Protein AF-A0A3N5YF72-F1 (afdb_monomer)

Secondary structure (DSSP, 8-state):
-----------------------------------------HHHHHHHHHHHHHHHHHHHHHHHHHHHHHHHHHHHHHHHHHHHHHTT-S-TTPPPP-HHHHHHHHHHHHHHHHH-TTSTTHHHHHHHHHHHHHHHHHHH--HHHHHHHHHHHHHHHHH-TT-TTHHHHHHHHHHHHHS--GGGGGS--------PPP--S-PPEEEEEEEEEEETTEEEEEEEESS--EEEEEEETTTTEEEEEEETEEE-TTTTT-EEE---SSEEEEEEEE-STTEEEEEEEE-SSEEEEEEEETTTTEEEEEEEE---S----------------------------------------------PPPPP------------------------------PPPPPPPPP-SSSPPPHHHHTT---------TT--

pLDDT: mean 70.89, std 23.77, range [29.7, 98.12]

Foldseek 3Di:
DDDDDDDDDDDDDDDDDDDDDDDDDDPPPPPPPPPPPPPPPPVVVVVVVVVVVVVVVVVVVVVLQVVLVVLLVVLVVLVVVLVCLVVCVPDDPDDRDAPVSLVVSLVSLVVSCVSRVPYPCNLVSLQVSLVSLVVNCVVVVDVVSLVSSLVSLVCSCVSPVPDPCNVVSVVVNVVSVPPDNPVVVPPDDDDDDDDDDDDDDPQQKEQEDWDWDDDPFWIKTKGFIQADWDWDWDFDVDPTKIKIWTASYAYDPDQQADWAADCDQAFRIWGWHQDPNRIIMIMTRGHRQKDWDWDFDGVRTIIMIIIGGNPPPPPPDDPDDDDDDDDDDDDDDDDDDDDDDDDDDDDDDDDDDDDDDDDDDDDDDDDDDDDDDDDDDDDDDDDDDDDDDDDDDPDDDDDDDDDDPDPDDDPCVVVVHPDPDDDDDPPDD

Mean predicted aligned error: 23.92 Å

Sequence (429 aa):
MREGRDPLPMARCWLPNAERRTPIVIRLTIACRRKPIAVGSKRMIRHALAAALVLAALAVQAEAAASASSMYASARAREELLRSAWSGAAGAGSKAPGLPDVRTVIEMYRAVVRRYPRSGYADNALYQAAGLAAEAYSRFRSEAERSVAIELLKRMVRDYPSSSLVPAARILVGDLEASPTEGRRAAAPAPHAGPAPRAGTPEPAKILAVDREALPDSVRITLRLDRPAKHTLEQLDGPPRLVFDFTGAVATAELRYATLSYGDEVVRSVRLGQRADMVTRVVLDLGEDVEPAVSTRADPYRVVIETRVKTRAAQAVDPKPAAAAQAPLAFSRRGATWAPLLPGMSSNRVGRPAGSTAEPPPPSRVEPAASHIERATARVEEDPLPSRSTPAVIERPPRGPTGTKGTGFSMARQLGLNVARIVIDPGHG

Radius of gyration: 44.76 Å; Cα contacts (8 Å, |Δi|>4): 409; chains: 1; bounding box: 164×128×74 Å

Nearest PDB structures (foldseek):
  4bin-assembly1_A  TM=8.152E-01  e=7.927E-06  Escherichia coli K-12
  3jc8-assembly1_Qa  TM=6.429E-01  e=7.934E-04  Myxococcus xanthus DK 1622

Solvent-accessible surface area (backbone atoms only — not comparable to full-atom values): 27886 Å² total; per-residue (Å²): 138,77,90,81,79,89,81,86,85,88,80,87,87,86,85,84,88,85,81,92,77,81,88,81,84,78,82,80,79,76,81,75,78,74,69,78,76,70,81,63,52,74,61,58,56,50,50,53,51,49,50,50,52,51,52,52,51,50,49,54,52,49,52,53,46,53,54,39,49,52,49,47,50,52,28,52,54,53,45,49,57,50,48,36,34,71,73,59,71,47,59,97,86,67,80,69,77,51,72,71,57,54,51,51,41,34,48,43,21,51,47,35,32,73,75,35,73,86,40,93,55,24,56,56,26,30,52,53,30,16,52,54,22,43,50,45,18,73,74,66,72,34,66,68,32,41,51,49,16,44,49,32,32,56,44,34,45,69,78,40,67,87,44,88,58,39,67,60,36,54,52,53,40,49,56,58,67,69,46,81,64,74,82,69,77,77,80,72,95,74,87,88,80,80,97,74,81,86,85,65,80,85,72,58,23,34,38,71,46,78,48,79,46,85,50,100,68,33,42,36,41,34,41,34,30,82,41,85,64,57,64,51,82,48,78,44,78,86,73,35,29,44,37,36,44,26,45,50,22,42,48,37,85,82,44,32,69,29,72,51,72,65,84,44,69,65,53,36,28,44,34,32,37,68,52,73,90,43,22,25,36,38,36,35,38,41,25,86,63,54,50,78,46,79,48,78,45,78,84,76,20,30,44,38,37,40,33,28,58,64,70,70,94,80,78,81,79,84,81,78,83,75,90,78,81,91,85,88,84,86,88,86,83,86,88,77,89,86,85,87,88,85,88,79,90,84,84,90,81,93,89,80,87,87,88,87,89,87,82,86,86,84,87,89,86,89,84,87,85,89,82,82,92,81,84,89,83,84,88,88,86,85,86,83,87,84,84,90,90,81,90,76,81,84,75,72,80,80,79,76,85,76,78,79,93,57,99,69,77,52,70,49,59,76,70,72,45,92,77,90,78,86,84,83,73,98,80,78,134

Structure (mmCIF, N/CA/C/O backbone):
data_AF-A0A3N5YF72-F1
#
_entry.id   AF-A0A3N5YF72-F1
#
loop_
_atom_site.group_PDB
_atom_site.id
_atom_site.type_symbol
_atom_site.label_atom_id
_atom_site.label_alt_id
_atom_site.label_comp_id
_atom_site.label_asym_id
_atom_site.label_entity_id
_atom_site.label_seq_id
_atom_site.pdbx_PDB_ins_code
_atom_site.Cartn_x
_atom_site.Cartn_y
_atom_site.Cartn_z
_atom_site.occupancy
_atom_site.B_iso_or_equiv
_atom_site.auth_seq_id
_atom_site.auth_comp_id
_atom_site.auth_asym_id
_atom_site.auth_atom_id
_atom_site.pdbx_PDB_model_num
ATOM 1 N N . MET A 1 1 ? 102.456 -12.502 -34.470 1.00 39.16 1 MET A N 1
ATOM 2 C CA . MET A 1 1 ? 102.565 -12.217 -33.021 1.00 39.16 1 MET A CA 1
ATOM 3 C C . MET A 1 1 ? 101.179 -12.363 -32.418 1.00 39.16 1 MET A C 1
ATOM 5 O O . MET A 1 1 ? 100.282 -11.745 -32.969 1.00 39.16 1 MET A O 1
ATOM 9 N N . ARG A 1 2 ? 100.906 -13.119 -31.355 1.00 37.72 2 ARG A N 1
ATOM 10 C CA . ARG A 1 2 ? 101.496 -14.345 -30.765 1.00 37.72 2 ARG A CA 1
ATOM 11 C C . ARG A 1 2 ? 100.272 -15.088 -30.172 1.00 37.72 2 ARG A C 1
ATOM 13 O O . ARG A 1 2 ? 99.366 -14.421 -29.695 1.00 37.72 2 ARG A O 1
ATOM 20 N N . GLU A 1 3 ? 100.059 -16.368 -30.484 1.00 37.12 3 GLU A N 1
ATOM 21 C CA . GLU A 1 3 ? 100.238 -17.507 -29.547 1.00 37.12 3 GLU A CA 1
ATOM 22 C C . GLU A 1 3 ? 99.518 -17.320 -28.186 1.00 37.12 3 GLU A C 1
ATOM 24 O O . GLU A 1 3 ? 99.767 -16.331 -27.513 1.00 37.12 3 GLU A O 1
ATOM 29 N N . GLY A 1 4 ? 98.662 -18.212 -27.672 1.00 35.22 4 GLY A N 1
ATOM 30 C CA . GLY A 1 4 ? 98.276 -19.570 -28.084 1.00 35.22 4 GLY A CA 1
ATOM 31 C C . GLY A 1 4 ? 98.408 -20.579 -26.923 1.00 35.22 4 GLY A C 1
ATOM 32 O O . GLY A 1 4 ? 99.248 -20.378 -26.055 1.00 35.22 4 GLY A O 1
ATOM 33 N N . ARG A 1 5 ? 97.669 -21.701 -27.006 1.00 40.06 5 ARG A N 1
ATOM 34 C CA . ARG A 1 5 ? 97.798 -22.960 -26.221 1.00 40.06 5 ARG A CA 1
ATOM 35 C C . ARG A 1 5 ? 97.226 -23.021 -24.787 1.00 40.06 5 ARG A C 1
ATOM 37 O O . ARG A 1 5 ? 97.759 -22.423 -23.861 1.00 40.06 5 ARG A O 1
ATOM 44 N N . ASP A 1 6 ? 96.267 -23.935 -24.610 1.00 40.72 6 ASP A N 1
ATOM 45 C CA . ASP A 1 6 ? 96.173 -24.829 -23.438 1.00 40.72 6 ASP A CA 1
ATOM 46 C C . ASP A 1 6 ? 97.468 -25.676 -23.317 1.00 40.72 6 ASP A C 1
ATOM 48 O O . ASP A 1 6 ? 98.054 -26.001 -24.359 1.00 40.72 6 ASP A O 1
ATOM 52 N N . PRO A 1 7 ? 97.928 -26.095 -22.112 1.00 49.97 7 PRO A N 1
ATOM 53 C CA . PRO A 1 7 ? 97.341 -27.294 -21.493 1.00 49.97 7 PRO A CA 1
ATOM 54 C C . PRO A 1 7 ? 97.313 -27.387 -19.943 1.00 49.97 7 PRO A C 1
ATOM 56 O O . PRO A 1 7 ? 98.059 -26.743 -19.213 1.00 49.97 7 PRO A O 1
ATOM 59 N N . LEU A 1 8 ? 96.449 -28.313 -19.501 1.00 39.50 8 LEU A N 1
ATOM 60 C CA . LEU A 1 8 ? 96.432 -29.178 -18.296 1.00 39.50 8 LEU A CA 1
ATOM 61 C C . LEU A 1 8 ? 97.825 -29.508 -17.661 1.00 39.50 8 LEU A C 1
ATOM 63 O O . LEU A 1 8 ? 98.804 -29.468 -18.410 1.00 39.50 8 LEU A O 1
ATOM 67 N N . PRO A 1 9 ? 97.951 -29.998 -16.382 1.00 51.09 9 PRO A N 1
ATOM 68 C CA . PRO A 1 9 ? 97.063 -31.061 -15.861 1.00 51.09 9 PRO A CA 1
ATOM 69 C C . PRO A 1 9 ? 96.925 -31.350 -14.325 1.00 51.09 9 PRO A C 1
ATOM 71 O O . PRO A 1 9 ? 97.551 -30.747 -13.465 1.00 51.09 9 PRO A O 1
ATOM 74 N N . MET A 1 10 ? 96.154 -32.419 -14.047 1.00 32.31 10 MET A N 1
ATOM 75 C CA . MET A 1 10 ? 96.197 -33.382 -12.916 1.00 32.31 10 MET A CA 1
ATOM 76 C C . MET A 1 10 ? 96.001 -32.950 -11.443 1.00 32.31 10 MET A C 1
ATOM 78 O O . MET A 1 10 ? 96.956 -32.648 -10.737 1.00 32.31 10 MET A O 1
ATOM 82 N N . ALA A 1 11 ? 94.824 -33.307 -10.910 1.00 37.84 11 ALA A N 1
ATOM 83 C CA . ALA A 1 11 ? 94.668 -34.283 -9.810 1.00 37.84 11 ALA A CA 1
ATOM 84 C C . ALA A 1 11 ? 93.270 -34.939 -9.965 1.00 37.84 11 ALA A C 1
ATOM 86 O O . ALA A 1 11 ? 92.276 -34.227 -10.038 1.00 37.84 11 ALA A O 1
ATOM 87 N N . ARG A 1 12 ? 93.100 -36.238 -10.277 1.00 38.16 12 ARG A N 1
ATOM 88 C CA . ARG A 1 12 ? 93.277 -37.439 -9.421 1.00 38.16 12 ARG A CA 1
ATOM 89 C C . ARG A 1 12 ? 92.680 -37.266 -8.015 1.00 38.16 12 ARG A C 1
ATOM 91 O O . ARG A 1 12 ? 93.088 -36.353 -7.320 1.00 38.16 12 ARG A O 1
ATOM 98 N N . CYS A 1 13 ? 91.815 -38.126 -7.475 1.00 29.70 13 CYS A N 1
ATOM 99 C CA . CYS A 1 13 ? 91.055 -39.304 -7.938 1.00 29.70 13 CYS A CA 1
ATOM 100 C C . CYS A 1 13 ? 89.935 -39.535 -6.896 1.00 29.70 13 CYS A C 1
ATOM 102 O O . CYS A 1 13 ? 90.184 -39.243 -5.732 1.00 29.70 13 CYS A O 1
ATOM 104 N N . TRP A 1 14 ? 88.795 -40.145 -7.255 1.00 35.56 14 TRP A N 1
ATOM 105 C CA . TRP A 1 14 ? 88.274 -41.383 -6.624 1.00 35.56 14 TRP A CA 1
ATOM 106 C C . TRP A 1 14 ? 86.908 -41.799 -7.203 1.00 35.56 14 TRP A C 1
ATOM 108 O O . TRP A 1 14 ? 86.027 -40.976 -7.432 1.00 35.56 14 TRP A O 1
ATOM 118 N N . LEU A 1 15 ? 86.762 -43.105 -7.438 1.00 40.97 15 LEU A N 1
ATOM 119 C CA . LEU A 1 15 ? 85.513 -43.805 -7.774 1.00 40.97 15 LEU A CA 1
ATOM 120 C C . LEU A 1 15 ? 84.796 -44.214 -6.462 1.00 40.97 15 LEU A C 1
ATOM 122 O O . LEU A 1 15 ? 85.468 -44.297 -5.434 1.00 40.97 15 LEU A O 1
ATOM 126 N N . PRO A 1 16 ? 83.477 -44.500 -6.455 1.00 49.38 16 PRO A N 1
ATOM 127 C CA . PRO A 1 16 ? 83.023 -45.869 -6.754 1.00 49.38 16 PRO A CA 1
ATOM 128 C C . PRO A 1 16 ? 81.701 -45.925 -7.546 1.00 49.38 16 PRO A C 1
ATOM 130 O O . PRO A 1 16 ? 80.704 -45.314 -7.190 1.00 49.38 16 PRO A O 1
ATOM 133 N N . ASN A 1 17 ? 81.705 -46.595 -8.696 1.00 42.56 17 ASN A N 1
ATOM 134 C CA . ASN A 1 17 ? 81.303 -48.001 -8.872 1.00 42.56 17 ASN A CA 1
ATOM 135 C C . ASN A 1 17 ? 79.824 -48.156 -9.283 1.00 42.56 17 ASN A C 1
ATOM 137 O O . ASN A 1 17 ? 78.938 -47.452 -8.811 1.00 42.56 17 ASN A O 1
ATOM 141 N N . ALA A 1 18 ? 79.582 -49.075 -10.212 1.00 44.03 18 ALA A N 1
ATOM 142 C CA . ALA A 1 18 ? 78.297 -49.294 -10.859 1.00 44.03 18 ALA A CA 1
ATOM 143 C C . ALA A 1 18 ? 77.682 -50.617 -10.401 1.00 44.03 18 ALA A C 1
ATOM 145 O O . ALA A 1 18 ? 78.400 -51.593 -10.204 1.00 44.03 18 ALA A O 1
ATOM 146 N N . GLU A 1 19 ? 76.352 -50.702 -10.371 1.00 45.59 19 GLU A N 1
ATOM 147 C CA . GLU A 1 19 ? 75.686 -52.002 -10.370 1.00 45.59 19 GLU A CA 1
ATOM 148 C C . GLU A 1 19 ? 74.430 -51.977 -11.245 1.00 45.59 19 GLU A C 1
ATOM 150 O O . GLU A 1 19 ? 73.489 -51.215 -11.023 1.00 45.59 19 GLU A O 1
ATOM 155 N N . ARG A 1 20 ? 74.431 -52.815 -12.286 1.00 50.62 20 ARG A N 1
ATOM 156 C CA . ARG A 1 20 ? 73.268 -53.034 -13.151 1.00 50.62 20 ARG A CA 1
ATOM 157 C C . ARG A 1 20 ? 72.338 -53.997 -12.421 1.00 50.62 20 ARG A C 1
ATOM 159 O O . ARG A 1 20 ? 72.776 -55.089 -12.071 1.00 50.62 20 ARG A O 1
ATOM 166 N N . ARG A 1 21 ? 71.059 -53.656 -12.255 1.00 49.59 21 ARG A N 1
ATOM 167 C CA . ARG A 1 21 ? 70.043 -54.616 -11.796 1.00 49.59 21 ARG A CA 1
ATOM 168 C C . ARG A 1 21 ? 68.903 -54.703 -12.803 1.00 49.59 21 ARG A C 1
ATOM 170 O O . ARG A 1 21 ? 68.361 -53.697 -13.250 1.00 49.59 21 ARG A O 1
ATOM 177 N N . THR A 1 22 ? 68.619 -55.933 -13.208 1.00 45.78 22 THR A N 1
ATOM 178 C CA . THR A 1 22 ? 67.604 -56.314 -14.191 1.00 45.78 22 THR A CA 1
ATOM 179 C C . THR A 1 22 ? 66.186 -56.081 -13.652 1.00 45.78 22 THR A C 1
ATOM 181 O O . THR A 1 22 ? 65.962 -56.208 -12.446 1.00 45.78 22 THR A O 1
ATOM 184 N N . PRO A 1 23 ? 65.195 -55.774 -14.511 1.00 46.75 23 PRO A N 1
ATOM 185 C CA . PRO A 1 23 ? 63.808 -55.672 -14.075 1.00 46.75 23 PRO A CA 1
ATOM 186 C C . PRO A 1 23 ? 63.243 -57.064 -13.756 1.00 46.75 23 PRO A C 1
ATOM 188 O O . PRO A 1 23 ? 63.101 -57.914 -14.635 1.00 46.75 23 PRO A O 1
ATOM 191 N N . ILE A 1 24 ? 62.895 -57.295 -12.489 1.00 44.44 24 ILE A N 1
ATOM 192 C CA . ILE A 1 24 ? 62.225 -58.521 -12.043 1.00 44.44 24 ILE A CA 1
ATOM 193 C C . ILE A 1 24 ? 60.749 -58.456 -12.455 1.00 44.44 24 ILE A C 1
ATOM 195 O O . ILE A 1 24 ? 59.983 -57.631 -11.957 1.00 44.44 24 ILE A O 1
ATOM 199 N N . VAL A 1 25 ? 60.331 -59.356 -13.348 1.00 44.91 25 VAL A N 1
ATOM 200 C CA . VAL A 1 25 ? 58.929 -59.483 -13.774 1.00 44.91 25 VAL A CA 1
ATOM 201 C C . VAL A 1 25 ? 58.137 -60.264 -12.723 1.00 44.91 25 VAL A C 1
ATOM 203 O O . VAL A 1 25 ? 58.054 -61.491 -12.768 1.00 44.91 25 VAL A O 1
ATOM 206 N N . ILE A 1 26 ? 57.508 -59.556 -11.783 1.00 45.19 26 ILE A N 1
ATOM 207 C CA . ILE A 1 26 ? 56.551 -60.163 -10.848 1.00 45.19 26 ILE A CA 1
ATOM 208 C C . ILE A 1 26 ? 55.197 -60.315 -11.557 1.00 45.19 26 ILE A C 1
ATOM 210 O O . ILE A 1 26 ? 54.395 -59.382 -11.618 1.00 45.19 26 ILE A O 1
ATOM 214 N N . ARG A 1 27 ? 54.917 -61.513 -12.088 1.00 42.00 27 ARG A N 1
ATOM 215 C CA . ARG A 1 27 ? 53.569 -61.895 -12.545 1.00 42.00 27 ARG A CA 1
ATOM 216 C C . ARG A 1 27 ? 52.635 -62.049 -11.339 1.00 42.00 27 ARG A C 1
ATOM 218 O O . ARG A 1 27 ? 52.473 -63.143 -10.803 1.00 42.00 27 ARG A O 1
ATOM 225 N N . LEU A 1 28 ? 51.988 -60.957 -10.932 1.00 36.72 28 LEU A N 1
ATOM 226 C CA . LEU A 1 28 ? 50.890 -61.008 -9.969 1.00 36.72 28 LEU A CA 1
ATOM 227 C C . LEU A 1 28 ? 49.641 -61.597 -10.646 1.00 36.72 28 LEU A C 1
ATOM 229 O O . LEU A 1 28 ? 48.809 -60.879 -11.201 1.00 36.72 28 LEU A O 1
ATOM 233 N N . THR A 1 29 ? 49.513 -62.923 -10.617 1.00 42.84 29 THR A N 1
ATOM 234 C CA . THR A 1 29 ? 48.343 -63.632 -11.148 1.00 42.84 29 THR A CA 1
ATOM 235 C C . THR A 1 29 ? 47.145 -63.422 -10.220 1.00 42.84 29 THR A C 1
ATOM 237 O O . THR A 1 29 ? 46.864 -64.239 -9.344 1.00 42.84 29 THR A O 1
ATOM 240 N N . ILE A 1 30 ? 46.427 -62.310 -10.401 1.00 47.62 30 ILE A N 1
ATOM 241 C CA . ILE A 1 30 ? 45.171 -62.044 -9.692 1.00 47.62 30 ILE A CA 1
ATOM 242 C C . ILE A 1 30 ? 44.140 -63.082 -10.149 1.00 47.62 30 ILE A C 1
ATOM 244 O O . ILE A 1 30 ? 43.530 -62.956 -11.213 1.00 47.62 30 ILE A O 1
ATOM 248 N N . ALA A 1 31 ? 43.938 -64.112 -9.326 1.00 45.81 31 ALA A N 1
ATOM 249 C CA . ALA A 1 31 ? 42.908 -65.126 -9.510 1.00 45.81 31 ALA A CA 1
ATOM 250 C C . ALA A 1 31 ? 41.518 -64.496 -9.321 1.00 45.81 31 ALA A C 1
ATOM 252 O O . ALA A 1 31 ? 40.900 -64.571 -8.258 1.00 45.81 31 ALA A O 1
ATOM 253 N N . CYS A 1 32 ? 41.031 -63.839 -10.373 1.00 40.25 32 CYS A N 1
ATOM 254 C CA . CYS A 1 32 ? 39.745 -63.164 -10.395 1.00 40.25 32 CYS A CA 1
ATOM 255 C C . CYS A 1 32 ? 38.613 -64.207 -10.378 1.00 40.25 32 CYS A C 1
ATOM 257 O O . CYS A 1 32 ? 38.063 -64.571 -11.420 1.00 40.25 32 CYS A O 1
ATOM 259 N N . ARG A 1 33 ? 38.255 -64.700 -9.180 1.00 46.44 33 ARG A N 1
ATOM 260 C CA . ARG A 1 33 ? 37.018 -65.458 -8.947 1.00 46.44 33 ARG A CA 1
ATOM 261 C C . ARG A 1 33 ? 35.832 -64.549 -9.269 1.00 46.44 33 ARG A C 1
ATOM 263 O O . ARG A 1 33 ? 35.272 -63.901 -8.385 1.00 46.44 33 ARG A O 1
ATOM 270 N N . ARG A 1 34 ? 35.432 -64.528 -10.542 1.00 48.75 34 ARG A N 1
ATOM 271 C CA . ARG A 1 34 ? 34.146 -63.990 -10.985 1.00 48.75 34 ARG A CA 1
ATOM 272 C C . ARG A 1 34 ? 33.046 -64.805 -10.308 1.00 48.75 34 ARG A C 1
ATOM 274 O O . ARG A 1 34 ? 32.616 -65.828 -10.834 1.00 48.75 34 ARG A O 1
ATOM 281 N N . LYS A 1 35 ? 32.585 -64.355 -9.136 1.00 46.88 35 LYS A N 1
ATOM 282 C CA . LYS A 1 35 ? 31.261 -64.745 -8.645 1.00 46.88 35 LYS A CA 1
ATOM 283 C C . LYS A 1 35 ? 30.282 -64.400 -9.773 1.00 46.88 35 LYS A C 1
ATOM 285 O O . LYS A 1 35 ? 30.341 -63.261 -10.248 1.00 46.88 35 LYS A O 1
ATOM 290 N N . PRO A 1 36 ? 29.434 -65.331 -10.240 1.00 47.06 36 PRO A N 1
ATOM 291 C CA . PRO A 1 36 ? 28.424 -64.979 -11.219 1.00 47.06 36 PRO A CA 1
ATOM 292 C C . PRO A 1 36 ? 27.551 -63.901 -10.584 1.00 47.06 36 PRO A C 1
ATOM 294 O O . PRO A 1 36 ? 26.926 -64.129 -9.547 1.00 47.06 36 PRO A O 1
ATOM 297 N N . ILE A 1 37 ? 27.552 -62.708 -11.181 1.00 54.50 37 ILE A N 1
ATOM 298 C CA . ILE A 1 37 ? 26.561 -61.689 -10.861 1.00 54.50 37 ILE A CA 1
ATOM 299 C C . ILE A 1 37 ? 25.241 -62.329 -11.265 1.00 54.50 37 ILE A C 1
ATOM 301 O O . ILE A 1 37 ? 24.970 -62.481 -12.458 1.00 54.50 37 ILE A O 1
ATOM 305 N N . ALA A 1 38 ? 24.477 -62.791 -10.272 1.00 53.56 38 ALA A N 1
ATOM 306 C CA . ALA A 1 38 ? 23.150 -63.335 -10.498 1.00 53.56 38 ALA A CA 1
ATOM 307 C C . ALA A 1 38 ? 22.404 -62.330 -11.373 1.00 53.56 38 ALA A C 1
ATOM 309 O O . ALA A 1 38 ? 22.436 -61.133 -11.075 1.00 53.56 38 ALA A O 1
ATOM 310 N N . VAL A 1 39 ? 21.810 -62.801 -12.474 1.00 56.09 39 VAL A N 1
ATOM 311 C CA . VAL A 1 39 ? 21.121 -61.940 -13.439 1.00 56.09 39 VAL A CA 1
ATOM 312 C C . VAL A 1 39 ? 19.922 -61.332 -12.724 1.00 56.09 39 VAL A C 1
ATOM 314 O O . VAL A 1 39 ? 18.832 -61.904 -12.704 1.00 56.09 39 VAL A O 1
ATOM 317 N N . GLY A 1 40 ? 20.166 -60.189 -12.079 1.00 58.50 40 GLY A N 1
ATOM 318 C CA . GLY A 1 40 ? 19.184 -59.447 -11.316 1.00 58.50 40 GLY A CA 1
ATOM 319 C C . GLY A 1 40 ? 18.007 -59.229 -12.237 1.00 58.50 40 GLY A C 1
ATOM 320 O O . GLY A 1 40 ? 18.181 -58.668 -13.322 1.00 58.50 40 GLY A O 1
ATOM 321 N N . SER A 1 41 ? 16.850 -59.768 -11.834 1.00 67.50 41 SER A N 1
ATOM 322 C CA . SER A 1 41 ? 15.642 -59.833 -12.657 1.00 67.50 41 SER A CA 1
ATOM 323 C C . SER A 1 41 ? 15.495 -58.547 -13.458 1.00 67.50 41 SER A C 1
ATOM 325 O O . SER A 1 41 ? 15.663 -57.469 -12.890 1.00 67.50 41 SER A O 1
ATOM 327 N N . LYS A 1 42 ? 15.160 -58.623 -14.756 1.00 68.31 42 LYS A N 1
ATOM 328 C CA . LYS A 1 42 ? 15.049 -57.435 -15.635 1.00 68.31 42 LYS A CA 1
ATOM 329 C C . LYS A 1 42 ? 14.194 -56.315 -15.005 1.00 68.31 42 LYS A C 1
ATOM 331 O O . LYS A 1 42 ? 14.369 -55.148 -15.339 1.00 68.31 42 LYS A O 1
ATOM 336 N N . ARG A 1 43 ? 13.313 -56.663 -14.054 1.00 71.94 43 ARG A N 1
ATOM 337 C CA . ARG A 1 43 ? 12.625 -55.754 -13.125 1.00 71.94 43 ARG A CA 1
ATOM 338 C C . ARG A 1 43 ? 13.584 -54.909 -12.261 1.00 71.94 43 ARG A C 1
ATOM 340 O O . ARG A 1 43 ? 13.495 -53.694 -12.365 1.00 71.94 43 ARG A O 1
ATOM 347 N N . MET A 1 44 ? 14.509 -55.484 -11.484 1.00 75.06 44 MET A N 1
ATOM 348 C CA . MET A 1 44 ? 15.487 -54.743 -10.658 1.00 75.06 44 MET A CA 1
ATOM 349 C C . MET A 1 44 ? 16.304 -53.733 -11.470 1.00 75.06 44 MET A C 1
ATOM 351 O O . MET A 1 44 ? 16.403 -52.583 -11.061 1.00 75.06 44 MET A O 1
ATOM 355 N N . ILE A 1 45 ? 16.833 -54.123 -12.637 1.00 82.62 45 ILE A N 1
ATOM 356 C CA . ILE A 1 45 ? 17.604 -53.202 -13.495 1.00 82.62 45 ILE A CA 1
ATOM 357 C C . ILE A 1 45 ? 16.715 -52.043 -13.974 1.00 82.62 45 ILE A C 1
ATOM 359 O O . ILE A 1 45 ? 17.127 -50.889 -13.914 1.00 82.62 45 ILE A O 1
ATOM 363 N N . ARG A 1 46 ? 15.462 -52.321 -14.370 1.00 82.75 46 ARG A N 1
ATOM 364 C CA . ARG A 1 46 ? 14.480 -51.278 -14.723 1.00 82.75 46 ARG A CA 1
ATOM 365 C C . ARG A 1 46 ? 14.138 -50.362 -13.543 1.00 82.75 46 ARG A C 1
ATOM 367 O O . ARG A 1 46 ? 14.000 -49.166 -13.755 1.00 82.75 46 ARG A O 1
ATOM 374 N N . HIS A 1 47 ? 14.026 -50.891 -12.322 1.00 86.12 47 HIS A N 1
ATOM 375 C CA . HIS A 1 47 ? 13.739 -50.088 -11.125 1.00 86.12 47 HIS A CA 1
ATOM 376 C C . HIS A 1 47 ? 14.940 -49.217 -10.736 1.00 86.12 47 HIS A C 1
ATOM 378 O O . HIS A 1 47 ? 14.753 -48.047 -10.429 1.00 86.12 47 HIS A O 1
ATOM 384 N N . ALA A 1 48 ? 16.167 -49.740 -10.824 1.00 86.19 48 ALA A N 1
ATOM 385 C CA . ALA A 1 48 ? 17.386 -48.964 -10.605 1.00 86.19 48 ALA A CA 1
ATOM 386 C C . ALA A 1 48 ? 17.551 -47.845 -11.650 1.00 86.19 48 ALA A C 1
ATOM 388 O O . ALA A 1 48 ? 17.861 -46.713 -11.289 1.00 86.19 48 ALA A O 1
ATOM 389 N N . LEU A 1 49 ? 17.276 -48.129 -12.930 1.00 88.31 49 LEU A N 1
ATOM 390 C CA . LEU A 1 49 ? 17.313 -47.126 -13.999 1.00 88.31 49 LEU A CA 1
ATOM 391 C C . LEU A 1 49 ? 16.224 -46.053 -13.818 1.00 88.31 49 LEU A C 1
ATOM 393 O O . LEU A 1 49 ? 16.498 -44.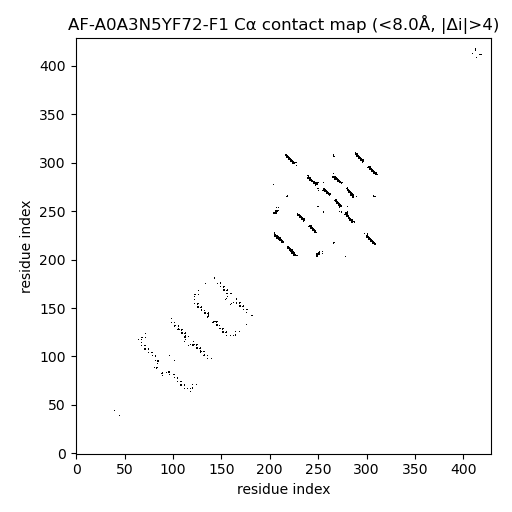867 -13.979 1.00 88.31 49 LEU A O 1
ATOM 397 N N . ALA A 1 50 ? 15.003 -46.453 -13.444 1.00 87.69 50 ALA A N 1
ATOM 398 C CA . ALA A 1 50 ? 13.911 -45.526 -13.151 1.00 87.69 50 ALA A CA 1
ATOM 399 C C . ALA A 1 50 ? 14.218 -44.651 -11.924 1.00 87.69 50 ALA A C 1
ATOM 401 O O . ALA A 1 50 ? 14.018 -43.441 -11.976 1.00 87.69 50 ALA A O 1
ATOM 402 N N . ALA A 1 51 ? 14.767 -45.232 -10.853 1.00 88.31 51 ALA A N 1
ATOM 403 C CA . ALA A 1 51 ? 15.203 -44.490 -9.674 1.00 88.31 51 ALA A CA 1
ATOM 404 C C . ALA A 1 51 ? 16.320 -43.490 -10.014 1.00 88.31 51 ALA A C 1
ATOM 406 O O . ALA A 1 51 ? 16.247 -42.342 -9.589 1.00 88.31 51 ALA A O 1
ATOM 407 N N . ALA A 1 52 ? 17.305 -43.882 -10.831 1.00 88.88 52 ALA A N 1
ATOM 408 C CA . ALA A 1 52 ? 18.364 -42.987 -11.299 1.00 88.88 52 ALA A CA 1
ATOM 409 C C . ALA A 1 52 ? 17.821 -41.833 -12.164 1.00 88.88 52 ALA A C 1
ATOM 411 O O . ALA A 1 52 ? 18.242 -40.692 -11.985 1.00 88.88 52 ALA A O 1
ATOM 412 N N . LEU A 1 53 ? 16.849 -42.099 -13.047 1.00 89.81 53 LEU A N 1
ATOM 413 C CA . LEU A 1 53 ? 16.154 -41.069 -13.832 1.00 89.81 53 LEU A CA 1
ATOM 414 C C . LEU A 1 53 ? 15.365 -40.093 -12.949 1.00 89.81 53 LEU A C 1
ATOM 416 O O . LEU A 1 53 ? 15.434 -38.885 -13.171 1.00 89.81 53 LEU A O 1
ATOM 420 N N . VAL A 1 54 ? 14.660 -40.589 -11.927 1.00 88.25 54 VAL A N 1
ATOM 421 C CA . VAL A 1 54 ? 13.961 -39.741 -10.946 1.00 88.25 54 VAL A CA 1
ATOM 422 C C . VAL A 1 54 ? 14.958 -38.900 -10.145 1.00 88.25 54 VAL A C 1
ATOM 424 O O . VAL A 1 54 ? 14.740 -37.701 -9.986 1.00 88.25 54 VAL A O 1
ATOM 427 N N . LEU A 1 55 ? 16.076 -39.479 -9.695 1.00 86.62 55 LEU A N 1
ATOM 428 C CA . LEU A 1 55 ? 17.113 -38.748 -8.960 1.00 86.62 55 LEU A CA 1
ATOM 429 C C . LEU A 1 55 ? 17.749 -37.642 -9.818 1.00 86.62 55 LEU A C 1
ATOM 431 O O . LEU A 1 55 ? 17.920 -36.519 -9.350 1.00 86.62 55 LEU A O 1
ATOM 435 N N . ALA A 1 56 ? 18.049 -37.940 -11.086 1.00 83.62 56 ALA A N 1
ATOM 436 C CA . ALA A 1 56 ? 18.581 -36.970 -12.040 1.00 83.62 56 ALA A CA 1
ATOM 437 C C . ALA A 1 56 ? 17.578 -35.840 -12.327 1.00 83.62 56 ALA A C 1
ATOM 439 O O . ALA A 1 56 ? 17.958 -34.670 -12.337 1.00 83.62 56 ALA A O 1
ATOM 440 N N . ALA A 1 57 ? 16.290 -36.163 -12.488 1.00 81.25 57 ALA A N 1
ATOM 441 C CA . ALA A 1 57 ? 15.240 -35.160 -12.643 1.00 81.25 57 ALA A CA 1
ATOM 442 C C . ALA A 1 57 ? 15.125 -34.257 -11.400 1.00 81.25 57 ALA A C 1
ATOM 444 O O . ALA A 1 57 ? 15.045 -33.039 -11.538 1.00 81.25 57 ALA A O 1
ATOM 445 N N . LEU A 1 58 ? 15.179 -34.824 -10.189 1.00 81.25 58 LEU A N 1
ATOM 446 C CA . LEU A 1 58 ? 15.171 -34.052 -8.941 1.00 81.25 58 LEU A CA 1
ATOM 447 C C . LEU A 1 58 ? 16.397 -33.134 -8.816 1.00 81.25 58 LEU A C 1
ATOM 449 O O . LEU A 1 58 ? 16.242 -31.983 -8.414 1.00 81.25 58 LEU A O 1
ATOM 453 N N . ALA A 1 59 ? 17.587 -33.592 -9.217 1.00 80.12 59 ALA A N 1
ATOM 454 C CA . ALA A 1 59 ? 18.798 -32.770 -9.229 1.00 80.12 59 ALA A CA 1
ATOM 455 C C . ALA A 1 59 ? 18.687 -31.577 -10.200 1.00 80.12 59 ALA A C 1
ATOM 457 O O . ALA A 1 59 ? 18.999 -30.448 -9.825 1.00 80.12 59 ALA A O 1
ATOM 458 N N . VAL A 1 60 ? 18.160 -31.792 -11.413 1.00 81.88 60 VAL A N 1
ATOM 459 C CA . VAL A 1 60 ? 17.900 -30.710 -12.385 1.00 81.88 60 VAL A CA 1
ATOM 460 C C . VAL A 1 60 ? 16.879 -29.702 -11.844 1.00 81.88 60 VAL A C 1
ATOM 462 O O . VAL A 1 60 ? 17.058 -28.494 -12.002 1.00 81.88 60 VAL A O 1
ATOM 465 N N . GLN A 1 61 ? 15.830 -30.173 -11.164 1.00 75.19 61 GLN A N 1
ATOM 466 C CA . GLN A 1 61 ? 14.829 -29.300 -10.543 1.00 75.19 61 GLN A CA 1
ATOM 467 C C . GLN A 1 61 ? 15.403 -28.492 -9.366 1.00 75.19 61 GLN A C 1
ATOM 469 O O . GLN A 1 61 ? 15.034 -27.330 -9.199 1.00 75.19 61 GLN A O 1
ATOM 474 N N . ALA A 1 62 ? 16.317 -29.070 -8.579 1.00 75.94 62 ALA A N 1
ATOM 475 C CA . ALA A 1 62 ? 17.000 -28.376 -7.488 1.00 75.94 62 ALA A CA 1
ATOM 476 C C . ALA A 1 62 ? 17.928 -27.261 -8.004 1.00 75.94 62 ALA A C 1
ATOM 478 O O . ALA A 1 62 ? 17.862 -26.136 -7.509 1.00 75.94 62 ALA A O 1
ATOM 479 N N . GLU A 1 63 ? 18.716 -27.531 -9.048 1.00 82.50 63 GLU A N 1
ATOM 480 C CA . GLU A 1 63 ? 19.588 -26.530 -9.682 1.00 82.50 63 GLU A CA 1
ATOM 481 C C . GLU A 1 63 ? 18.774 -25.390 -10.322 1.00 82.50 63 GLU A C 1
ATOM 483 O O . GLU A 1 63 ? 19.071 -24.206 -10.142 1.00 82.50 63 GLU A O 1
ATOM 488 N N . ALA A 1 64 ? 17.669 -25.723 -11.000 1.00 78.31 64 ALA A N 1
ATOM 489 C CA . ALA A 1 64 ? 16.743 -24.728 -11.538 1.00 78.31 64 ALA A CA 1
ATOM 490 C C . ALA A 1 64 ? 16.112 -23.853 -10.436 1.00 78.31 64 ALA A C 1
ATOM 492 O O . ALA A 1 64 ? 15.937 -22.650 -10.634 1.00 78.31 64 ALA A O 1
ATOM 493 N N . ALA A 1 65 ? 15.801 -24.424 -9.267 1.00 78.38 65 ALA A N 1
ATOM 494 C CA . ALA A 1 65 ? 15.297 -23.672 -8.119 1.00 78.38 65 ALA A CA 1
ATOM 495 C C . ALA A 1 65 ? 16.369 -22.756 -7.502 1.00 78.38 65 ALA A C 1
ATOM 497 O O . ALA A 1 65 ? 16.066 -21.604 -7.187 1.00 78.38 65 ALA A O 1
ATOM 498 N N . ALA A 1 66 ? 17.619 -23.219 -7.389 1.00 81.25 66 ALA A N 1
ATOM 499 C CA . ALA A 1 66 ? 18.745 -22.413 -6.915 1.00 81.25 66 ALA A CA 1
ATOM 500 C C . ALA A 1 66 ? 19.028 -21.219 -7.847 1.00 81.25 66 ALA A C 1
ATOM 502 O O . ALA A 1 66 ? 19.189 -20.089 -7.382 1.00 81.25 66 ALA A O 1
ATOM 503 N N . SER A 1 67 ? 18.997 -21.437 -9.165 1.00 89.81 67 SER A N 1
ATOM 504 C CA . SER A 1 67 ? 19.166 -20.370 -10.158 1.00 89.81 67 SER A CA 1
ATOM 505 C C . SER A 1 67 ? 17.977 -19.395 -10.201 1.00 89.81 67 SER A C 1
ATOM 507 O O . SER A 1 67 ? 18.171 -18.181 -10.282 1.00 89.81 67 SER A O 1
ATOM 509 N N . ALA A 1 68 ? 16.738 -19.881 -10.049 1.00 91.06 68 ALA A N 1
ATOM 510 C CA . ALA A 1 68 ? 15.571 -19.008 -9.900 1.00 91.06 68 ALA A CA 1
ATOM 511 C C . ALA A 1 68 ? 15.662 -18.133 -8.635 1.00 91.06 68 ALA A C 1
ATOM 513 O O . ALA A 1 68 ? 15.334 -16.947 -8.683 1.00 91.06 68 ALA A O 1
ATOM 514 N N . SER A 1 69 ? 16.144 -18.711 -7.528 1.00 91.19 69 SER A N 1
ATOM 515 C CA . SER A 1 69 ? 16.366 -18.020 -6.255 1.00 91.19 69 SER A CA 1
ATOM 516 C C . SER A 1 69 ? 17.405 -16.905 -6.387 1.00 91.19 69 SER A C 1
ATOM 518 O O . SER A 1 69 ? 17.139 -15.771 -5.987 1.00 91.19 69 SER A O 1
ATOM 520 N N . SER A 1 70 ? 18.556 -17.176 -7.016 1.00 94.25 70 SER A N 1
ATOM 521 C CA . SER A 1 70 ? 19.613 -16.172 -7.194 1.00 94.25 70 SER A CA 1
ATOM 522 C C . SER A 1 70 ? 19.215 -15.053 -8.163 1.00 94.25 70 SER A C 1
ATOM 524 O O . SER A 1 70 ? 19.463 -13.881 -7.870 1.00 94.25 70 SER A O 1
ATOM 526 N N . MET A 1 71 ? 18.513 -15.368 -9.261 1.00 95.56 71 MET A N 1
ATOM 527 C CA . MET A 1 71 ? 17.934 -14.348 -10.144 1.00 95.56 71 MET A CA 1
ATOM 528 C C . MET A 1 71 ? 16.927 -13.461 -9.395 1.00 95.56 71 MET A C 1
ATOM 530 O O . MET A 1 71 ? 17.034 -12.235 -9.457 1.00 95.56 71 MET A O 1
ATOM 534 N N . TYR A 1 72 ? 15.994 -14.049 -8.639 1.00 94.38 72 TYR A N 1
ATOM 535 C CA . TYR A 1 72 ? 15.034 -13.294 -7.827 1.00 94.38 72 TYR A CA 1
ATOM 536 C C . TYR A 1 72 ? 15.727 -12.429 -6.759 1.00 94.38 72 TYR A C 1
ATOM 538 O O . TYR A 1 72 ? 15.390 -11.255 -6.608 1.00 94.38 72 TYR A O 1
ATOM 546 N N . ALA A 1 73 ? 16.748 -12.955 -6.076 1.00 95.38 73 ALA A N 1
ATOM 547 C CA . ALA A 1 73 ? 17.541 -12.204 -5.104 1.00 95.38 73 ALA A CA 1
ATOM 548 C C . ALA A 1 73 ? 18.277 -11.011 -5.744 1.00 95.38 73 ALA A C 1
ATOM 550 O O . ALA A 1 73 ? 18.293 -9.923 -5.169 1.00 95.38 73 ALA A O 1
ATOM 551 N N . SER A 1 74 ? 18.824 -11.170 -6.956 1.00 95.62 74 SER A N 1
ATOM 552 C CA . SER A 1 74 ? 19.447 -10.061 -7.697 1.00 95.62 74 SER A CA 1
ATOM 553 C C . SER A 1 74 ? 18.445 -8.964 -8.079 1.00 95.62 74 SER A C 1
ATOM 555 O O . SER A 1 74 ? 18.767 -7.779 -7.986 1.00 95.62 74 SER A O 1
ATOM 557 N N . ALA A 1 75 ? 17.213 -9.340 -8.443 1.00 97.12 75 ALA A N 1
ATOM 558 C CA . ALA A 1 75 ? 16.140 -8.394 -8.733 1.00 97.12 75 ALA A CA 1
ATOM 559 C C . ALA A 1 75 ? 15.709 -7.640 -7.461 1.00 97.12 75 ALA A C 1
ATOM 561 O O . ALA A 1 75 ? 15.648 -6.411 -7.482 1.00 97.12 75 ALA A O 1
ATOM 562 N N . ARG A 1 76 ? 15.546 -8.348 -6.329 1.00 96.75 76 ARG A N 1
ATOM 563 C CA . ARG A 1 76 ? 15.287 -7.748 -5.004 1.00 96.75 76 ARG A CA 1
ATOM 564 C C . ARG A 1 76 ? 16.381 -6.761 -4.591 1.00 96.75 76 ARG A C 1
ATOM 566 O O . ARG A 1 76 ? 16.067 -5.672 -4.126 1.00 96.75 76 ARG A O 1
ATOM 573 N N . ALA A 1 77 ? 17.655 -7.105 -4.786 1.00 95.69 77 ALA A N 1
ATOM 574 C CA . ALA A 1 77 ? 18.771 -6.209 -4.474 1.00 95.69 77 ALA A CA 1
ATOM 575 C C . ALA A 1 77 ? 18.768 -4.945 -5.354 1.00 95.69 77 ALA A C 1
ATOM 577 O O . ALA A 1 77 ? 19.045 -3.848 -4.871 1.00 95.69 77 ALA A O 1
ATOM 578 N N . ARG A 1 78 ? 18.415 -5.072 -6.641 1.00 95.31 78 ARG A N 1
ATOM 579 C CA . ARG A 1 78 ? 18.298 -3.926 -7.555 1.00 95.31 78 ARG A CA 1
ATOM 580 C C . ARG A 1 78 ? 17.098 -3.031 -7.211 1.00 95.31 78 ARG A C 1
ATOM 582 O O . ARG A 1 78 ? 17.219 -1.812 -7.293 1.00 95.31 78 ARG A O 1
ATOM 589 N N . GLU A 1 79 ? 15.982 -3.624 -6.790 1.00 94.69 79 GLU A N 1
ATOM 590 C CA . GLU A 1 79 ? 14.794 -2.927 -6.276 1.00 94.69 79 GLU A CA 1
ATOM 591 C C . GLU A 1 79 ? 15.102 -2.138 -4.992 1.00 94.69 79 GLU A C 1
ATOM 593 O O . GLU A 1 79 ? 14.704 -0.982 -4.876 1.00 94.69 79 GLU A O 1
ATOM 598 N N . GLU A 1 80 ? 15.863 -2.717 -4.059 1.00 92.56 80 GLU A N 1
ATOM 599 C CA . GLU A 1 80 ? 16.240 -2.058 -2.799 1.00 92.56 80 GLU A CA 1
ATOM 600 C C . GLU A 1 80 ? 17.123 -0.819 -3.034 1.00 92.56 80 GLU A C 1
ATOM 602 O O . GLU A 1 80 ? 16.911 0.236 -2.432 1.00 92.56 80 GLU A O 1
ATOM 607 N N . LEU A 1 81 ? 18.071 -0.893 -3.977 1.00 91.50 81 LEU A N 1
ATOM 608 C CA . LEU A 1 81 ? 18.866 0.269 -4.406 1.00 91.50 81 LEU A CA 1
ATOM 609 C C . LEU A 1 81 ? 17.992 1.370 -5.028 1.00 91.50 81 LEU A C 1
ATOM 611 O O . LEU A 1 81 ? 18.239 2.559 -4.832 1.00 91.50 81 LEU A O 1
ATOM 615 N N . LEU A 1 82 ? 16.955 0.981 -5.768 1.00 92.06 82 LEU A N 1
ATOM 616 C CA . LEU A 1 82 ? 16.021 1.908 -6.395 1.00 92.06 82 LEU A CA 1
ATOM 617 C C . LEU A 1 82 ? 15.106 2.582 -5.353 1.00 92.06 82 LEU A C 1
ATOM 619 O O . LEU A 1 82 ? 14.922 3.799 -5.407 1.00 92.06 82 LEU A O 1
ATOM 623 N N . ARG A 1 83 ? 14.611 1.837 -4.354 1.00 88.88 83 ARG A N 1
ATOM 624 C CA . ARG A 1 83 ? 13.805 2.390 -3.251 1.00 88.88 83 ARG A CA 1
ATOM 625 C C . ARG A 1 83 ? 14.601 3.258 -2.282 1.00 88.88 83 ARG 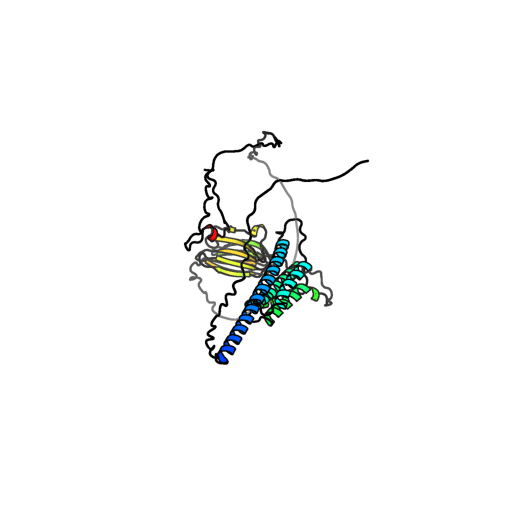A C 1
ATOM 627 O O . ARG A 1 83 ? 14.129 4.334 -1.924 1.00 88.88 83 ARG A O 1
ATOM 634 N N . SER A 1 84 ? 15.811 2.851 -1.901 1.00 87.31 84 SER A N 1
ATOM 635 C CA . SER A 1 84 ? 16.701 3.662 -1.051 1.00 87.31 84 SER A CA 1
ATOM 636 C C . SER A 1 84 ? 17.127 4.973 -1.726 1.00 87.31 84 SER A C 1
ATOM 638 O O . SER A 1 84 ? 17.283 5.997 -1.060 1.00 87.31 84 SER A O 1
ATOM 640 N N . ALA A 1 85 ? 17.225 4.996 -3.058 1.00 87.25 85 ALA A N 1
ATOM 641 C CA . ALA A 1 85 ? 17.400 6.235 -3.809 1.00 87.25 85 ALA A CA 1
ATOM 642 C C . ALA A 1 8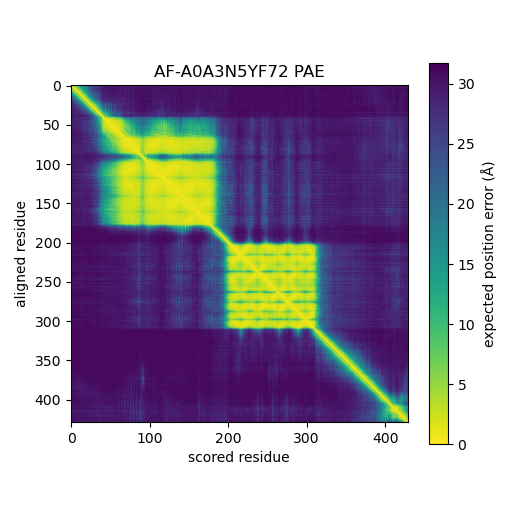5 ? 16.121 7.094 -3.881 1.00 87.25 85 ALA A C 1
ATOM 644 O O . ALA A 1 85 ? 16.208 8.320 -3.888 1.00 87.25 85 ALA A O 1
ATOM 645 N N . TRP A 1 86 ? 14.924 6.495 -3.889 1.00 83.12 86 TRP A N 1
ATOM 646 C CA . TRP A 1 86 ? 13.662 7.244 -3.801 1.00 83.12 86 TRP A CA 1
ATOM 647 C C . TRP A 1 86 ? 13.343 7.786 -2.405 1.00 83.12 86 TRP A C 1
ATOM 649 O O . TRP A 1 86 ? 12.674 8.817 -2.320 1.00 83.12 86 TRP A O 1
ATOM 659 N N . SER A 1 87 ? 13.822 7.142 -1.337 1.00 81.06 87 SER A N 1
ATOM 660 C CA . SER A 1 87 ? 13.679 7.623 0.044 1.00 81.06 87 SER A CA 1
ATOM 661 C C . SER A 1 87 ? 14.714 8.684 0.442 1.00 81.06 87 SER A C 1
ATOM 663 O O . SER A 1 87 ? 14.626 9.232 1.538 1.00 81.06 87 SER A O 1
ATOM 665 N N . GLY A 1 88 ? 15.690 8.982 -0.425 1.00 75.31 88 GLY A N 1
ATOM 666 C CA . GLY A 1 88 ? 16.792 9.904 -0.128 1.00 75.31 88 GLY A CA 1
ATOM 667 C C . GLY A 1 88 ? 17.882 9.314 0.777 1.00 75.31 88 GLY A C 1
ATOM 668 O O . GLY A 1 88 ? 18.763 10.047 1.216 1.00 75.31 88 GLY A O 1
ATOM 669 N N . ALA A 1 89 ? 17.846 8.004 1.048 1.00 64.19 89 ALA A N 1
ATOM 670 C CA . ALA A 1 89 ? 18.888 7.300 1.796 1.00 64.19 89 ALA A CA 1
ATOM 671 C C . ALA A 1 89 ? 20.157 7.049 0.954 1.00 64.19 89 ALA A C 1
ATOM 673 O O . ALA A 1 89 ? 21.247 6.903 1.508 1.00 64.19 89 ALA A O 1
ATOM 674 N N . ALA A 1 90 ? 20.047 7.035 -0.381 1.00 60.50 90 ALA A N 1
ATOM 675 C CA . ALA A 1 90 ? 21.210 7.150 -1.259 1.00 60.50 90 ALA A CA 1
ATOM 676 C C . ALA A 1 90 ? 21.769 8.581 -1.178 1.00 60.50 90 ALA A C 1
ATOM 678 O O . ALA A 1 90 ? 21.076 9.542 -1.509 1.00 60.50 90 ALA A O 1
ATOM 679 N N . GLY A 1 91 ? 23.017 8.710 -0.717 1.00 57.31 91 GLY A N 1
ATOM 680 C CA . GLY A 1 91 ? 23.611 9.983 -0.299 1.00 57.31 91 GLY A CA 1
ATOM 681 C C . GLY A 1 91 ? 23.563 11.126 -1.325 1.00 57.31 91 GLY A C 1
ATOM 682 O O . GLY A 1 91 ? 23.480 10.922 -2.544 1.00 57.31 91 GLY A O 1
ATOM 683 N N . ALA A 1 92 ? 23.648 12.349 -0.792 1.00 51.38 92 ALA A N 1
ATOM 684 C CA . ALA A 1 92 ? 23.573 13.599 -1.543 1.00 51.38 92 ALA A CA 1
ATOM 685 C C . ALA A 1 92 ? 24.586 13.634 -2.703 1.00 51.38 92 ALA A C 1
ATOM 687 O O . ALA A 1 92 ? 25.795 13.667 -2.486 1.00 51.38 92 ALA A O 1
ATOM 688 N N . GLY A 1 93 ? 24.073 13.629 -3.938 1.00 62.00 93 GLY A N 1
ATOM 689 C CA . GLY A 1 93 ? 24.869 13.647 -5.172 1.00 62.00 93 GLY A CA 1
ATOM 690 C C . GLY A 1 93 ? 24.448 12.606 -6.215 1.00 62.00 93 GLY A C 1
ATOM 691 O O . GLY A 1 93 ? 24.770 12.759 -7.391 1.00 62.00 93 GLY A O 1
ATOM 692 N N . SER A 1 94 ? 23.692 11.573 -5.830 1.00 66.38 94 SER A N 1
ATOM 693 C CA . SER A 1 94 ? 23.167 10.582 -6.781 1.00 66.38 94 SER A CA 1
ATOM 694 C C . SER A 1 94 ? 21.881 11.061 -7.483 1.00 66.38 94 SER A C 1
ATOM 696 O O . SER A 1 94 ? 20.981 11.631 -6.865 1.00 66.38 94 SER A O 1
ATOM 698 N N . LYS A 1 95 ? 21.782 10.847 -8.804 1.00 77.69 95 LYS A N 1
ATOM 699 C CA . LYS A 1 95 ? 20.576 11.171 -9.586 1.00 77.69 95 LYS A CA 1
ATOM 700 C C . LYS A 1 95 ? 19.447 10.207 -9.211 1.00 77.69 95 LYS A C 1
ATOM 702 O O . LYS A 1 95 ? 19.625 8.996 -9.312 1.00 77.69 95 LYS A O 1
ATOM 707 N N . ALA A 1 96 ? 18.279 10.738 -8.848 1.00 78.62 96 ALA A N 1
ATOM 708 C CA . ALA A 1 96 ? 17.114 9.921 -8.514 1.00 78.62 96 ALA A CA 1
ATOM 709 C C . ALA A 1 96 ? 16.699 9.008 -9.696 1.00 78.62 96 ALA A C 1
ATOM 711 O O . ALA A 1 96 ? 16.574 9.511 -10.820 1.00 78.62 96 ALA A O 1
ATOM 712 N N . PRO A 1 97 ? 16.464 7.698 -9.470 1.00 87.06 97 PRO A N 1
ATOM 713 C CA . PRO A 1 97 ? 16.127 6.761 -10.538 1.00 87.06 97 PRO A CA 1
ATOM 714 C C . PRO A 1 97 ? 14.761 7.066 -11.161 1.00 87.06 97 PRO A C 1
ATOM 716 O O . PRO A 1 97 ? 13.800 7.424 -10.469 1.00 87.06 97 PRO A O 1
ATOM 719 N N . GLY A 1 98 ? 14.687 6.926 -12.484 1.00 90.94 98 GLY A N 1
ATOM 720 C CA . GLY A 1 98 ? 13.513 7.225 -13.299 1.00 90.94 98 GLY A CA 1
ATOM 721 C C . GLY A 1 98 ? 12.803 5.976 -13.825 1.00 90.94 98 GLY A C 1
ATOM 722 O O . GLY A 1 98 ? 13.174 4.843 -13.527 1.00 90.94 98 GLY A O 1
ATOM 723 N N . LEU A 1 99 ? 11.795 6.183 -14.678 1.00 92.38 99 LEU A N 1
ATOM 724 C CA . LEU A 1 99 ? 11.061 5.096 -15.344 1.00 92.38 99 LEU A CA 1
ATOM 725 C C . LEU A 1 99 ? 11.949 4.039 -16.045 1.00 92.38 99 LEU A C 1
ATOM 727 O O . LEU A 1 99 ? 11.612 2.859 -15.944 1.00 92.38 99 LEU A O 1
ATOM 731 N N . PRO A 1 100 ? 13.069 4.375 -16.725 1.00 95.69 100 PRO A N 1
ATOM 732 C CA . PRO A 1 100 ? 13.945 3.358 -17.320 1.00 95.69 100 PRO A CA 1
ATOM 733 C C . PRO A 1 100 ? 14.579 2.415 -16.287 1.00 95.69 100 PRO A C 1
ATOM 735 O O . PRO A 1 100 ? 14.702 1.214 -16.539 1.00 95.69 100 PRO A O 1
ATOM 738 N N . ASP A 1 101 ? 14.931 2.931 -15.107 1.00 93.81 101 ASP A N 1
ATOM 739 C CA . ASP A 1 101 ? 15.516 2.141 -14.020 1.00 93.81 101 ASP A CA 1
ATOM 740 C C . ASP A 1 101 ? 14.479 1.170 -13.436 1.00 93.81 101 ASP A C 1
ATOM 742 O O . ASP A 1 101 ? 14.760 -0.019 -13.280 1.00 93.81 101 ASP A O 1
ATOM 746 N N . VAL A 1 102 ? 13.245 1.646 -13.221 1.00 95.19 102 VAL A N 1
ATOM 747 C CA . VAL A 1 102 ? 12.098 0.818 -12.798 1.00 95.19 102 VAL A CA 1
ATOM 748 C C . VAL A 1 102 ? 11.849 -0.312 -13.798 1.00 95.19 102 VAL A C 1
ATOM 750 O O . VAL A 1 102 ? 11.802 -1.482 -13.417 1.00 95.19 102 VAL A O 1
ATOM 753 N N . ARG A 1 103 ? 11.745 0.018 -15.091 1.00 97.31 103 ARG A N 1
ATOM 754 C CA . ARG A 1 103 ? 11.507 -0.958 -16.167 1.00 97.31 103 ARG A CA 1
ATOM 755 C C . ARG A 1 103 ? 12.600 -2.020 -16.241 1.00 97.31 103 ARG A C 1
ATOM 757 O O . ARG A 1 103 ? 12.297 -3.182 -16.497 1.00 97.31 103 ARG A O 1
ATOM 764 N N . THR A 1 104 ? 13.847 -1.647 -15.958 1.00 98.00 104 THR A N 1
ATOM 765 C CA . THR A 1 104 ? 14.968 -2.594 -15.883 1.00 98.00 104 THR A CA 1
ATOM 766 C C . THR A 1 104 ? 14.740 -3.635 -14.781 1.00 98.00 104 THR A C 1
ATOM 768 O O . THR A 1 104 ? 14.891 -4.829 -15.032 1.00 98.00 104 THR A O 1
ATOM 771 N N . VAL A 1 105 ? 14.304 -3.220 -13.585 1.00 97.62 105 VAL A N 1
ATOM 772 C CA . VAL A 1 105 ? 13.991 -4.141 -12.473 1.00 97.62 105 VAL A CA 1
ATOM 773 C C . VAL A 1 105 ? 12.754 -5.000 -12.774 1.00 97.62 105 VAL A C 1
ATOM 775 O O . VAL A 1 105 ? 12.772 -6.208 -12.532 1.00 97.62 105 VAL A O 1
ATOM 778 N N . ILE A 1 106 ? 11.708 -4.422 -13.378 1.00 97.81 106 ILE A N 1
ATOM 779 C CA . ILE A 1 106 ? 10.526 -5.167 -13.853 1.00 97.81 106 ILE A CA 1
ATOM 780 C C . ILE A 1 106 ? 10.943 -6.275 -14.838 1.00 97.81 106 ILE A C 1
ATOM 782 O O . ILE A 1 106 ? 10.466 -7.409 -14.738 1.00 97.81 106 ILE A O 1
ATOM 786 N N . GLU A 1 107 ? 11.872 -5.995 -15.756 1.00 98.12 107 GLU A N 1
ATOM 787 C CA . GLU A 1 107 ? 12.382 -7.001 -16.692 1.00 98.12 107 GLU A CA 1
ATOM 788 C C . GLU A 1 107 ? 13.278 -8.065 -16.043 1.00 98.12 107 GLU A C 1
ATOM 790 O O . GLU A 1 107 ? 13.247 -9.216 -16.488 1.00 98.12 107 GLU A O 1
ATOM 795 N N . MET A 1 108 ? 14.000 -7.751 -14.959 1.00 97.81 108 MET A N 1
ATOM 796 C CA . MET A 1 108 ? 14.706 -8.766 -14.162 1.00 97.81 108 MET A CA 1
ATOM 797 C C . MET A 1 108 ? 13.721 -9.768 -13.543 1.00 97.81 108 MET A C 1
ATOM 799 O O . MET A 1 108 ? 13.920 -10.978 -13.658 1.00 97.81 108 MET A O 1
ATOM 803 N N . TYR A 1 109 ? 12.609 -9.297 -12.971 1.00 97.94 109 TYR A N 1
ATOM 804 C CA . TYR A 1 109 ? 11.554 -10.184 -12.471 1.00 97.94 109 TYR A CA 1
ATOM 805 C C . TYR A 1 109 ? 10.875 -10.982 -13.584 1.00 97.94 109 TYR A C 1
ATOM 807 O O . TYR A 1 109 ? 10.732 -12.201 -13.470 1.00 97.94 109 TYR A O 1
ATOM 815 N N . ARG A 1 110 ? 10.521 -10.342 -14.706 1.00 97.62 110 ARG A N 1
ATOM 816 C CA . ARG A 1 110 ? 9.982 -11.053 -15.877 1.00 97.62 110 ARG A CA 1
ATOM 817 C C . ARG A 1 110 ? 10.962 -12.107 -16.404 1.00 97.62 110 ARG A C 1
ATOM 819 O O . ARG A 1 110 ? 10.513 -13.146 -16.883 1.00 97.62 110 ARG A O 1
ATOM 826 N N . ALA A 1 111 ? 12.277 -11.904 -16.288 1.00 97.50 111 ALA A N 1
ATOM 827 C CA . ALA A 1 111 ? 13.276 -12.908 -16.654 1.00 97.50 111 ALA A CA 1
ATOM 828 C C . ALA A 1 111 ? 13.215 -14.164 -15.764 1.00 97.50 111 ALA A C 1
ATOM 830 O O . ALA A 1 111 ? 13.302 -15.264 -16.310 1.00 97.50 111 ALA A O 1
ATOM 831 N N . VAL A 1 112 ? 12.978 -14.030 -14.449 1.00 96.00 112 VAL A N 1
ATOM 832 C CA . VAL A 1 112 ? 12.732 -15.177 -13.543 1.00 96.00 112 VAL A CA 1
ATOM 833 C C . VAL A 1 112 ? 11.552 -16.006 -14.056 1.00 96.00 112 VAL A C 1
ATOM 835 O O . VAL A 1 112 ? 11.675 -17.214 -14.241 1.00 96.00 112 VAL A O 1
ATOM 838 N N . VAL A 1 113 ? 10.432 -15.347 -14.366 1.00 96.88 113 VAL A N 1
ATOM 839 C CA . VAL A 1 113 ? 9.192 -15.993 -14.831 1.00 96.88 113 VAL A CA 1
ATOM 840 C C . VAL A 1 113 ? 9.374 -16.650 -16.202 1.00 96.88 113 VAL A C 1
ATOM 842 O O . VAL A 1 113 ? 8.920 -17.771 -16.415 1.00 96.88 113 VAL A O 1
ATOM 845 N N . ARG A 1 114 ? 10.059 -15.979 -17.140 1.00 96.62 114 ARG A N 1
ATOM 846 C CA . ARG A 1 114 ? 10.355 -16.520 -18.480 1.00 96.62 114 ARG A CA 1
ATOM 847 C C . ARG A 1 114 ? 11.274 -17.740 -18.422 1.00 96.62 114 ARG A C 1
ATOM 849 O O . ARG A 1 114 ? 11.091 -18.663 -19.210 1.00 96.62 114 ARG A O 1
ATOM 856 N N . ARG A 1 115 ? 12.273 -17.738 -17.532 1.00 96.19 115 ARG A N 1
ATOM 857 C CA . ARG A 1 115 ? 13.276 -18.810 -17.451 1.00 96.19 115 ARG A CA 1
ATOM 858 C C . ARG A 1 115 ? 12.821 -19.987 -16.589 1.00 96.19 115 ARG A C 1
ATOM 860 O O . ARG A 1 115 ? 13.134 -21.125 -16.927 1.00 96.19 115 ARG A O 1
ATOM 867 N N . TYR A 1 116 ? 12.062 -19.720 -15.525 1.00 93.81 116 TYR A N 1
ATOM 868 C CA . TYR A 1 116 ? 11.650 -20.703 -14.521 1.00 93.81 116 TYR A CA 1
ATOM 869 C C . TYR A 1 116 ? 10.139 -20.632 -14.198 1.00 93.81 116 TYR A C 1
ATOM 871 O O . TYR A 1 116 ? 9.768 -20.463 -13.035 1.00 93.81 116 TYR A O 1
ATOM 879 N N . PRO A 1 117 ? 9.236 -20.830 -15.182 1.00 93.69 117 PRO A N 1
ATOM 880 C CA . PRO A 1 117 ? 7.782 -20.663 -15.017 1.00 93.69 117 PRO A CA 1
ATOM 881 C C . PRO A 1 117 ? 7.100 -21.692 -14.094 1.00 93.69 117 PRO A C 1
ATOM 883 O O . PRO A 1 117 ? 5.899 -21.624 -13.872 1.00 93.69 117 PRO A O 1
ATOM 886 N N . ARG A 1 118 ? 7.836 -22.681 -13.570 1.00 89.88 118 ARG A N 1
ATOM 887 C CA . ARG A 1 118 ? 7.339 -23.657 -12.576 1.00 89.88 118 ARG A CA 1
ATOM 888 C C . ARG A 1 118 ? 7.961 -23.469 -11.188 1.00 89.88 118 ARG A C 1
ATOM 890 O O . ARG A 1 118 ? 7.790 -24.323 -10.324 1.00 89.88 118 ARG A O 1
ATOM 897 N N . SER A 1 119 ? 8.724 -22.396 -10.992 1.00 90.75 119 SER A N 1
ATOM 898 C CA . SER A 1 119 ? 9.386 -22.082 -9.728 1.00 90.75 119 SER A CA 1
ATOM 899 C C . SER A 1 119 ? 8.442 -21.359 -8.767 1.00 90.75 119 SER A C 1
ATOM 901 O O . SER A 1 119 ? 7.701 -20.474 -9.188 1.00 90.75 119 SER A O 1
ATOM 903 N N . GLY A 1 120 ? 8.549 -21.649 -7.466 1.00 87.75 120 GLY A N 1
ATOM 904 C CA . GLY A 1 120 ? 7.878 -20.888 -6.398 1.00 87.75 120 GLY A CA 1
ATOM 905 C C . GLY A 1 120 ? 8.395 -19.451 -6.215 1.00 87.75 120 GLY A C 1
ATOM 906 O O . GLY A 1 120 ? 7.958 -18.750 -5.312 1.00 87.75 120 GLY A O 1
ATOM 907 N N . TYR A 1 121 ? 9.339 -19.008 -7.052 1.00 91.38 121 TYR A N 1
ATOM 908 C CA . TYR A 1 121 ? 9.731 -17.602 -7.173 1.00 91.38 121 TYR A CA 1
ATOM 909 C C . TYR A 1 121 ? 8.991 -16.863 -8.300 1.00 91.38 121 TYR A C 1
ATOM 911 O O . TYR A 1 121 ? 9.116 -15.646 -8.394 1.00 91.38 121 TYR A O 1
ATOM 919 N N . ALA A 1 122 ? 8.258 -17.554 -9.180 1.00 92.94 122 ALA A N 1
ATOM 920 C CA . ALA A 1 122 ? 7.669 -16.935 -10.370 1.00 92.94 122 ALA A CA 1
ATOM 921 C C . ALA A 1 122 ? 6.402 -16.114 -10.062 1.00 92.94 122 ALA A C 1
ATOM 923 O O . ALA A 1 122 ? 6.228 -15.029 -10.613 1.00 92.94 122 ALA A O 1
ATOM 924 N N . ASP A 1 123 ? 5.558 -16.579 -9.143 1.00 91.19 123 ASP A N 1
ATOM 925 C CA . ASP A 1 123 ? 4.420 -15.819 -8.616 1.00 91.19 123 ASP A CA 1
ATOM 926 C C . ASP A 1 123 ? 4.891 -14.595 -7.814 1.00 91.19 123 ASP A C 1
ATOM 928 O O . ASP A 1 123 ? 4.482 -13.469 -8.095 1.00 91.19 123 ASP A O 1
ATOM 932 N N . ASN A 1 124 ? 5.854 -14.792 -6.911 1.00 92.75 124 ASN A N 1
ATOM 933 C CA . ASN A 1 124 ? 6.524 -13.726 -6.172 1.00 92.75 124 ASN A CA 1
ATOM 934 C C . ASN A 1 124 ? 7.145 -12.681 -7.118 1.00 92.75 124 ASN A C 1
ATOM 936 O O . ASN A 1 124 ? 6.958 -11.483 -6.918 1.00 92.75 124 ASN A O 1
ATOM 940 N N . ALA A 1 125 ? 7.831 -13.106 -8.184 1.00 96.25 125 ALA A N 1
ATOM 941 C CA . ALA A 1 125 ? 8.406 -12.205 -9.181 1.00 96.25 125 ALA A CA 1
ATOM 942 C C . ALA A 1 125 ? 7.339 -11.394 -9.938 1.00 96.25 125 ALA A C 1
ATOM 944 O O . ALA A 1 125 ? 7.524 -10.193 -10.126 1.00 96.25 125 ALA A O 1
ATOM 945 N N . LEU A 1 126 ? 6.217 -12.006 -10.345 1.00 96.12 126 LEU A N 1
ATOM 946 C CA . LEU A 1 126 ? 5.108 -11.272 -10.972 1.00 96.12 126 LEU A CA 1
ATOM 947 C C . LEU A 1 126 ? 4.491 -10.247 -10.014 1.00 96.12 126 LEU A C 1
ATOM 949 O O . LEU A 1 126 ? 4.242 -9.113 -10.425 1.00 96.12 126 LEU A O 1
ATOM 953 N N . TYR A 1 127 ? 4.285 -10.619 -8.749 1.00 94.81 127 TYR A N 1
ATOM 954 C CA . TYR A 1 127 ? 3.717 -9.728 -7.739 1.00 94.81 127 TYR A CA 1
ATOM 955 C C . TYR A 1 127 ? 4.628 -8.526 -7.443 1.00 94.81 127 TYR A C 1
ATOM 957 O O . TYR A 1 127 ? 4.163 -7.388 -7.467 1.00 94.81 127 TYR A O 1
ATOM 965 N N . GLN A 1 128 ? 5.935 -8.751 -7.246 1.00 95.56 128 GLN A N 1
ATOM 966 C CA . GLN A 1 128 ? 6.904 -7.667 -7.024 1.00 95.56 128 GLN A CA 1
ATOM 967 C C . GLN A 1 128 ? 7.040 -6.755 -8.252 1.00 95.56 128 GLN A C 1
ATOM 969 O O . GLN A 1 128 ? 7.034 -5.532 -8.118 1.00 95.56 128 GLN A O 1
ATOM 974 N N . ALA A 1 129 ? 7.091 -7.327 -9.461 1.00 96.19 129 ALA A N 1
ATOM 975 C CA . ALA A 1 129 ? 7.125 -6.554 -10.702 1.00 96.19 129 ALA A CA 1
ATOM 976 C C . ALA A 1 129 ? 5.881 -5.668 -10.869 1.00 96.19 129 ALA A C 1
ATOM 978 O O . ALA A 1 129 ? 5.996 -4.508 -11.264 1.00 96.19 129 ALA A O 1
ATOM 979 N N . ALA A 1 130 ? 4.699 -6.194 -10.540 1.00 96.31 130 ALA A N 1
ATOM 980 C CA . ALA A 1 130 ? 3.459 -5.434 -10.580 1.00 96.31 130 ALA A CA 1
ATOM 981 C C . ALA A 1 130 ? 3.404 -4.329 -9.518 1.00 96.31 130 ALA A C 1
ATOM 983 O O . ALA A 1 130 ? 3.004 -3.210 -9.831 1.00 96.31 130 ALA A O 1
ATOM 984 N N . GLY A 1 131 ? 3.834 -4.620 -8.285 1.00 93.06 131 GLY A N 1
ATOM 985 C CA . GLY A 1 131 ? 3.926 -3.627 -7.214 1.00 93.06 131 GLY A CA 1
ATOM 986 C C . GLY A 1 131 ? 4.851 -2.470 -7.591 1.00 93.06 131 GLY A C 1
ATOM 987 O O . GLY A 1 131 ? 4.476 -1.309 -7.448 1.00 93.06 131 GLY A O 1
ATOM 988 N N . LEU A 1 132 ? 6.012 -2.773 -8.177 1.00 94.31 132 LEU A N 1
ATOM 989 C CA . LEU A 1 132 ? 6.958 -1.761 -8.646 1.00 94.31 132 LEU A CA 1
ATOM 990 C C . LEU A 1 132 ? 6.405 -0.931 -9.823 1.00 94.31 132 LEU A C 1
ATOM 992 O O . LEU A 1 132 ? 6.621 0.280 -9.878 1.00 94.31 132 LEU A O 1
ATOM 996 N N . ALA A 1 133 ? 5.642 -1.545 -10.733 1.00 93.62 133 ALA A N 1
ATOM 997 C CA . ALA A 1 133 ? 4.937 -0.834 -11.803 1.00 93.62 133 ALA A CA 1
ATOM 998 C C . ALA A 1 133 ? 3.796 0.063 -11.267 1.00 93.62 133 ALA A C 1
ATOM 1000 O O . ALA A 1 133 ? 3.607 1.183 -11.743 1.00 93.62 133 ALA A O 1
ATOM 1001 N N . ALA A 1 134 ? 3.073 -0.369 -10.228 1.00 90.31 134 ALA A N 1
ATOM 1002 C CA . ALA A 1 134 ? 2.051 0.434 -9.549 1.00 90.31 134 ALA A CA 1
ATOM 1003 C C . ALA A 1 134 ? 2.655 1.622 -8.766 1.00 90.31 134 ALA A C 1
ATOM 1005 O O . ALA A 1 134 ? 2.119 2.736 -8.792 1.00 90.31 134 ALA A O 1
ATOM 1006 N N . GLU A 1 135 ? 3.807 1.415 -8.123 1.00 88.19 135 GLU A N 1
ATOM 1007 C CA . GLU A 1 135 ? 4.602 2.465 -7.471 1.00 88.19 135 GLU A CA 1
ATOM 1008 C C . GLU A 1 135 ? 5.096 3.490 -8.514 1.00 88.19 135 GLU A C 1
ATOM 1010 O O . GLU A 1 135 ? 4.951 4.702 -8.331 1.00 88.19 135 GLU A O 1
ATOM 1015 N N . ALA A 1 136 ? 5.560 3.018 -9.678 1.00 89.50 136 ALA A N 1
ATOM 1016 C CA . ALA A 1 136 ? 5.946 3.868 -10.802 1.00 89.50 136 ALA A CA 1
ATOM 1017 C C . ALA A 1 136 ? 4.767 4.646 -11.419 1.00 89.50 136 ALA A C 1
ATOM 1019 O O . ALA A 1 136 ? 4.919 5.831 -11.717 1.00 89.50 136 ALA A O 1
ATOM 1020 N N . TYR A 1 137 ? 3.578 4.049 -11.561 1.00 90.56 137 TYR A N 1
ATOM 1021 C CA . TYR A 1 137 ? 2.366 4.791 -11.939 1.00 90.56 137 TYR A CA 1
ATOM 1022 C C . TYR A 1 137 ? 2.060 5.909 -10.935 1.00 90.56 137 TYR A C 1
ATOM 1024 O O . TYR A 1 137 ? 1.825 7.054 -11.326 1.00 90.56 137 TYR A O 1
ATOM 1032 N N . SER A 1 138 ? 2.130 5.601 -9.640 1.00 87.31 138 SER A N 1
ATOM 1033 C CA . SER A 1 138 ? 1.850 6.559 -8.567 1.00 87.31 138 SER A CA 1
ATOM 1034 C C . SER A 1 138 ? 2.836 7.733 -8.555 1.00 87.31 138 SER A C 1
ATOM 1036 O O . SER A 1 138 ? 2.426 8.870 -8.321 1.00 87.31 138 SER A O 1
ATOM 1038 N N . ARG A 1 139 ? 4.118 7.471 -8.847 1.00 87.31 139 ARG A N 1
ATOM 1039 C CA . ARG A 1 139 ? 5.200 8.469 -8.847 1.00 87.31 139 ARG A CA 1
ATOM 1040 C C . ARG A 1 139 ? 5.301 9.282 -10.142 1.00 87.31 139 ARG A C 1
ATOM 1042 O O . ARG A 1 139 ? 5.554 10.480 -10.079 1.00 87.31 139 ARG A O 1
ATOM 1049 N N . PHE A 1 140 ? 5.129 8.646 -11.301 1.00 86.88 140 PHE A N 1
ATOM 1050 C CA . PHE A 1 140 ? 5.385 9.247 -12.619 1.00 86.88 140 PHE A CA 1
ATOM 1051 C C . PHE A 1 140 ? 4.121 9.480 -13.465 1.00 86.88 140 PHE A C 1
ATOM 1053 O O . PHE A 1 140 ? 4.243 9.922 -14.605 1.00 86.88 140 PHE A O 1
ATOM 1060 N N . ARG A 1 141 ? 2.922 9.160 -12.949 1.00 85.69 141 ARG A N 1
ATOM 1061 C CA . ARG A 1 141 ? 1.618 9.293 -13.644 1.00 85.69 141 ARG A CA 1
ATOM 1062 C C . ARG A 1 141 ? 1.567 8.604 -15.016 1.00 85.69 141 ARG A C 1
ATOM 1064 O O . ARG A 1 141 ? 0.886 9.038 -15.938 1.00 85.69 141 ARG A O 1
ATOM 1071 N N . SER A 1 142 ? 2.299 7.498 -15.166 1.00 87.94 142 SER A N 1
ATOM 1072 C CA . SER A 1 142 ? 2.393 6.778 -16.438 1.00 87.94 142 SER A CA 1
ATOM 1073 C C . SER A 1 142 ? 1.343 5.669 -16.543 1.00 87.94 142 SER A C 1
ATOM 1075 O O . SER A 1 142 ? 1.510 4.589 -15.976 1.00 87.94 142 SER A O 1
ATOM 1077 N N . GLU A 1 143 ? 0.278 5.906 -17.313 1.00 89.12 143 GLU A N 1
ATOM 1078 C CA . GLU A 1 143 ? -0.768 4.905 -17.613 1.00 89.12 143 GLU A CA 1
ATOM 1079 C C . GLU A 1 143 ? -0.217 3.616 -18.256 1.00 89.12 143 GLU A C 1
ATOM 1081 O O . GLU A 1 143 ? -0.816 2.545 -18.137 1.00 89.12 143 GLU A O 1
ATOM 1086 N N . ALA A 1 144 ? 0.957 3.688 -18.894 1.00 93.06 144 ALA A N 1
ATOM 1087 C CA . ALA A 1 144 ? 1.672 2.512 -19.379 1.00 93.06 144 ALA A CA 1
ATOM 1088 C C . ALA A 1 144 ? 2.107 1.590 -18.223 1.00 93.06 144 ALA A C 1
ATOM 1090 O O . ALA A 1 144 ? 1.870 0.387 -18.290 1.00 93.06 144 ALA A O 1
ATOM 1091 N N . GLU A 1 145 ? 2.664 2.138 -17.137 1.00 93.69 145 GLU A N 1
ATOM 1092 C CA . GLU A 1 145 ? 3.066 1.342 -15.966 1.00 93.69 145 GLU A CA 1
ATOM 1093 C C . GLU A 1 145 ? 1.853 0.791 -15.208 1.00 93.69 145 GLU A C 1
ATOM 1095 O O . GLU A 1 145 ? 1.874 -0.354 -14.767 1.00 93.69 145 GLU A O 1
ATOM 1100 N N . ARG A 1 146 ? 0.745 1.544 -15.142 1.00 92.94 146 ARG A N 1
ATOM 1101 C CA . ARG A 1 146 ? -0.537 1.037 -14.618 1.00 92.94 146 ARG A CA 1
ATOM 1102 C C . ARG A 1 146 ? -1.044 -0.156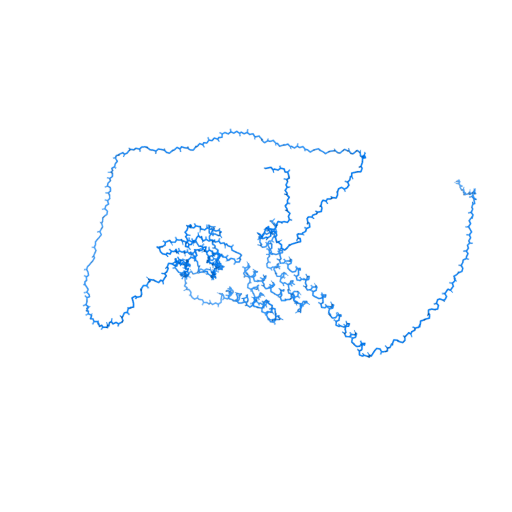 -15.425 1.00 92.94 146 ARG A C 1
ATOM 1104 O O . ARG A 1 146 ? -1.442 -1.167 -14.852 1.00 92.94 146 ARG A O 1
ATOM 1111 N N . SER A 1 147 ? -0.981 -0.060 -16.752 1.00 95.88 147 SER A N 1
ATOM 1112 C CA . SER A 1 147 ? -1.363 -1.152 -17.653 1.00 95.88 147 SER A CA 1
ATOM 1113 C C . SER A 1 147 ? -0.458 -2.379 -17.476 1.00 95.88 147 SER A C 1
ATOM 1115 O O . SER A 1 147 ? -0.956 -3.502 -17.442 1.00 95.88 147 SER A O 1
ATOM 1117 N N . VAL A 1 148 ? 0.852 -2.174 -17.291 1.00 96.75 148 VAL A N 1
ATOM 1118 C CA . VAL A 1 148 ? 1.829 -3.235 -16.984 1.00 96.75 148 VAL A CA 1
ATOM 1119 C C . VAL A 1 148 ? 1.555 -3.885 -15.624 1.00 96.75 148 VAL A C 1
ATOM 1121 O O . VAL A 1 148 ? 1.566 -5.110 -15.534 1.00 96.75 148 VAL A O 1
ATOM 1124 N N . ALA A 1 149 ? 1.252 -3.106 -14.582 1.00 95.25 149 ALA A N 1
ATOM 1125 C CA . ALA A 1 149 ? 0.898 -3.634 -13.265 1.00 95.25 149 ALA A CA 1
ATOM 1126 C C . ALA A 1 149 ? -0.346 -4.536 -13.340 1.00 95.25 149 ALA A C 1
ATOM 1128 O O . ALA A 1 149 ? -0.320 -5.673 -12.871 1.00 95.25 149 ALA A O 1
ATOM 1129 N N . ILE A 1 150 ? -1.411 -4.068 -14.002 1.00 96.75 150 ILE A N 1
ATOM 1130 C CA . ILE A 1 150 ? -2.647 -4.839 -14.195 1.00 96.75 150 ILE A CA 1
ATOM 1131 C C . ILE A 1 150 ? -2.390 -6.107 -15.035 1.00 96.75 150 ILE A C 1
ATOM 1133 O O . ILE A 1 150 ? -2.899 -7.173 -14.685 1.00 96.75 150 ILE A O 1
ATOM 1137 N N . GLU A 1 151 ? -1.590 -6.027 -16.108 1.00 97.94 151 GLU A N 1
ATOM 1138 C CA . GLU A 1 151 ? -1.201 -7.184 -16.938 1.00 97.94 151 GLU A CA 1
ATOM 1139 C C . GLU A 1 151 ? -0.503 -8.260 -16.106 1.00 97.94 151 GLU A C 1
ATOM 1141 O O . GLU A 1 151 ? -0.937 -9.412 -16.107 1.00 97.94 151 GLU A O 1
ATOM 1146 N N . LEU A 1 152 ? 0.519 -7.871 -15.342 1.00 97.12 152 LEU A N 1
ATOM 1147 C CA . LEU A 1 152 ? 1.311 -8.770 -14.505 1.00 97.12 152 LEU A CA 1
ATOM 1148 C C . LEU A 1 152 ? 0.473 -9.448 -13.411 1.00 97.12 152 LEU A C 1
ATOM 1150 O O . LEU A 1 152 ? 0.614 -10.654 -13.198 1.00 97.12 152 LEU A O 1
ATOM 1154 N N . LEU A 1 153 ? -0.440 -8.721 -12.758 1.00 95.50 153 LEU A N 1
ATOM 1155 C CA . LEU A 1 153 ? -1.327 -9.285 -11.731 1.00 95.50 153 LEU A CA 1
ATOM 1156 C C . LEU A 1 153 ? -2.366 -10.234 -12.333 1.00 95.50 153 LEU A C 1
ATOM 1158 O O . LEU A 1 153 ? -2.535 -11.350 -11.840 1.00 95.50 153 LEU A O 1
ATOM 1162 N N . LYS A 1 154 ? -3.032 -9.842 -13.429 1.00 97.12 154 LYS A N 1
ATOM 1163 C CA . LYS A 1 154 ? -3.981 -10.720 -14.139 1.00 97.12 154 LYS A CA 1
ATOM 1164 C C . LYS A 1 154 ? -3.286 -11.973 -14.660 1.00 97.12 154 LYS A C 1
ATOM 1166 O O . LYS A 1 154 ? -3.833 -13.070 -14.550 1.00 97.12 154 LYS A O 1
ATOM 1171 N N . ARG A 1 155 ? -2.060 -11.827 -15.165 1.00 96.81 155 ARG A N 1
ATOM 1172 C CA . ARG A 1 155 ? -1.201 -12.942 -15.552 1.00 96.81 155 ARG A CA 1
ATOM 1173 C C . ARG A 1 155 ? -0.882 -13.849 -14.368 1.00 96.81 155 ARG A C 1
ATOM 1175 O O . ARG A 1 155 ? -1.004 -15.057 -14.518 1.00 96.81 155 ARG A O 1
ATOM 1182 N N . MET A 1 156 ? -0.529 -13.303 -13.205 1.00 95.69 156 MET A N 1
ATOM 1183 C CA . MET A 1 156 ? -0.255 -14.109 -12.012 1.00 95.69 156 MET A CA 1
ATOM 1184 C C . MET A 1 156 ? -1.484 -14.917 -11.581 1.00 95.69 156 MET A C 1
ATOM 1186 O O . MET A 1 156 ? -1.376 -16.116 -11.353 1.00 95.69 156 MET A O 1
ATOM 1190 N N . VAL A 1 157 ? -2.665 -14.291 -11.544 1.00 95.62 157 VAL A N 1
ATOM 1191 C CA . VAL A 1 157 ? -3.929 -14.959 -11.181 1.00 95.62 157 VAL A CA 1
ATOM 1192 C C . VAL A 1 157 ? -4.310 -16.065 -12.178 1.00 95.62 157 VAL A C 1
ATOM 1194 O O . VAL A 1 157 ? -4.900 -17.064 -11.772 1.00 95.62 157 VAL A O 1
ATOM 1197 N N . ARG A 1 158 ? -3.969 -15.905 -13.464 1.00 97.12 158 ARG A N 1
ATOM 1198 C CA . ARG A 1 158 ? -4.224 -16.894 -14.525 1.00 97.12 158 ARG A CA 1
ATOM 1199 C C . ARG A 1 158 ? -3.207 -18.040 -14.531 1.00 97.12 158 ARG A C 1
ATOM 1201 O O . ARG A 1 158 ? -3.605 -19.196 -14.613 1.00 97.12 158 ARG A O 1
ATOM 1208 N N . ASP A 1 159 ? -1.916 -17.717 -14.483 1.00 96.00 159 ASP A N 1
ATOM 1209 C CA . ASP A 1 159 ? -0.813 -18.674 -14.655 1.00 96.00 159 ASP A CA 1
ATOM 1210 C C . ASP A 1 159 ? -0.474 -19.405 -13.330 1.00 96.00 159 ASP A C 1
ATOM 1212 O O . ASP A 1 159 ? 0.019 -20.531 -13.365 1.00 96.00 159 ASP A O 1
ATOM 1216 N N . TYR A 1 160 ? -0.769 -18.801 -12.166 1.00 94.25 160 TYR A N 1
ATOM 1217 C CA . TYR A 1 160 ? -0.447 -19.313 -10.819 1.00 94.25 160 TYR A CA 1
ATOM 1218 C C . TYR A 1 160 ? -1.659 -19.258 -9.855 1.00 94.25 160 TYR A C 1
ATOM 1220 O O . TYR A 1 160 ? -1.573 -18.660 -8.778 1.00 94.25 160 TYR A O 1
ATOM 1228 N N . PRO A 1 161 ? -2.806 -19.888 -10.189 1.00 94.69 161 PRO A N 1
ATOM 1229 C CA . PRO A 1 161 ? -4.056 -19.758 -9.428 1.00 94.69 161 PRO A CA 1
ATOM 1230 C C . PRO A 1 161 ? -3.998 -20.326 -7.999 1.00 94.69 161 PRO A C 1
ATOM 1232 O O . PRO A 1 161 ? -4.847 -19.988 -7.178 1.00 94.69 161 PRO A O 1
ATOM 1235 N N . SER A 1 162 ? -3.011 -21.175 -7.689 1.00 91.69 162 SER A N 1
ATOM 1236 C CA . SER A 1 162 ? -2.778 -21.742 -6.354 1.00 91.69 162 SER A CA 1
ATOM 1237 C C . SER A 1 162 ? -1.847 -20.903 -5.466 1.00 91.69 162 SER A C 1
ATOM 1239 O O . SER A 1 162 ? -1.538 -21.329 -4.356 1.00 91.69 162 SER A O 1
ATOM 1241 N N . SER A 1 163 ? -1.349 -19.754 -5.939 1.00 93.38 163 SER A N 1
ATOM 1242 C CA . SER A 1 163 ? -0.495 -18.877 -5.130 1.00 93.38 163 SER A CA 1
ATOM 1243 C C . SER A 1 163 ? -1.298 -18.192 -4.019 1.00 93.38 163 SER A C 1
ATOM 1245 O O . SER A 1 163 ? -2.401 -17.687 -4.246 1.00 93.38 163 SER A O 1
ATOM 1247 N N . SER A 1 164 ? -0.711 -18.093 -2.824 1.00 92.00 164 SER A N 1
ATOM 1248 C CA . SER A 1 164 ? -1.275 -17.334 -1.699 1.00 92.00 164 SER A CA 1
ATOM 1249 C C . SER A 1 164 ? -1.407 -15.832 -1.986 1.00 92.00 164 SER A C 1
ATOM 1251 O O . SER A 1 164 ? -2.150 -15.143 -1.291 1.00 92.00 164 SER A O 1
ATOM 1253 N N . LEU A 1 165 ? -0.739 -15.324 -3.029 1.00 87.69 165 LEU A N 1
ATOM 1254 C CA . LEU A 1 165 ? -0.790 -13.924 -3.459 1.00 87.69 165 LEU A CA 1
ATOM 1255 C C . LEU A 1 165 ? -2.019 -13.595 -4.328 1.00 87.69 165 LEU A C 1
ATOM 1257 O O . LEU A 1 165 ? -2.301 -12.422 -4.572 1.00 87.69 165 LEU A O 1
ATOM 1261 N N . VAL A 1 166 ? -2.782 -14.597 -4.790 1.00 92.75 166 VAL A N 1
ATOM 1262 C CA . VAL A 1 166 ? -3.954 -14.401 -5.668 1.00 92.75 166 VAL A CA 1
ATOM 1263 C C . VAL A 1 166 ? -5.029 -13.470 -5.074 1.00 92.75 166 VAL A C 1
ATOM 1265 O O . VAL A 1 166 ? -5.506 -12.607 -5.816 1.00 92.75 166 VAL A O 1
ATOM 1268 N N . PRO A 1 167 ? -5.420 -13.562 -3.783 1.00 84.56 167 PRO A N 1
ATOM 1269 C CA . PRO A 1 167 ? -6.381 -12.629 -3.192 1.00 84.56 167 PRO A CA 1
ATOM 1270 C C . PRO A 1 167 ? -5.872 -11.181 -3.195 1.00 84.56 167 PRO A C 1
ATOM 1272 O O . PRO A 1 167 ? -6.592 -10.284 -3.631 1.00 84.56 167 PRO A O 1
ATOM 1275 N N . ALA A 1 168 ? -4.614 -10.963 -2.794 1.00 77.06 168 ALA A N 1
ATOM 1276 C CA . ALA A 1 168 ? -3.991 -9.640 -2.773 1.00 77.06 168 ALA A CA 1
ATOM 1277 C C . ALA A 1 168 ? -3.887 -9.034 -4.183 1.00 77.06 168 ALA A C 1
ATOM 1279 O O . ALA A 1 168 ? -4.219 -7.869 -4.390 1.00 77.06 168 ALA A O 1
ATOM 1280 N N . ALA A 1 169 ? -3.516 -9.842 -5.181 1.00 88.19 169 ALA A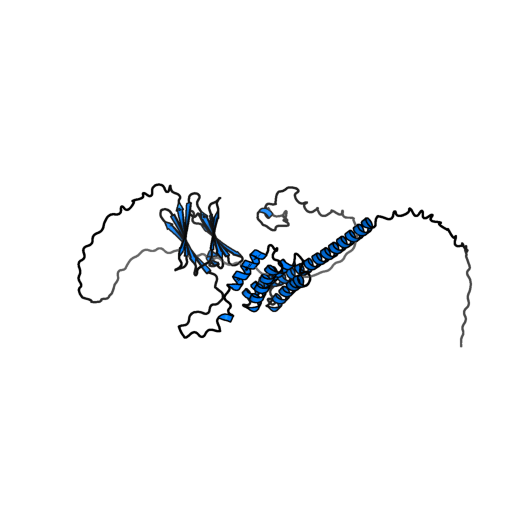 N 1
ATOM 1281 C CA . ALA A 1 169 ? -3.448 -9.397 -6.569 1.00 88.19 169 ALA A CA 1
ATOM 1282 C C . ALA A 1 169 ? -4.814 -9.015 -7.156 1.00 88.19 169 ALA A C 1
ATOM 1284 O O . ALA A 1 169 ? -4.889 -8.065 -7.930 1.00 88.19 169 ALA A O 1
ATOM 1285 N N . ARG A 1 170 ? -5.901 -9.707 -6.786 1.00 89.06 170 ARG A N 1
ATOM 1286 C CA . ARG A 1 170 ? -7.262 -9.330 -7.215 1.00 89.06 170 ARG A CA 1
ATOM 1287 C C . ARG A 1 170 ? -7.694 -7.981 -6.641 1.00 89.06 170 ARG A C 1
ATOM 1289 O O . ARG A 1 170 ? -8.275 -7.190 -7.376 1.00 89.06 170 ARG A O 1
ATOM 1296 N N . ILE A 1 171 ? -7.381 -7.720 -5.369 1.00 84.25 171 ILE A N 1
ATOM 1297 C CA . ILE A 1 171 ? -7.632 -6.422 -4.723 1.00 84.25 171 ILE A CA 1
ATOM 1298 C C . ILE A 1 171 ? -6.849 -5.325 -5.455 1.00 84.25 171 ILE A C 1
ATOM 1300 O O . ILE A 1 171 ? -7.449 -4.371 -5.941 1.00 84.25 171 ILE A O 1
ATOM 1304 N N . LEU A 1 172 ? -5.542 -5.525 -5.655 1.00 82.25 172 LEU A N 1
ATOM 1305 C CA . LEU A 1 172 ? -4.677 -4.541 -6.308 1.00 82.25 172 LEU A CA 1
ATOM 1306 C C . LEU A 1 172 ? -5.060 -4.277 -7.778 1.00 82.25 172 LEU A C 1
ATOM 1308 O O . LEU A 1 172 ? -4.963 -3.142 -8.234 1.00 82.25 172 LEU A O 1
ATOM 1312 N N . VAL A 1 173 ? -5.548 -5.284 -8.519 1.00 90.69 173 VAL A N 1
ATOM 1313 C CA . VAL A 1 173 ? -6.159 -5.070 -9.848 1.00 90.69 173 VAL A CA 1
ATOM 1314 C C . VAL A 1 173 ? -7.385 -4.169 -9.743 1.00 90.69 173 VAL A C 1
ATOM 1316 O O . VAL A 1 173 ? -7.494 -3.238 -10.533 1.00 90.69 173 VAL A O 1
ATOM 1319 N N . GLY A 1 174 ? -8.274 -4.405 -8.773 1.00 84.12 174 GLY A N 1
ATOM 1320 C CA . GLY A 1 174 ? -9.458 -3.575 -8.551 1.00 84.12 174 GLY A CA 1
ATOM 1321 C C . GLY A 1 174 ? -9.112 -2.119 -8.229 1.00 84.12 174 GLY A C 1
ATOM 1322 O O . GLY A 1 174 ? -9.659 -1.215 -8.855 1.00 84.12 174 GLY A O 1
ATOM 1323 N N . ASP A 1 175 ? -8.157 -1.886 -7.325 1.00 81.56 175 ASP A N 1
ATOM 1324 C CA . ASP A 1 175 ? -7.706 -0.539 -6.943 1.00 81.56 175 ASP A CA 1
ATOM 1325 C C . ASP A 1 175 ? -7.055 0.206 -8.126 1.00 81.56 175 ASP A C 1
ATOM 1327 O O . ASP A 1 175 ? -7.326 1.388 -8.377 1.00 81.56 175 ASP A O 1
ATOM 1331 N N . LEU A 1 176 ? -6.232 -0.497 -8.912 1.00 86.31 176 LEU A N 1
ATOM 1332 C CA . LEU A 1 176 ? -5.641 0.053 -10.130 1.00 86.31 176 LEU A CA 1
ATOM 1333 C C . LEU A 1 176 ? -6.711 0.332 -11.193 1.00 86.31 176 LEU A C 1
ATOM 1335 O O . LEU A 1 176 ? -6.693 1.401 -11.798 1.00 86.31 176 LEU A O 1
ATOM 1339 N N . GLU A 1 177 ? -7.671 -0.562 -11.427 1.00 88.38 177 GLU A N 1
ATOM 1340 C CA . GLU A 1 177 ? -8.738 -0.354 -12.417 1.00 88.38 177 GLU A CA 1
ATOM 1341 C C . GLU A 1 177 ? -9.703 0.773 -12.022 1.00 88.38 177 GLU A C 1
ATOM 1343 O O . GLU A 1 177 ? -10.075 1.568 -12.887 1.00 88.38 177 GLU A O 1
ATOM 1348 N N . ALA A 1 178 ? -10.028 0.906 -10.733 1.00 80.44 178 ALA A N 1
ATOM 1349 C CA . ALA A 1 178 ? -10.851 1.987 -10.189 1.00 80.44 178 ALA A CA 1
ATOM 1350 C C . ALA A 1 178 ? -10.157 3.363 -10.211 1.00 80.44 178 ALA A C 1
ATOM 1352 O O . ALA A 1 178 ? -10.833 4.394 -10.193 1.00 80.44 178 ALA A O 1
ATOM 1353 N N . SER A 1 179 ? -8.821 3.401 -10.276 1.00 72.06 179 SER A N 1
ATOM 1354 C CA . SER A 1 179 ? -8.063 4.651 -10.394 1.00 72.06 179 SER A CA 1
ATOM 1355 C C . SER A 1 179 ? -8.413 5.385 -11.706 1.00 72.06 179 SER A C 1
ATOM 1357 O O . SER A 1 179 ? -8.312 4.781 -12.782 1.00 72.06 179 SER A O 1
ATOM 1359 N N . PRO A 1 180 ? -8.813 6.676 -11.667 1.00 62.97 180 PRO A N 1
ATOM 1360 C CA . PRO A 1 180 ? -9.228 7.410 -12.860 1.00 62.97 180 PRO A CA 1
ATOM 1361 C C . PRO A 1 180 ? -8.138 7.440 -13.934 1.00 62.97 180 PRO A C 1
ATOM 1363 O O . PRO A 1 180 ? -7.052 7.968 -13.721 1.00 62.97 180 PRO A O 1
ATOM 1366 N N . THR A 1 181 ? -8.450 6.903 -15.114 1.00 58.53 181 THR A N 1
ATOM 1367 C CA . THR A 1 181 ? -7.531 6.904 -16.261 1.00 58.53 181 THR A CA 1
ATOM 1368 C C . THR A 1 181 ? -7.470 8.305 -16.867 1.00 58.53 181 THR A C 1
ATOM 1370 O O . THR A 1 181 ? -8.414 8.707 -17.557 1.00 58.53 181 THR A O 1
ATOM 1373 N N . GLU A 1 182 ? -6.382 9.049 -16.645 1.00 55.22 182 GLU A N 1
ATOM 1374 C CA . GLU A 1 182 ? -6.285 10.464 -17.060 1.00 55.22 182 GLU A CA 1
ATOM 1375 C C . GLU A 1 182 ? -6.495 10.640 -18.577 1.00 55.22 182 GLU A C 1
ATOM 1377 O O . GLU A 1 182 ? -7.155 11.585 -19.014 1.00 55.22 182 GLU A O 1
ATOM 1382 N N . GLY A 1 183 ? -6.063 9.662 -19.381 1.00 48.75 183 GLY A N 1
ATOM 1383 C CA . GLY A 1 183 ? -6.215 9.668 -20.840 1.00 48.75 183 GLY A CA 1
ATOM 1384 C C . GLY A 1 183 ? -7.654 9.576 -21.377 1.00 48.75 183 GLY A C 1
ATOM 1385 O O . GLY A 1 183 ? -7.886 9.954 -22.522 1.00 48.75 183 GLY A O 1
ATOM 1386 N N . ARG A 1 184 ? -8.649 9.119 -20.595 1.00 48.12 184 ARG A N 1
ATOM 1387 C CA . ARG A 1 184 ? -10.048 9.030 -21.083 1.00 48.12 184 ARG A CA 1
ATOM 1388 C C . ARG A 1 184 ? -10.800 10.366 -20.988 1.00 48.12 184 ARG A C 1
ATOM 1390 O O . ARG A 1 184 ? -11.819 10.540 -21.650 1.00 48.12 184 ARG A O 1
ATOM 1397 N N . ARG A 1 185 ? -10.294 11.336 -20.217 1.00 45.53 185 ARG A N 1
ATOM 1398 C CA . ARG A 1 185 ? -10.963 12.631 -19.986 1.00 45.53 185 ARG A CA 1
ATOM 1399 C C . ARG A 1 185 ? -10.865 13.610 -21.172 1.00 45.53 185 ARG A C 1
ATOM 1401 O O . ARG A 1 185 ? -11.459 14.680 -21.115 1.00 45.53 185 ARG A O 1
ATOM 1408 N N . ALA A 1 186 ? -10.152 13.247 -22.242 1.00 46.47 186 ALA A N 1
ATOM 1409 C CA . ALA A 1 186 ? -9.849 14.120 -23.381 1.00 46.47 186 ALA A CA 1
ATOM 1410 C C . ALA A 1 186 ? -10.758 13.947 -24.623 1.00 46.47 186 ALA A C 1
ATOM 1412 O O . ALA A 1 186 ? -10.539 14.633 -25.616 1.00 46.47 186 ALA A O 1
ATOM 1413 N N . ALA A 1 187 ? -11.746 13.039 -24.606 1.00 43.38 187 ALA A N 1
ATOM 1414 C CA . ALA A 1 187 ? -12.443 12.586 -25.825 1.00 43.38 187 ALA A CA 1
ATOM 1415 C C . ALA A 1 187 ? -13.977 12.786 -25.849 1.00 43.38 187 ALA A C 1
ATOM 1417 O O . ALA A 1 187 ? -14.655 12.181 -26.677 1.00 43.38 187 ALA A O 1
ATOM 1418 N N . ALA A 1 188 ? -14.540 13.622 -24.970 1.00 41.75 188 ALA A N 1
ATOM 1419 C CA . ALA A 1 188 ? -15.961 13.987 -25.000 1.00 41.75 188 ALA A CA 1
ATOM 1420 C C . ALA A 1 188 ? -16.120 15.514 -25.140 1.00 41.75 188 ALA A C 1
ATOM 1422 O O . ALA A 1 188 ? -15.612 16.241 -24.282 1.00 41.75 188 ALA A O 1
ATOM 1423 N N . PRO A 1 189 ? -16.809 16.028 -26.178 1.00 45.47 189 PRO A N 1
ATOM 1424 C CA . PRO A 1 189 ? -17.075 17.455 -26.304 1.00 45.47 189 PRO A CA 1
ATOM 1425 C C . PRO A 1 189 ? -18.208 17.853 -25.349 1.00 45.47 189 PRO A C 1
ATOM 1427 O O . PRO A 1 189 ? -19.352 17.442 -25.525 1.00 45.47 189 PRO A O 1
ATOM 1430 N N . ALA A 1 190 ? -17.894 18.664 -24.338 1.00 42.12 190 ALA A N 1
ATOM 1431 C CA . ALA A 1 190 ? -18.877 19.221 -23.412 1.00 42.12 190 ALA A CA 1
ATOM 1432 C C . ALA A 1 190 ? -19.070 20.728 -23.674 1.00 42.12 190 ALA A C 1
ATOM 1434 O O . ALA A 1 190 ? -18.077 21.461 -23.721 1.00 42.12 190 ALA A O 1
ATOM 1435 N N . PRO A 1 191 ? -20.312 21.227 -23.819 1.00 50.50 191 PRO A N 1
ATOM 1436 C CA . PRO A 1 191 ? -20.565 22.657 -23.916 1.00 50.50 191 PRO A CA 1
ATOM 1437 C C . PRO A 1 191 ? -20.446 23.340 -22.542 1.00 50.50 191 PRO A C 1
ATOM 1439 O O . PRO A 1 191 ? -21.147 22.998 -21.597 1.00 50.50 191 PRO A O 1
ATOM 1442 N N . HIS A 1 192 ? -19.542 24.319 -22.474 1.00 51.44 192 HIS A N 1
ATOM 1443 C CA . HIS A 1 192 ? -19.499 25.494 -21.591 1.00 51.44 192 HIS A CA 1
ATOM 1444 C C . HIS A 1 192 ? -20.396 25.524 -20.331 1.00 51.44 192 HIS A C 1
ATOM 1446 O O . HIS A 1 192 ? -21.563 25.902 -20.408 1.00 51.44 192 HIS A O 1
ATOM 1452 N N . ALA A 1 193 ? -19.789 25.334 -19.150 1.00 40.75 193 ALA A N 1
ATOM 1453 C CA . ALA A 1 193 ? -20.288 25.893 -17.886 1.00 40.75 193 ALA A CA 1
ATOM 1454 C C . ALA A 1 193 ? -19.171 26.033 -16.823 1.00 40.75 193 ALA A C 1
ATOM 1456 O O . ALA A 1 193 ? -18.911 25.097 -16.076 1.00 40.75 193 ALA A O 1
ATOM 1457 N N . GLY A 1 194 ? -18.556 27.222 -16.729 1.00 40.75 194 GLY A N 1
ATOM 1458 C CA . GLY A 1 194 ? -17.780 27.692 -15.563 1.00 40.75 194 GLY A CA 1
ATOM 1459 C C . GLY A 1 194 ? -16.429 27.004 -15.246 1.00 40.75 194 G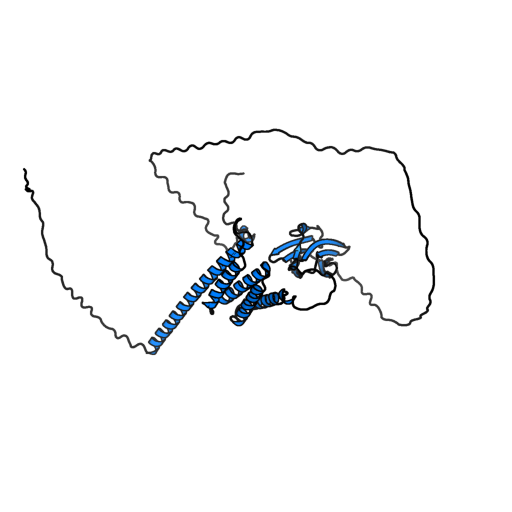LY A C 1
ATOM 1460 O O . GLY A 1 194 ? -16.212 25.837 -15.566 1.00 40.75 194 GLY A O 1
ATOM 1461 N N . PRO A 1 195 ? -15.480 27.705 -14.592 1.00 57.47 195 PRO A N 1
ATOM 1462 C CA . PRO A 1 195 ? -14.199 27.119 -14.201 1.00 57.47 195 PRO A CA 1
ATOM 1463 C C . PRO A 1 195 ? -14.332 26.270 -12.922 1.00 57.47 195 PRO A C 1
ATOM 1465 O O . PRO A 1 195 ? -14.223 26.781 -11.809 1.00 57.47 195 PRO A O 1
ATOM 1468 N N . ALA A 1 196 ? -14.520 24.958 -13.080 1.00 45.31 196 ALA A N 1
ATOM 1469 C CA . ALA A 1 196 ? -14.369 23.969 -12.006 1.00 45.31 196 ALA A CA 1
ATOM 1470 C C . ALA A 1 196 ? -12.964 23.316 -12.056 1.00 45.31 196 ALA A C 1
ATOM 1472 O O . ALA A 1 196 ? -12.393 23.169 -13.142 1.00 45.31 196 ALA A O 1
ATOM 1473 N N . PRO A 1 197 ? -12.355 22.965 -10.907 1.00 45.22 197 PRO A N 1
ATOM 1474 C CA . PRO A 1 197 ? -10.899 22.874 -10.793 1.00 45.22 197 PRO A CA 1
ATOM 1475 C C . PRO A 1 197 ? -10.270 21.644 -11.462 1.00 45.22 197 PRO A C 1
ATOM 1477 O O . PRO A 1 197 ? -10.840 20.551 -11.502 1.00 45.22 197 PRO A O 1
ATOM 1480 N N . ARG A 1 198 ? -9.020 21.819 -11.919 1.00 45.19 198 ARG A N 1
ATOM 1481 C CA . ARG A 1 198 ? -8.129 20.722 -12.328 1.00 45.19 198 ARG A CA 1
ATOM 1482 C C . ARG A 1 198 ? -8.005 19.712 -11.186 1.00 45.19 198 ARG A C 1
ATOM 1484 O O . ARG A 1 198 ? -7.525 20.058 -10.109 1.00 45.19 198 ARG A O 1
ATOM 1491 N N . ALA A 1 199 ? -8.380 18.463 -11.445 1.00 43.50 199 ALA A N 1
ATOM 1492 C CA . ALA A 1 199 ? -8.110 17.361 -10.534 1.00 43.50 199 ALA A CA 1
ATOM 1493 C C . ALA A 1 199 ? -6.611 17.035 -10.577 1.00 43.50 199 ALA A C 1
ATOM 1495 O O . ALA A 1 199 ? -6.152 16.349 -11.485 1.00 43.50 199 ALA A O 1
ATOM 1496 N N . GLY A 1 200 ? -5.849 17.565 -9.619 1.00 41.50 200 GLY A N 1
ATOM 1497 C CA . GLY A 1 200 ? -4.537 17.014 -9.294 1.00 41.50 200 GLY A CA 1
ATOM 1498 C C . GLY A 1 200 ? -4.671 15.671 -8.569 1.00 41.50 200 GLY A C 1
ATOM 1499 O O . GLY A 1 200 ? -5.779 15.188 -8.327 1.00 41.50 200 GLY A O 1
ATOM 1500 N N . THR A 1 201 ? -3.528 15.101 -8.172 1.00 50.09 201 THR A N 1
ATOM 1501 C CA . THR A 1 201 ? -3.447 14.037 -7.154 1.00 50.09 201 THR A CA 1
ATOM 1502 C C . THR A 1 201 ? -4.476 14.290 -6.044 1.00 50.09 201 THR A C 1
ATOM 1504 O O . THR A 1 201 ? -4.495 15.419 -5.549 1.00 50.09 201 THR A O 1
ATOM 1507 N N . PRO A 1 202 ? -5.299 13.305 -5.624 1.00 60.66 202 PRO A N 1
ATOM 1508 C CA . PRO A 1 202 ? -6.192 13.497 -4.488 1.00 60.66 202 PRO A CA 1
ATOM 1509 C C . PRO A 1 202 ? -5.345 13.868 -3.269 1.00 60.66 202 PRO A C 1
ATOM 1511 O O . PRO A 1 202 ? -4.568 13.057 -2.764 1.00 60.66 202 PRO A O 1
ATOM 1514 N N . GLU A 1 203 ? -5.438 15.132 -2.862 1.00 78.75 203 GLU A N 1
ATOM 1515 C CA . GLU A 1 203 ? -4.700 15.652 -1.721 1.00 78.75 203 GLU A CA 1
ATOM 1516 C C . GLU A 1 203 ? -5.162 14.883 -0.475 1.00 78.75 203 GLU A C 1
ATOM 1518 O O . GLU A 1 203 ? -6.377 14.772 -0.268 1.00 78.75 203 GLU A O 1
ATOM 1523 N N . PRO A 1 204 ? -4.243 14.321 0.338 1.00 87.69 204 PRO A N 1
ATOM 1524 C CA . PRO A 1 204 ? -4.634 13.537 1.501 1.00 87.69 204 PRO A CA 1
ATOM 1525 C C . PRO A 1 204 ? -5.569 14.349 2.393 1.00 87.69 204 PRO A C 1
ATOM 1527 O O . PRO A 1 204 ? -5.387 15.557 2.561 1.00 87.69 204 PRO A O 1
ATOM 1530 N N . ALA A 1 205 ? -6.584 13.695 2.950 1.00 92.31 205 ALA A N 1
ATOM 1531 C CA . ALA A 1 205 ? -7.509 14.349 3.862 1.00 92.31 205 ALA A CA 1
ATOM 1532 C C . ALA A 1 205 ? -6.743 14.858 5.085 1.00 92.31 205 ALA A C 1
ATOM 1534 O O . ALA A 1 205 ? -6.028 14.100 5.743 1.00 92.31 205 ALA A O 1
ATOM 1535 N N . LYS A 1 206 ? -6.863 16.146 5.390 1.00 94.38 206 LYS A N 1
ATOM 1536 C CA . LYS A 1 206 ? -6.174 16.756 6.520 1.00 94.38 206 LYS A CA 1
ATOM 1537 C C . LYS A 1 206 ? -7.051 16.646 7.748 1.00 94.38 206 LYS A C 1
ATOM 1539 O O . LYS A 1 206 ? -8.141 17.209 7.753 1.00 94.38 206 LYS A O 1
ATOM 1544 N N . ILE A 1 207 ? -6.573 15.971 8.793 1.00 95.69 207 ILE A N 1
ATOM 1545 C CA . ILE A 1 207 ? -7.180 16.094 10.125 1.00 95.69 207 ILE A CA 1
ATOM 1546 C C . ILE A 1 207 ? -6.746 17.456 10.664 1.00 95.69 207 ILE A C 1
ATOM 1548 O O . ILE A 1 207 ? -5.570 17.666 10.962 1.00 95.69 207 ILE A O 1
ATOM 1552 N N . LEU A 1 208 ? -7.695 18.390 10.688 1.00 95.50 208 LEU A N 1
ATOM 1553 C CA . LEU A 1 208 ? -7.481 19.806 10.972 1.00 95.50 208 LEU A CA 1
ATOM 1554 C C . LEU A 1 208 ? -7.398 20.080 12.472 1.00 95.50 208 LEU A C 1
ATOM 1556 O O . LEU A 1 208 ? -6.576 20.885 12.899 1.00 95.50 208 LEU A O 1
ATOM 1560 N N . ALA A 1 209 ? -8.275 19.437 13.244 1.00 93.06 209 ALA A N 1
ATOM 1561 C CA . ALA A 1 209 ? -8.442 19.674 14.670 1.00 93.06 209 ALA A CA 1
ATOM 1562 C C . ALA A 1 209 ? -9.050 18.461 15.384 1.00 93.06 209 ALA A C 1
ATOM 1564 O O . ALA A 1 209 ? -9.747 17.642 14.773 1.00 93.06 209 ALA A O 1
ATOM 1565 N N . VAL A 1 210 ? -8.826 18.416 16.695 1.00 96.25 210 VAL A N 1
ATOM 1566 C CA . VAL A 1 210 ? -9.500 17.537 17.652 1.00 96.25 210 VAL A CA 1
ATOM 1567 C C . VAL A 1 210 ? -10.132 18.448 18.697 1.00 96.25 210 VAL A C 1
ATOM 1569 O O . VAL A 1 210 ? -9.438 18.950 19.579 1.00 96.25 210 VAL A O 1
ATOM 1572 N N . ASP A 1 211 ? -11.432 18.698 18.580 1.00 95.56 211 ASP A N 1
ATOM 1573 C CA . ASP A 1 211 ? -12.156 19.519 19.550 1.00 95.56 211 ASP A CA 1
ATOM 1574 C C . ASP A 1 211 ? -12.770 18.605 20.624 1.00 95.56 211 ASP A C 1
ATOM 1576 O O . ASP A 1 211 ? -13.412 17.603 20.293 1.00 95.56 211 ASP A O 1
ATOM 1580 N N . ARG A 1 212 ? -12.589 18.941 21.908 1.00 94.31 212 ARG A N 1
ATOM 1581 C CA . ARG A 1 212 ? -13.231 18.260 23.045 1.00 94.31 212 ARG A CA 1
ATOM 1582 C C . ARG A 1 212 ? -14.286 19.172 23.659 1.00 94.31 212 ARG A C 1
ATOM 1584 O O . ARG A 1 212 ? -13.970 20.270 24.107 1.00 94.31 212 ARG A O 1
ATOM 1591 N N . GLU A 1 213 ? -15.506 18.669 23.755 1.00 94.69 213 GLU A N 1
ATOM 1592 C CA . GLU A 1 213 ? -16.630 19.289 24.450 1.00 94.69 213 GLU A CA 1
ATOM 1593 C C . GLU A 1 213 ? -17.026 18.383 25.626 1.00 94.69 213 GLU A C 1
ATOM 1595 O O . GLU A 1 213 ? -17.338 17.206 25.438 1.00 94.69 213 GLU A O 1
ATOM 1600 N N . ALA A 1 214 ? -16.974 18.912 26.850 1.00 92.06 214 ALA A N 1
ATOM 1601 C CA . ALA A 1 214 ? -17.502 18.228 28.027 1.00 92.06 214 ALA A CA 1
ATOM 1602 C C . ALA A 1 214 ? -18.976 18.615 28.200 1.00 92.06 214 ALA A C 1
ATOM 1604 O O . ALA A 1 214 ? -19.301 19.798 28.303 1.00 92.06 214 ALA A O 1
ATOM 1605 N N . LEU A 1 215 ? -19.852 17.616 28.215 1.00 91.06 215 LEU A N 1
ATOM 1606 C CA . LEU A 1 215 ? -21.291 17.733 28.442 1.00 91.06 215 LEU A CA 1
ATOM 1607 C C . LEU A 1 215 ? -21.620 17.131 29.824 1.00 91.06 215 LEU A C 1
ATOM 1609 O O . LEU A 1 215 ? -20.779 16.420 30.375 1.00 91.06 215 LEU A O 1
ATOM 1613 N N . PRO A 1 216 ? -22.817 17.367 30.398 1.00 84.31 216 PRO A N 1
ATOM 1614 C CA . PRO A 1 216 ? -23.136 16.916 31.758 1.00 84.31 216 PRO A CA 1
ATOM 1615 C C . PRO A 1 216 ? -22.914 15.414 32.004 1.00 84.31 216 PRO A C 1
ATOM 1617 O O . PRO A 1 216 ? -22.282 15.051 32.991 1.00 84.31 216 PRO A O 1
ATOM 1620 N N . ASP A 1 217 ? -23.356 14.561 31.071 1.00 85.75 217 ASP A N 1
ATOM 1621 C CA . ASP A 1 217 ? -23.313 13.093 31.207 1.00 85.75 217 ASP A CA 1
ATOM 1622 C C . ASP A 1 217 ? -22.377 12.405 30.186 1.00 85.75 217 ASP A C 1
ATOM 1624 O O . ASP A 1 217 ? -22.392 11.180 30.024 1.00 85.75 217 ASP A O 1
ATOM 1628 N N . SER A 1 218 ? -21.606 13.182 29.413 1.00 92.38 218 SER A N 1
ATOM 1629 C CA . SER A 1 218 ? -20.794 12.648 28.310 1.00 92.38 218 SER A CA 1
ATOM 1630 C C . SER A 1 218 ? -19.645 13.562 27.887 1.00 92.38 218 SER A C 1
ATOM 1632 O O . SER A 1 218 ? -19.673 14.771 28.098 1.00 92.38 218 SER A O 1
ATOM 1634 N N . VAL A 1 219 ? -18.640 12.991 27.226 1.00 95.56 219 VAL A N 1
ATOM 1635 C CA . VAL A 1 219 ? -17.585 13.746 26.541 1.00 95.56 219 VAL A CA 1
ATOM 1636 C C . VAL A 1 219 ? -17.733 13.543 25.041 1.00 95.56 219 VAL A C 1
ATOM 1638 O O . VAL A 1 219 ? -17.760 12.411 24.556 1.00 95.56 219 VAL A O 1
ATOM 1641 N N . ARG A 1 220 ? -17.800 14.644 24.292 1.00 96.25 220 ARG A N 1
ATOM 1642 C CA . ARG A 1 220 ? -17.825 14.637 22.832 1.00 96.25 220 ARG A CA 1
ATOM 1643 C C . ARG A 1 220 ? -16.455 15.024 22.283 1.00 96.25 220 ARG A C 1
ATOM 1645 O O . ARG A 1 220 ? -15.975 16.133 22.504 1.00 96.25 220 ARG A O 1
ATOM 1652 N N . ILE A 1 221 ? -15.850 14.121 21.519 1.00 97.75 221 ILE A N 1
ATOM 1653 C CA . ILE A 1 221 ? -14.643 14.366 20.728 1.00 97.75 221 ILE A CA 1
ATOM 1654 C C . ILE A 1 221 ? -15.055 14.545 19.267 1.00 97.75 221 ILE A C 1
ATOM 1656 O O . ILE A 1 221 ? -15.683 13.667 18.676 1.00 97.75 221 ILE A O 1
ATOM 1660 N N . THR A 1 222 ? -14.689 15.675 18.668 1.00 97.00 222 THR A N 1
ATOM 1661 C CA . THR A 1 222 ? -14.930 15.965 17.251 1.00 97.00 222 THR A CA 1
ATOM 1662 C C . THR A 1 222 ? -13.607 16.013 16.501 1.00 97.00 222 THR A C 1
ATOM 1664 O O . THR A 1 222 ? -12.799 16.919 16.692 1.00 97.00 222 THR A O 1
ATOM 1667 N N . LEU A 1 223 ? -13.399 15.047 15.610 1.00 97.19 223 LEU A N 1
ATOM 1668 C CA . LEU A 1 223 ? -12.303 15.051 14.647 1.00 97.19 223 LEU A CA 1
ATOM 1669 C C . LEU A 1 223 ? -12.770 15.836 13.416 1.00 97.19 223 LEU A C 1
ATOM 1671 O O . LEU A 1 223 ? -13.655 15.370 12.693 1.00 97.19 223 LEU A O 1
ATOM 1675 N N . ARG A 1 224 ? -12.208 17.025 13.173 1.00 96.44 224 ARG A N 1
ATOM 1676 C CA . ARG A 1 224 ? -12.497 17.829 11.969 1.00 96.44 224 ARG A CA 1
ATOM 1677 C C . ARG A 1 224 ? -11.540 17.463 10.842 1.00 96.44 224 ARG A C 1
ATOM 1679 O O . ARG A 1 224 ? -10.329 17.460 11.056 1.00 96.44 224 ARG A O 1
ATOM 1686 N N . LEU A 1 225 ? -12.064 17.224 9.638 1.00 95.12 225 LEU A N 1
ATOM 1687 C CA . LEU A 1 225 ? -11.254 17.002 8.440 1.00 95.12 225 LEU A CA 1
ATOM 1688 C C . LEU A 1 225 ? -11.663 17.957 7.311 1.00 95.12 225 LEU A C 1
ATOM 1690 O O . LEU A 1 225 ? -12.812 18.386 7.237 1.00 95.12 225 LEU A O 1
ATOM 1694 N N . ASP A 1 226 ? -10.730 18.281 6.414 1.00 92.44 226 ASP A N 1
ATOM 1695 C CA . ASP A 1 226 ? -11.005 19.140 5.249 1.00 92.44 226 ASP A CA 1
ATOM 1696 C C . ASP A 1 226 ? -11.794 18.439 4.125 1.00 92.44 226 ASP A C 1
ATOM 1698 O O . ASP A 1 226 ? -12.404 19.106 3.290 1.00 92.44 226 ASP A O 1
ATOM 1702 N N . ARG A 1 227 ? -11.800 17.101 4.099 1.00 90.81 227 ARG A N 1
ATOM 1703 C CA . ARG A 1 227 ? -12.560 16.265 3.157 1.00 90.81 227 ARG A CA 1
ATOM 1704 C C . ARG A 1 227 ? -12.849 14.876 3.748 1.00 90.81 227 ARG A C 1
ATOM 1706 O O . ARG A 1 227 ? -12.189 14.482 4.713 1.00 90.81 227 ARG A O 1
ATOM 1713 N N . PRO A 1 228 ? -13.800 14.112 3.174 1.00 90.94 228 PRO A N 1
ATOM 1714 C CA . PRO A 1 228 ? -14.073 12.745 3.601 1.00 90.94 228 PRO A CA 1
ATOM 1715 C C . PRO A 1 228 ? -12.841 11.837 3.559 1.00 90.94 228 PRO A C 1
ATOM 1717 O O . PRO A 1 228 ? -12.107 11.825 2.572 1.00 90.94 228 PRO A O 1
ATOM 1720 N N . ALA A 1 229 ? -12.664 11.031 4.608 1.00 90.50 229 ALA A N 1
ATOM 1721 C CA . ALA A 1 229 ? -11.591 10.050 4.722 1.00 90.50 229 ALA A CA 1
ATOM 1722 C C . ALA A 1 229 ? -12.157 8.683 5.126 1.00 90.50 229 ALA A C 1
ATOM 1724 O O . ALA A 1 229 ? -12.948 8.573 6.068 1.00 90.50 229 ALA A O 1
ATOM 1725 N N . LYS A 1 230 ? -11.735 7.625 4.424 1.00 91.94 230 LYS A N 1
ATOM 1726 C CA . LYS A 1 230 ? -12.079 6.247 4.790 1.00 91.94 230 LYS A CA 1
ATOM 1727 C C . LYS A 1 230 ? -11.382 5.906 6.106 1.00 91.94 230 LYS A C 1
ATOM 1729 O O . LYS A 1 230 ? -10.184 6.141 6.234 1.00 91.94 230 LYS A O 1
ATOM 1734 N N . HIS A 1 231 ? -12.111 5.327 7.051 1.00 93.94 231 HIS A N 1
ATOM 1735 C CA . HIS A 1 231 ? -11.551 4.870 8.317 1.00 93.94 231 HIS A CA 1
ATOM 1736 C C . HIS A 1 231 ? -12.040 3.470 8.674 1.00 93.94 231 HIS A C 1
ATOM 1738 O O . HIS A 1 231 ? -13.159 3.088 8.329 1.00 93.94 231 HIS A O 1
ATOM 1744 N N . THR A 1 232 ? -11.199 2.713 9.373 1.00 95.00 232 THR A N 1
ATOM 1745 C CA . THR A 1 232 ? -11.606 1.510 10.109 1.00 95.00 232 THR A CA 1
ATOM 1746 C C . THR A 1 232 ? -11.684 1.835 11.593 1.00 95.00 232 THR A C 1
ATOM 1748 O O . THR A 1 232 ? -10.829 2.564 12.097 1.00 95.00 232 THR A O 1
ATOM 1751 N N . LEU A 1 233 ? -12.696 1.292 12.268 1.00 93.81 233 LEU A N 1
ATOM 1752 C CA . LEU A 1 233 ? -12.929 1.438 13.702 1.00 93.81 233 LEU A CA 1
ATOM 1753 C C . LEU A 1 233 ? -12.682 0.096 14.395 1.00 93.81 233 LEU A C 1
ATOM 1755 O O . LEU A 1 233 ? -13.235 -0.919 13.977 1.00 93.81 233 LEU A O 1
ATOM 1759 N N . GLU A 1 234 ? -11.880 0.107 15.451 1.00 95.12 234 GLU A N 1
ATOM 1760 C CA . GLU A 1 234 ? -11.582 -1.047 16.297 1.00 95.12 234 GLU A CA 1
ATOM 1761 C C . GLU A 1 234 ? -11.733 -0.627 17.765 1.00 95.12 234 GLU A C 1
ATOM 1763 O O . GLU A 1 234 ? -11.222 0.417 18.176 1.00 95.12 234 GLU A O 1
ATOM 1768 N N . GLN A 1 235 ? -12.455 -1.420 18.555 1.00 93.56 235 GLN A N 1
ATOM 1769 C CA . GLN A 1 235 ? -12.545 -1.251 20.004 1.00 93.56 235 GLN A CA 1
ATOM 1770 C C . GLN A 1 235 ? -11.701 -2.339 20.665 1.00 93.56 235 GLN A C 1
ATOM 1772 O O . GLN A 1 235 ? -11.787 -3.505 20.282 1.00 93.56 235 GLN A O 1
ATOM 1777 N N . LEU A 1 236 ? -10.869 -1.944 21.626 1.00 90.56 236 LEU A N 1
ATOM 1778 C CA . LEU A 1 236 ? -9.969 -2.837 22.348 1.00 90.56 236 LEU A CA 1
ATOM 1779 C C . LEU A 1 236 ? -10.287 -2.792 23.838 1.00 90.56 236 LEU A C 1
ATOM 1781 O O . LEU A 1 236 ? -10.434 -1.707 24.404 1.00 90.56 236 LEU A O 1
ATOM 1785 N N . ASP A 1 237 ? -10.324 -3.962 24.464 1.00 84.44 237 ASP A N 1
ATOM 1786 C CA . ASP A 1 237 ? -10.506 -4.119 25.903 1.00 84.44 237 ASP A CA 1
ATOM 1787 C C . ASP A 1 237 ? -9.150 -4.288 26.613 1.00 84.44 237 ASP A C 1
ATOM 1789 O O . ASP A 1 237 ? -8.215 -4.879 26.071 1.00 84.44 237 ASP A O 1
ATOM 1793 N N . GLY A 1 238 ? -9.046 -3.782 27.846 1.00 68.88 238 GLY A N 1
ATOM 1794 C CA . GLY A 1 238 ? -7.872 -3.963 28.713 1.00 68.88 238 GLY A CA 1
ATOM 1795 C C . GLY A 1 238 ? -6.600 -3.184 28.317 1.00 68.88 238 GLY A C 1
ATOM 1796 O O . GLY A 1 238 ? -5.623 -3.794 27.879 1.00 68.88 238 GLY A O 1
ATOM 1797 N N . PRO A 1 239 ? -6.521 -1.856 28.550 1.00 84.69 239 PRO A N 1
ATOM 1798 C CA . PRO A 1 239 ? -7.587 -0.958 28.999 1.00 84.69 239 PRO A CA 1
ATOM 1799 C C . PRO A 1 239 ? -8.495 -0.527 27.830 1.00 84.69 239 PRO A C 1
ATOM 1801 O O . PRO A 1 239 ? -8.038 -0.553 26.683 1.00 84.69 239 PRO A O 1
ATOM 1804 N N . PRO A 1 240 ? -9.739 -0.080 28.095 1.00 93.44 240 PRO A N 1
ATOM 1805 C CA . PRO A 1 240 ? -10.676 0.317 27.047 1.00 93.44 240 PRO A CA 1
ATOM 1806 C C . PRO A 1 240 ? -10.133 1.414 26.133 1.00 93.44 240 PRO A C 1
ATOM 1808 O O . PRO A 1 240 ? -9.713 2.485 26.582 1.00 93.44 240 PRO A O 1
ATOM 1811 N N . ARG A 1 241 ? -10.141 1.140 24.829 1.00 95.50 241 ARG A N 1
ATOM 1812 C CA . ARG A 1 241 ? -9.656 2.049 23.787 1.00 95.50 241 ARG A CA 1
ATOM 1813 C C . ARG A 1 241 ? -10.534 2.005 22.554 1.00 95.50 241 ARG A C 1
ATOM 1815 O O . ARG A 1 241 ? -11.012 0.944 22.159 1.00 95.50 241 ARG A O 1
ATOM 1822 N N . LEU A 1 242 ? -10.645 3.154 21.897 1.00 96.69 242 LEU A N 1
ATOM 1823 C CA . LEU A 1 242 ? -11.270 3.283 20.586 1.00 96.69 242 LEU A CA 1
ATOM 1824 C C . LEU A 1 242 ? -10.218 3.725 19.567 1.00 96.69 242 LEU A C 1
ATOM 1826 O O . LEU A 1 242 ? -9.610 4.786 19.716 1.00 96.69 242 LEU A O 1
ATOM 1830 N N . VAL A 1 243 ? -9.974 2.898 18.555 1.00 97.25 243 VAL A N 1
ATOM 1831 C CA . VAL A 1 243 ? -8.917 3.078 17.555 1.00 97.25 243 VAL A CA 1
ATOM 1832 C C . VAL A 1 243 ? -9.541 3.348 16.191 1.00 97.25 243 VAL A C 1
ATOM 1834 O O . VAL A 1 243 ? -10.330 2.555 15.684 1.00 97.25 243 VAL A O 1
ATOM 1837 N N . PHE A 1 244 ? -9.137 4.454 15.574 1.00 97.50 244 PHE A N 1
ATOM 1838 C CA . PHE A 1 244 ? -9.449 4.801 14.194 1.00 97.50 244 PHE A CA 1
ATOM 1839 C C . PHE A 1 244 ? -8.174 4.774 13.355 1.00 97.50 244 PHE A C 1
ATOM 1841 O O . PHE A 1 244 ? -7.217 5.471 13.684 1.00 97.50 244 PHE A O 1
ATOM 1848 N N . ASP A 1 245 ? -8.176 4.054 12.236 1.00 96.75 245 ASP A N 1
ATOM 1849 C CA . ASP A 1 245 ? -7.136 4.166 11.205 1.00 96.75 245 ASP A CA 1
ATOM 1850 C C . ASP A 1 245 ? -7.723 4.861 9.970 1.00 96.75 245 ASP A C 1
ATOM 1852 O O . ASP A 1 245 ? -8.462 4.255 9.194 1.00 96.75 245 ASP A O 1
ATOM 1856 N N . PHE A 1 246 ? -7.404 6.146 9.785 1.00 95.81 246 PHE A N 1
ATOM 1857 C CA . PHE A 1 246 ? -7.838 6.949 8.638 1.00 95.81 246 PHE A CA 1
ATOM 1858 C C . PHE A 1 246 ? -6.889 6.743 7.452 1.00 95.81 246 PHE A C 1
ATOM 1860 O O . PHE A 1 246 ? -5.742 7.184 7.493 1.00 95.81 246 PHE A O 1
ATOM 1867 N N . THR A 1 247 ? -7.357 6.088 6.389 1.00 94.31 247 THR A N 1
ATOM 1868 C CA . THR A 1 247 ? -6.578 5.817 5.168 1.00 94.31 247 THR A CA 1
ATOM 1869 C C . THR A 1 247 ? -6.583 7.017 4.223 1.00 94.31 247 THR A C 1
ATOM 1871 O O . THR A 1 247 ? -7.640 7.579 3.937 1.00 94.31 247 THR A O 1
ATOM 1874 N N . GLY A 1 248 ? -5.414 7.381 3.688 1.00 92.06 248 GLY A N 1
ATOM 1875 C CA . GLY A 1 248 ? -5.269 8.548 2.812 1.00 92.06 248 GLY A CA 1
ATOM 1876 C C . GLY A 1 248 ? -5.418 9.873 3.563 1.00 92.06 248 GLY A C 1
ATOM 1877 O O . GLY A 1 248 ? -5.798 10.878 2.962 1.00 92.06 248 GLY A O 1
ATOM 1878 N N . ALA A 1 249 ? -5.141 9.866 4.868 1.00 93.25 249 ALA A N 1
ATOM 1879 C CA . ALA A 1 249 ? -5.242 11.022 5.742 1.00 93.25 249 ALA A CA 1
ATOM 1880 C C . ALA A 1 249 ? -3.886 11.385 6.358 1.00 93.25 249 ALA A C 1
ATOM 1882 O O . ALA A 1 249 ? -2.995 10.547 6.535 1.00 93.25 249 ALA A O 1
ATOM 1883 N N . VAL A 1 250 ? -3.737 12.669 6.665 1.00 94.81 250 VAL A N 1
ATOM 1884 C CA . VAL A 1 250 ? -2.549 13.249 7.285 1.00 94.81 250 VAL A CA 1
ATOM 1885 C C . VAL A 1 250 ? -2.998 14.286 8.307 1.00 94.81 250 VAL A C 1
ATOM 1887 O O . VAL A 1 250 ? -3.735 15.206 7.969 1.00 94.81 250 VAL A O 1
ATOM 1890 N N . ALA A 1 251 ? -2.550 14.195 9.555 1.00 93.19 251 ALA A N 1
ATOM 1891 C CA . ALA A 1 251 ? -2.839 15.257 10.518 1.00 93.19 251 ALA A CA 1
ATOM 1892 C C . ALA A 1 251 ? -1.951 16.499 10.291 1.00 93.19 251 ALA A C 1
ATOM 1894 O O . ALA A 1 251 ? -0.828 16.409 9.768 1.00 93.19 251 ALA A O 1
ATOM 1895 N N . THR A 1 252 ? -2.465 17.669 10.687 1.00 92.50 252 THR A N 1
ATOM 1896 C CA . THR A 1 252 ? -1.713 18.936 10.731 1.00 92.50 252 THR A CA 1
ATOM 1897 C C . THR A 1 252 ? -0.423 18.796 11.547 1.00 92.50 252 THR A C 1
ATOM 1899 O O . THR A 1 252 ? -0.265 17.860 12.330 1.00 92.50 252 THR A O 1
ATOM 1902 N N . ALA A 1 253 ? 0.540 19.702 11.345 1.00 87.12 253 ALA A N 1
ATOM 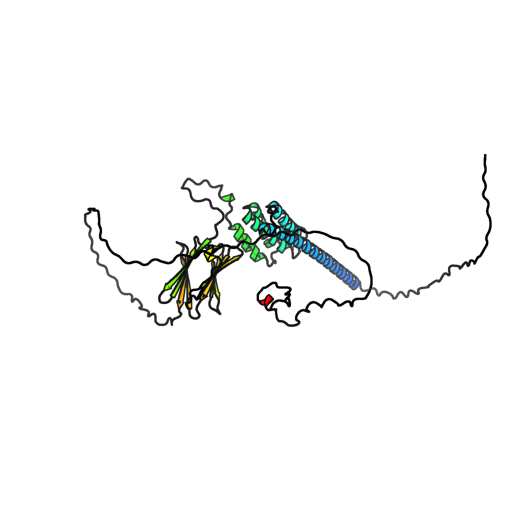1903 C CA . ALA A 1 253 ? 1.868 19.598 11.965 1.00 87.12 253 ALA A CA 1
ATOM 1904 C C . ALA A 1 253 ? 1.804 19.467 13.499 1.00 87.12 253 ALA A C 1
ATOM 1906 O O . ALA A 1 253 ? 2.486 18.617 14.063 1.00 87.12 253 ALA A O 1
ATOM 1907 N N . GLU A 1 254 ? 0.920 20.239 14.135 1.00 87.06 254 GLU A N 1
ATOM 1908 C CA . GLU A 1 254 ? 0.652 20.221 15.579 1.00 87.06 254 GLU A CA 1
ATOM 1909 C C . GLU A 1 254 ? 0.060 18.890 16.064 1.00 87.06 254 GLU A C 1
ATOM 1911 O O . GLU A 1 254 ? 0.356 18.450 17.169 1.00 87.06 254 GLU A O 1
ATOM 1916 N N . LEU A 1 255 ? -0.751 18.226 15.233 1.00 91.38 255 LEU A N 1
ATOM 1917 C CA . LEU A 1 255 ? -1.476 17.008 15.594 1.00 91.38 255 LEU A CA 1
ATOM 1918 C C . LEU A 1 255 ? -0.783 15.707 15.173 1.00 91.38 255 LEU A C 1
ATOM 1920 O O . LEU A 1 255 ? -1.155 14.646 15.661 1.00 91.38 255 LEU A O 1
ATOM 1924 N N . ARG A 1 256 ? 0.218 15.745 14.285 1.00 87.06 256 ARG A N 1
ATOM 1925 C CA . ARG A 1 256 ? 0.787 14.553 13.617 1.00 87.06 256 ARG A CA 1
ATOM 1926 C C . ARG A 1 256 ? 1.257 13.433 14.548 1.00 87.06 256 ARG A C 1
ATOM 1928 O O . ARG A 1 256 ? 1.141 12.264 14.179 1.00 87.06 256 ARG A O 1
ATOM 1935 N N . TYR A 1 257 ? 1.773 13.803 15.716 1.00 92.50 257 TYR A N 1
ATOM 1936 C CA . TYR A 1 257 ? 2.204 12.888 16.775 1.00 92.50 257 TYR A CA 1
ATOM 1937 C C . TYR A 1 257 ? 1.716 13.354 18.160 1.00 92.50 257 TYR A C 1
ATOM 1939 O O . TYR A 1 257 ? 2.376 13.123 19.172 1.00 92.50 257 TYR A O 1
ATOM 1947 N N . ALA A 1 258 ? 0.595 14.083 18.205 1.00 92.94 258 ALA A N 1
ATOM 1948 C CA . ALA A 1 258 ? 0.094 14.682 19.437 1.00 92.94 258 ALA A CA 1
ATOM 1949 C C . ALA A 1 258 ? -0.479 13.640 20.406 1.00 92.94 258 ALA A C 1
ATOM 1951 O O . ALA A 1 258 ? -1.106 12.659 20.006 1.00 92.94 258 ALA A O 1
ATOM 1952 N N . THR A 1 259 ? -0.326 13.907 21.701 1.00 96.19 259 THR A N 1
ATOM 1953 C CA . THR A 1 259 ? -1.086 13.257 22.772 1.00 96.19 259 THR A CA 1
ATOM 1954 C C . THR A 1 259 ? -1.792 14.347 23.565 1.00 96.19 259 THR A C 1
ATOM 1956 O O . THR A 1 259 ? -1.146 15.166 24.213 1.00 96.19 259 THR A O 1
ATOM 1959 N N . LEU A 1 260 ? -3.117 14.378 23.464 1.00 94.25 260 LEU A N 1
ATOM 1960 C CA . LEU A 1 260 ? -3.994 15.327 24.135 1.00 94.25 260 LEU A CA 1
ATOM 1961 C C . LEU A 1 260 ? -4.565 14.637 25.376 1.00 94.25 260 LEU A C 1
ATOM 1963 O O . LEU A 1 260 ? -5.477 13.822 25.262 1.00 94.25 260 LEU A O 1
ATOM 1967 N N . SER A 1 261 ? -3.992 14.911 26.544 1.00 95.06 261 SER A N 1
ATOM 1968 C CA . SER A 1 261 ? -4.437 14.341 27.823 1.00 95.06 261 SER A CA 1
ATOM 1969 C C . SER A 1 261 ? -5.415 15.285 28.514 1.00 95.06 261 SER A C 1
ATOM 1971 O O . SER A 1 261 ? -5.133 16.478 28.614 1.00 95.06 261 SER A O 1
ATOM 1973 N N . TYR A 1 262 ? -6.537 14.763 29.013 1.00 88.81 262 TYR A N 1
ATOM 1974 C CA . TYR A 1 262 ? -7.618 15.595 29.564 1.00 88.81 262 TYR A CA 1
ATOM 1975 C C . TYR A 1 262 ? -7.823 15.453 31.075 1.00 88.81 262 TYR A C 1
ATOM 1977 O O . TYR A 1 262 ? -8.487 16.293 31.674 1.00 88.81 262 TYR A O 1
ATOM 1985 N N . GLY A 1 263 ? -7.240 14.422 31.697 1.00 78.56 263 GLY A N 1
ATOM 1986 C CA . GLY A 1 263 ? -7.320 14.202 33.146 1.00 78.56 263 GLY A CA 1
ATOM 1987 C C . GLY A 1 263 ? -8.705 13.795 33.661 1.00 78.56 263 GLY A C 1
ATOM 1988 O O . GLY A 1 263 ? -8.885 13.711 34.870 1.00 78.56 263 GLY A O 1
ATOM 1989 N N . ASP A 1 264 ? -9.664 13.539 32.765 1.00 81.12 264 ASP A N 1
ATOM 1990 C CA . ASP A 1 264 ? -10.994 13.034 33.102 1.00 81.12 264 ASP A CA 1
ATOM 1991 C C . ASP A 1 264 ? -11.090 11.505 32.967 1.00 81.12 264 ASP A C 1
ATOM 1993 O O . ASP A 1 264 ? -10.263 10.853 32.321 1.00 81.12 264 ASP A O 1
ATOM 1997 N N . GLU A 1 265 ? -12.105 10.925 33.608 1.00 83.38 265 GLU A N 1
ATOM 1998 C CA . GLU A 1 265 ? -12.308 9.474 33.656 1.00 83.38 265 GLU A CA 1
ATOM 1999 C C . GLU A 1 265 ? -13.043 8.912 32.429 1.00 83.38 265 GLU A C 1
ATOM 2001 O O . GLU A 1 265 ? -13.089 7.697 32.267 1.00 83.38 265 GLU A O 1
ATOM 2006 N N . VAL A 1 266 ? -13.592 9.759 31.549 1.00 92.00 266 VAL A N 1
ATOM 2007 C CA . VAL A 1 266 ? -14.434 9.344 30.414 1.00 92.00 266 VAL A CA 1
ATOM 2008 C C . VAL A 1 266 ? -13.589 9.141 29.152 1.00 92.00 266 VAL A C 1
ATOM 2010 O O . VAL A 1 266 ? -13.661 8.091 28.507 1.00 92.00 266 VAL A O 1
ATOM 2013 N N . VAL A 1 267 ? -12.755 10.131 28.822 1.00 95.12 267 VAL A N 1
ATOM 2014 C CA . VAL A 1 267 ? -11.765 10.118 27.738 1.00 95.12 267 VAL A CA 1
ATOM 2015 C C . VAL A 1 267 ? -10.444 10.637 28.305 1.00 95.12 267 VAL A C 1
ATOM 2017 O O . VAL A 1 267 ? -10.166 11.833 28.320 1.00 95.12 267 VAL A O 1
ATOM 2020 N N . ARG A 1 268 ? -9.591 9.714 28.751 1.00 94.75 268 ARG A N 1
ATOM 2021 C CA . ARG A 1 268 ? -8.331 10.010 29.448 1.00 94.75 268 ARG A CA 1
ATOM 2022 C C . ARG A 1 268 ? -7.333 10.737 28.538 1.00 94.75 268 ARG A C 1
ATOM 2024 O O . ARG A 1 268 ? -6.695 11.707 28.959 1.00 94.75 268 ARG A O 1
ATOM 2031 N N . SER A 1 269 ? -7.199 10.280 27.288 1.00 95.50 269 SER A N 1
ATOM 2032 C CA . SER A 1 269 ? -6.400 10.962 26.260 1.00 95.50 269 SER A CA 1
ATOM 2033 C C . SER A 1 269 ? -6.863 10.662 24.830 1.00 95.50 269 SER A C 1
ATOM 2035 O O . SER A 1 269 ? -7.436 9.605 24.567 1.00 95.50 269 SER A O 1
ATOM 2037 N N . VAL A 1 270 ? -6.563 11.570 23.896 1.00 97.44 270 VAL A N 1
ATOM 2038 C CA . VAL A 1 270 ? -6.596 11.325 22.445 1.00 97.44 270 VAL A CA 1
ATOM 2039 C C . VAL A 1 270 ? -5.164 11.372 21.915 1.00 97.44 270 VAL A C 1
ATOM 2041 O O . VAL A 1 270 ? -4.483 12.392 22.020 1.00 97.44 270 VAL A O 1
ATOM 2044 N N . ARG A 1 271 ? -4.702 10.279 21.311 1.00 97.00 271 ARG A N 1
ATOM 2045 C CA . ARG A 1 271 ? -3.370 10.147 20.709 1.00 97.00 271 ARG A CA 1
ATOM 2046 C C . ARG A 1 271 ? -3.491 10.081 19.199 1.00 97.00 271 ARG A C 1
ATOM 2048 O O . ARG A 1 271 ? -4.326 9.343 18.685 1.00 97.00 271 ARG A O 1
ATOM 2055 N N . LEU A 1 272 ? -2.631 10.793 18.488 1.00 97.31 272 LEU A N 1
ATOM 2056 C CA . LEU A 1 272 ? -2.535 10.747 17.035 1.00 97.31 272 LEU A CA 1
ATOM 2057 C C . LEU A 1 272 ? -1.134 10.298 16.636 1.00 97.31 272 LEU A C 1
ATOM 2059 O O . LEU A 1 272 ? -0.146 10.680 17.259 1.00 97.31 272 LEU A O 1
ATOM 2063 N N . GLY A 1 273 ? -1.047 9.484 15.590 1.00 93.44 273 GLY A N 1
ATOM 2064 C CA . GLY A 1 273 ? 0.225 9.054 15.029 1.00 93.44 273 GLY A CA 1
ATOM 2065 C C . GLY A 1 273 ? 0.110 8.771 13.542 1.00 93.44 273 GLY A C 1
ATOM 2066 O O . GLY A 1 273 ? -0.732 7.982 13.106 1.00 93.44 273 GLY A O 1
ATOM 2067 N N . GLN A 1 274 ? 0.981 9.388 12.747 1.00 90.69 274 GLN A N 1
ATOM 2068 C CA . GLN A 1 274 ? 1.127 9.015 11.346 1.00 90.69 274 GLN A CA 1
ATOM 2069 C C . GLN A 1 274 ? 1.823 7.649 11.239 1.00 90.69 274 GLN A C 1
ATOM 2071 O O . GLN A 1 274 ? 2.949 7.474 11.702 1.00 90.69 274 GLN A O 1
ATOM 2076 N N . ARG A 1 275 ? 1.151 6.682 10.615 1.00 88.19 275 ARG A N 1
ATOM 2077 C CA . ARG A 1 275 ? 1.716 5.390 10.211 1.00 88.19 275 ARG A CA 1
ATOM 2078 C C . ARG A 1 275 ? 2.222 5.474 8.763 1.00 88.19 275 ARG A C 1
ATOM 2080 O O . ARG A 1 275 ? 2.062 6.495 8.087 1.00 88.19 275 ARG A O 1
ATOM 2087 N N . ALA A 1 276 ? 2.821 4.382 8.288 1.00 77.19 276 ALA A N 1
ATOM 2088 C CA . ALA A 1 276 ? 3.115 4.183 6.870 1.00 77.19 276 ALA A CA 1
ATOM 2089 C C . ALA A 1 276 ? 1.847 4.305 5.992 1.00 77.19 276 ALA A C 1
ATOM 2091 O O . ALA A 1 276 ? 0.721 4.355 6.494 1.00 77.19 276 ALA A O 1
ATOM 2092 N N . ASP A 1 277 ? 2.046 4.375 4.675 1.00 80.50 277 ASP A N 1
ATOM 2093 C CA . ASP A 1 277 ? 0.983 4.299 3.658 1.00 80.50 277 ASP A CA 1
ATOM 2094 C C . ASP A 1 277 ? -0.114 5.380 3.778 1.00 80.50 277 ASP A C 1
ATOM 2096 O O . ASP A 1 277 ? -1.265 5.186 3.392 1.00 80.50 277 ASP A O 1
ATOM 2100 N N . MET A 1 278 ? 0.252 6.552 4.318 1.00 83.81 278 MET A N 1
ATOM 2101 C CA . MET A 1 278 ? -0.657 7.669 4.625 1.00 83.81 278 MET A CA 1
ATOM 2102 C C . MET A 1 278 ? -1.877 7.257 5.466 1.00 83.81 278 MET A C 1
ATOM 2104 O O . MET A 1 278 ? -2.993 7.732 5.244 1.00 83.81 278 MET A O 1
ATOM 2108 N N . VAL A 1 279 ? -1.663 6.381 6.450 1.00 93.62 279 VAL A N 1
ATOM 2109 C CA . VAL A 1 279 ? -2.659 6.088 7.484 1.00 93.62 279 VAL A CA 1
ATOM 2110 C C . VAL A 1 279 ? -2.389 6.962 8.709 1.00 93.62 279 VAL A C 1
ATOM 2112 O O . VAL A 1 279 ? -1.316 6.864 9.305 1.00 93.62 279 VAL A O 1
ATOM 2115 N N . THR A 1 280 ? -3.337 7.805 9.124 1.00 96.31 280 THR A N 1
ATOM 2116 C CA . THR A 1 280 ? -3.282 8.436 10.455 1.00 96.31 280 THR A CA 1
ATOM 2117 C C . THR A 1 280 ? -4.068 7.581 11.440 1.00 96.31 280 THR A C 1
ATOM 2119 O O . THR A 1 280 ? -5.278 7.414 11.285 1.00 96.31 280 THR A O 1
ATOM 2122 N N . ARG A 1 281 ? -3.388 7.067 12.468 1.00 97.38 281 ARG A N 1
ATOM 2123 C CA . ARG A 1 281 ? -4.027 6.383 13.594 1.00 97.38 281 ARG A CA 1
ATOM 2124 C C . ARG A 1 281 ? -4.432 7.406 14.649 1.00 97.38 281 ARG A C 1
ATOM 2126 O O . ARG A 1 281 ? -3.593 8.199 15.074 1.00 97.38 281 ARG A O 1
ATOM 2133 N N . VAL A 1 282 ? -5.683 7.360 15.092 1.00 97.75 282 VAL A N 1
ATOM 2134 C CA . VAL A 1 282 ? -6.206 8.116 16.238 1.00 97.75 282 VAL A CA 1
ATOM 2135 C C . VAL A 1 282 ? -6.670 7.113 17.290 1.00 97.75 282 VAL A C 1
ATOM 2137 O O . VAL A 1 282 ? -7.461 6.226 16.984 1.00 97.75 282 VAL A O 1
ATOM 2140 N N . VAL A 1 283 ? -6.166 7.221 18.516 1.00 97.75 283 VAL A N 1
ATOM 2141 C CA . VAL A 1 283 ? -6.509 6.340 19.642 1.00 97.75 283 VAL A CA 1
ATOM 2142 C C . VAL A 1 283 ? -7.097 7.181 20.760 1.00 97.75 283 VAL A C 1
ATOM 2144 O O . VAL A 1 283 ? -6.442 8.103 21.237 1.00 97.75 283 VAL A O 1
ATOM 2147 N N . LEU A 1 284 ? -8.304 6.849 21.199 1.00 97.56 284 LEU A N 1
ATOM 2148 C CA . LEU A 1 284 ? -8.900 7.394 22.410 1.00 97.56 284 LEU A CA 1
ATOM 2149 C C . LEU A 1 284 ? -8.674 6.378 23.533 1.00 97.56 284 LEU A C 1
ATO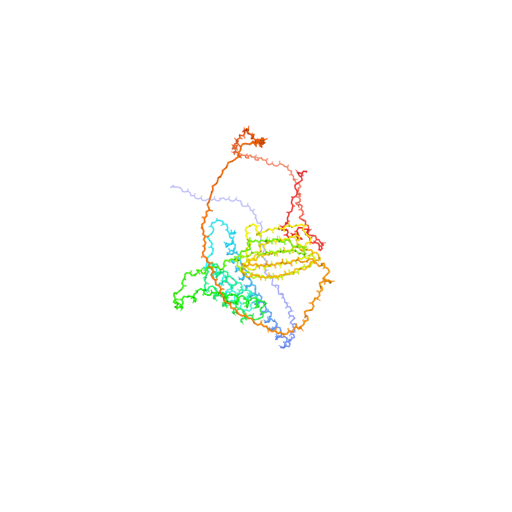M 2151 O O . LEU A 1 284 ? -9.149 5.248 23.426 1.00 97.56 284 LEU A O 1
ATOM 2155 N N . ASP A 1 285 ? -7.953 6.760 24.589 1.00 95.88 285 ASP A N 1
ATOM 2156 C CA . ASP A 1 285 ? -7.936 5.998 25.842 1.00 95.88 285 ASP A CA 1
ATOM 2157 C C . ASP A 1 285 ? -9.202 6.352 26.630 1.00 95.88 285 ASP A C 1
ATOM 2159 O O . ASP A 1 285 ? -9.420 7.519 26.964 1.00 95.88 285 ASP A O 1
ATOM 2163 N N . LEU A 1 286 ? -10.032 5.355 26.925 1.00 95.31 286 LEU A N 1
ATOM 2164 C CA . LEU A 1 286 ? -11.342 5.533 27.545 1.00 95.31 286 LEU A CA 1
ATOM 2165 C C . LEU A 1 286 ? -11.338 5.142 29.034 1.00 95.31 286 LEU A C 1
ATOM 2167 O O . LEU A 1 286 ? -10.386 4.532 29.542 1.00 95.31 286 LEU A O 1
ATOM 2171 N N . GLY A 1 287 ? -12.413 5.515 29.730 1.00 91.56 287 GLY A N 1
ATOM 2172 C CA . GLY A 1 287 ? -12.779 4.977 31.043 1.00 91.56 287 GLY A CA 1
ATOM 2173 C C . GLY A 1 287 ? -13.191 3.505 31.005 1.00 91.56 287 GLY A C 1
ATOM 2174 O O . GLY A 1 287 ? -13.330 2.915 29.936 1.00 91.56 287 GLY A O 1
ATOM 2175 N N . GLU A 1 288 ? -13.397 2.904 32.178 1.00 87.62 288 GLU A N 1
ATOM 2176 C CA . GLU A 1 288 ? -13.812 1.494 32.282 1.00 87.62 288 GLU A CA 1
ATOM 2177 C C . GLU A 1 288 ? -15.321 1.327 32.053 1.00 87.62 288 GLU A C 1
ATOM 2179 O O . GLU A 1 288 ? -15.743 0.550 31.195 1.00 87.62 288 GLU A O 1
ATOM 2184 N N . ASP A 1 289 ? -16.128 2.168 32.699 1.00 88.06 289 ASP A N 1
ATOM 2185 C CA . ASP A 1 289 ? -17.587 2.166 32.584 1.00 88.06 289 ASP A CA 1
ATOM 2186 C C . ASP A 1 289 ? -18.100 3.232 31.608 1.00 88.06 289 ASP A C 1
ATOM 2188 O O . ASP A 1 289 ? -18.879 4.114 31.970 1.00 88.06 289 ASP A O 1
ATOM 2192 N N . VAL A 1 290 ? -17.675 3.164 30.342 1.00 92.25 290 VAL A N 1
ATOM 2193 C CA . VAL A 1 290 ? -18.168 4.073 29.291 1.00 92.25 290 VAL A CA 1
ATOM 2194 C C . VAL A 1 290 ? -18.680 3.356 28.046 1.00 92.25 290 VAL A C 1
ATOM 2196 O O . VAL A 1 290 ? -18.343 2.200 27.776 1.00 92.25 290 VAL A O 1
ATOM 2199 N N . GLU A 1 291 ? -19.518 4.056 27.284 1.00 90.75 291 GLU A N 1
ATOM 2200 C CA . GLU A 1 291 ? -20.087 3.612 26.013 1.00 90.75 291 GLU A CA 1
ATOM 2201 C C . GLU A 1 291 ? -19.861 4.684 24.926 1.00 90.75 291 GLU A C 1
ATOM 2203 O O . GLU A 1 291 ? -20.418 5.783 25.026 1.00 90.75 291 GLU A O 1
ATOM 2208 N N . PRO A 1 292 ? -19.013 4.415 23.913 1.00 94.38 292 PRO A N 1
ATOM 2209 C CA . PRO A 1 292 ? -18.755 5.347 22.820 1.00 94.38 292 PRO A CA 1
ATOM 2210 C C . PRO A 1 292 ? -19.740 5.167 21.655 1.00 94.38 292 PRO A C 1
ATOM 2212 O O . PRO A 1 292 ? -19.811 4.106 21.037 1.00 94.38 292 PRO A O 1
ATOM 2215 N N . ALA A 1 293 ? -20.430 6.242 21.277 1.00 93.25 293 ALA A N 1
ATOM 2216 C CA . ALA A 1 293 ? -21.243 6.318 20.067 1.00 93.25 293 ALA A CA 1
ATOM 2217 C C . ALA A 1 293 ? -20.514 7.127 18.981 1.00 93.25 293 ALA A C 1
ATOM 2219 O O . ALA A 1 293 ? -20.165 8.290 19.185 1.00 93.25 293 ALA A O 1
ATOM 2220 N N . VAL A 1 294 ? -20.295 6.532 17.805 1.00 94.94 294 VAL A N 1
ATOM 2221 C CA . VAL A 1 294 ? -19.575 7.168 16.687 1.00 94.94 294 VAL A CA 1
ATOM 2222 C C . VAL A 1 294 ? -20.549 7.563 15.580 1.00 94.94 294 VAL A C 1
ATOM 2224 O O . VAL A 1 294 ? -21.343 6.750 15.114 1.00 94.94 294 VAL A O 1
ATOM 2227 N N . SER A 1 295 ? -20.460 8.805 15.105 1.00 87.06 295 SER A N 1
ATOM 2228 C CA . SER A 1 295 ? -21.215 9.289 13.946 1.00 87.06 295 SER A CA 1
ATOM 2229 C C . SER A 1 295 ? -20.338 10.128 13.016 1.00 87.06 295 SER A C 1
ATOM 2231 O O . SER A 1 295 ? -19.389 10.776 13.446 1.00 87.06 295 SER A O 1
ATOM 2233 N N . THR A 1 296 ? -20.653 10.135 11.720 1.00 91.62 296 THR A N 1
ATOM 2234 C CA . THR A 1 296 ? -19.976 10.987 10.729 1.00 91.62 296 THR A CA 1
ATOM 2235 C C . THR A 1 296 ? -20.963 12.010 10.177 1.00 91.62 296 THR A C 1
ATOM 2237 O O . THR A 1 296 ? -22.111 11.678 9.880 1.00 91.62 296 THR A O 1
ATOM 2240 N N . ARG A 1 297 ? -20.529 13.262 10.016 1.00 86.62 297 ARG A N 1
ATOM 2241 C CA . ARG A 1 297 ? -21.278 14.324 9.326 1.00 86.62 297 ARG A CA 1
ATOM 2242 C C . ARG A 1 297 ? -20.456 14.799 8.132 1.00 86.62 297 ARG A C 1
ATOM 2244 O O . ARG A 1 297 ? -19.244 14.936 8.257 1.00 86.62 297 ARG A O 1
ATOM 2251 N N . ALA A 1 298 ? -21.104 15.034 6.992 1.00 70.94 298 ALA A N 1
ATOM 2252 C CA . ALA A 1 298 ? -20.409 15.321 5.735 1.00 70.94 298 ALA A CA 1
ATOM 2253 C C . ALA A 1 298 ? -20.018 16.798 5.546 1.00 70.94 298 ALA A C 1
ATOM 2255 O O . ALA A 1 298 ? -19.013 17.068 4.896 1.00 70.94 298 ALA A O 1
ATOM 2256 N N . ASP A 1 299 ? -20.787 17.730 6.117 1.00 69.69 299 ASP A N 1
ATOM 2257 C CA . ASP A 1 299 ? -20.645 19.171 5.885 1.00 69.69 299 ASP A CA 1
ATOM 2258 C C . ASP A 1 299 ? -20.694 19.968 7.211 1.00 69.69 299 ASP A C 1
ATOM 2260 O O . ASP A 1 299 ? -21.706 19.903 7.929 1.00 69.69 299 ASP A O 1
ATOM 2264 N N . PRO A 1 300 ? -19.595 20.635 7.621 1.00 79.50 300 PRO A N 1
ATOM 2265 C CA . PRO A 1 300 ? -18.211 20.290 7.262 1.00 79.50 300 PRO A CA 1
ATOM 2266 C C . PRO A 1 300 ? -17.867 18.854 7.702 1.00 79.50 300 PRO A C 1
ATOM 2268 O O . PRO A 1 300 ? -18.460 18.348 8.664 1.00 79.50 300 PRO A O 1
ATOM 2271 N N . TYR A 1 301 ? -16.912 18.191 7.039 1.00 87.88 301 TYR A N 1
ATOM 2272 C CA . TYR A 1 301 ? -16.633 16.780 7.325 1.00 87.88 301 TYR A CA 1
ATOM 2273 C C . TYR A 1 301 ? -16.044 16.582 8.726 1.00 87.88 301 TYR A C 1
ATOM 2275 O O . TYR A 1 301 ? -14.997 17.130 9.080 1.00 87.88 301 TYR A O 1
ATOM 2283 N N . ARG A 1 302 ? -16.730 15.780 9.541 1.00 94.56 302 ARG A N 1
ATOM 2284 C CA . ARG A 1 302 ? -16.347 15.524 10.931 1.00 94.56 302 ARG A CA 1
ATOM 2285 C C . ARG A 1 302 ? -16.782 14.144 11.400 1.00 94.56 302 ARG A C 1
ATOM 2287 O O . ARG A 1 302 ? -17.916 13.731 11.147 1.00 94.56 302 ARG A O 1
ATOM 2294 N N . VAL A 1 303 ? -15.892 13.470 12.123 1.00 95.75 303 VAL A N 1
ATOM 2295 C CA . VAL A 1 303 ? -16.218 12.271 12.904 1.00 95.75 303 VAL A CA 1
ATOM 2296 C C . VAL A 1 303 ? -16.447 12.721 14.341 1.00 95.75 303 VAL A C 1
ATOM 2298 O O . VAL A 1 303 ? -15.573 13.334 14.949 1.00 95.75 303 VAL A O 1
ATOM 2301 N N . VAL A 1 304 ? -17.643 12.462 14.855 1.00 96.31 304 VAL A N 1
ATOM 2302 C CA . VAL A 1 304 ? -18.078 12.829 16.202 1.00 96.31 304 VAL A CA 1
ATOM 2303 C C . VAL A 1 304 ? -18.184 11.551 17.019 1.00 96.31 304 VAL A C 1
ATOM 2305 O O . VAL A 1 304 ? -18.981 10.672 16.688 1.00 96.31 304 VAL A O 1
ATOM 2308 N N . ILE A 1 305 ? -17.382 11.463 18.073 1.00 97.19 305 ILE A N 1
ATOM 2309 C CA . ILE A 1 305 ? -17.411 10.400 19.070 1.00 97.19 305 ILE A CA 1
ATOM 2310 C C . ILE A 1 305 ? -18.044 10.991 20.325 1.00 97.19 305 ILE A C 1
ATOM 2312 O O . ILE A 1 305 ? -17.505 11.937 20.893 1.00 97.19 305 ILE A O 1
ATOM 2316 N N . GLU A 1 306 ? -19.185 10.463 20.748 1.00 95.81 306 GLU A N 1
ATOM 2317 C CA . GLU A 1 306 ? -19.842 10.841 21.997 1.00 95.81 306 GLU A CA 1
ATOM 2318 C C . GLU A 1 306 ? -19.726 9.680 22.983 1.00 95.81 306 GLU A C 1
ATOM 2320 O O . GLU A 1 306 ? -20.349 8.636 22.804 1.00 95.81 306 GLU A O 1
ATOM 2325 N N . THR A 1 307 ? -18.888 9.851 24.000 1.00 95.44 307 THR A N 1
ATOM 2326 C CA . THR A 1 307 ? -18.610 8.838 25.019 1.00 95.44 307 THR A CA 1
ATOM 2327 C C . THR A 1 307 ? -19.426 9.154 26.263 1.00 95.44 307 THR A C 1
ATOM 2329 O O . THR A 1 307 ? -19.215 10.190 26.895 1.00 95.44 307 THR A O 1
ATOM 2332 N N . ARG A 1 308 ? -20.367 8.276 26.613 1.00 93.38 308 ARG A N 1
ATOM 2333 C CA . ARG A 1 308 ? -21.243 8.427 27.785 1.00 93.38 308 ARG A CA 1
ATOM 2334 C C . ARG A 1 308 ? -20.766 7.536 28.923 1.00 93.38 308 ARG A C 1
ATOM 2336 O O . ARG A 1 308 ? -20.279 6.437 28.666 1.00 93.38 308 ARG A O 1
ATOM 2343 N N . VAL A 1 309 ? -20.931 7.974 30.169 1.00 88.88 309 VAL A N 1
ATOM 2344 C CA . VAL A 1 309 ? -20.721 7.091 31.329 1.00 88.88 309 VAL A CA 1
ATOM 2345 C C . VAL A 1 309 ? -21.867 6.080 31.389 1.00 88.88 309 VAL A C 1
ATOM 2347 O O . VAL A 1 309 ? -23.029 6.447 31.213 1.00 88.88 309 VAL A O 1
ATOM 2350 N N . LYS A 1 310 ? -21.564 4.811 31.679 1.00 81.75 310 LYS A N 1
ATOM 2351 C CA . LYS A 1 310 ? -22.543 3.737 31.918 1.00 81.75 310 LYS A CA 1
ATOM 2352 C C . LYS A 1 310 ? -23.205 3.872 33.296 1.00 81.75 310 LYS A C 1
ATOM 2354 O O . LYS A 1 310 ? -23.354 2.904 34.041 1.00 81.75 310 LYS A O 1
ATOM 2359 N N . THR A 1 311 ? -23.664 5.076 33.630 1.00 61.28 311 THR A N 1
ATOM 2360 C CA . THR A 1 311 ? -24.548 5.304 34.772 1.00 61.28 311 THR A CA 1
ATOM 2361 C C . THR A 1 311 ? -25.863 4.593 34.485 1.00 61.28 311 THR A C 1
ATOM 2363 O O . THR A 1 311 ? -26.672 5.099 33.713 1.00 61.28 311 THR A O 1
ATOM 2366 N N . ARG A 1 312 ? -26.034 3.394 35.067 1.00 47.34 312 ARG A N 1
ATOM 2367 C CA . ARG A 1 312 ? -27.254 2.563 35.116 1.00 47.34 312 ARG A CA 1
ATOM 2368 C C . ARG A 1 312 ? -28.374 3.073 34.197 1.00 47.34 312 ARG A C 1
ATOM 2370 O O . ARG A 1 312 ? -29.270 3.784 34.653 1.00 47.34 312 ARG A O 1
ATOM 2377 N N . ALA A 1 313 ? -28.360 2.652 32.929 1.00 41.88 313 ALA A N 1
ATOM 2378 C CA . ALA A 1 313 ? -29.385 2.965 31.926 1.00 41.88 313 ALA A CA 1
ATOM 2379 C C . ALA A 1 313 ? -30.717 2.220 32.193 1.00 41.88 313 ALA A C 1
ATOM 2381 O O . ALA A 1 313 ? -31.266 1.527 31.345 1.00 41.88 313 ALA A O 1
ATOM 2382 N N . ALA A 1 314 ? -31.222 2.348 33.420 1.00 41.00 314 ALA A N 1
ATOM 2383 C CA . ALA A 1 314 ? -32.466 1.790 33.929 1.00 41.00 314 ALA A CA 1
ATOM 2384 C C . ALA A 1 314 ? -33.175 2.838 34.808 1.00 41.00 314 ALA A C 1
ATOM 2386 O O . ALA A 1 314 ? -33.508 2.572 35.968 1.00 41.00 314 ALA A O 1
ATOM 2387 N N . GLN A 1 315 ? -33.336 4.047 34.251 1.00 43.50 315 GLN A N 1
ATOM 2388 C CA . GLN A 1 315 ? -34.361 5.039 34.617 1.00 43.50 315 GLN A CA 1
ATOM 2389 C C . GLN A 1 315 ? -34.462 6.200 33.602 1.00 43.50 315 GLN A C 1
ATOM 2391 O O . GLN A 1 315 ? -34.585 7.364 33.965 1.00 43.50 315 GLN A O 1
ATOM 2396 N N . ALA A 1 316 ? -34.480 5.874 32.306 1.00 42.16 316 ALA A N 1
ATOM 2397 C CA . ALA A 1 316 ? -35.163 6.712 31.322 1.00 42.16 316 ALA A CA 1
ATOM 2398 C C . ALA A 1 316 ? -36.548 6.089 31.105 1.00 42.16 316 ALA A C 1
ATOM 2400 O O . ALA A 1 316 ? -36.666 5.021 30.511 1.00 42.16 316 ALA A O 1
ATOM 2401 N N . VAL A 1 317 ? -37.574 6.700 31.697 1.00 39.56 317 VAL A N 1
ATOM 2402 C CA . VAL A 1 317 ? -38.966 6.238 31.613 1.00 39.56 317 VAL A CA 1
ATOM 2403 C C . VAL A 1 317 ? -39.488 6.452 30.194 1.00 39.56 317 VAL A C 1
ATOM 2405 O O . VAL A 1 317 ? -39.336 7.547 29.661 1.00 39.56 317 VAL A O 1
ATOM 2408 N N . ASP A 1 318 ? -40.156 5.451 29.618 1.00 41.25 318 ASP A N 1
ATOM 2409 C CA . ASP A 1 318 ? -40.987 5.609 28.420 1.00 41.25 318 ASP A CA 1
ATOM 2410 C C . ASP A 1 318 ? -42.310 6.328 28.755 1.00 41.25 318 ASP A C 1
ATOM 2412 O O . ASP A 1 318 ? -43.189 5.723 29.381 1.00 41.25 318 ASP A O 1
ATOM 2416 N N . PRO A 1 319 ? -42.570 7.553 28.261 1.00 45.38 319 PRO A N 1
ATOM 2417 C CA . PRO A 1 319 ? -43.926 8.005 28.013 1.00 45.38 319 PRO A CA 1
ATOM 2418 C C . PRO A 1 319 ? -44.343 7.537 26.614 1.00 45.38 319 PRO A C 1
ATOM 2420 O O . PRO A 1 319 ? -44.189 8.247 25.621 1.00 45.38 319 PRO A O 1
ATOM 2423 N N . LYS A 1 320 ? -44.915 6.331 26.543 1.00 43.28 320 LYS A N 1
ATOM 2424 C CA . LYS A 1 320 ? -45.678 5.849 25.380 1.00 43.28 320 LYS A CA 1
ATOM 2425 C C . LYS A 1 320 ? -46.660 6.939 24.905 1.00 43.28 320 LYS A C 1
ATOM 2427 O O . LYS A 1 320 ? -47.602 7.235 25.645 1.00 43.28 320 LYS A O 1
ATOM 2432 N N . PRO A 1 321 ? -46.540 7.483 23.678 1.00 41.78 321 PRO A N 1
ATOM 2433 C CA . PRO A 1 321 ? -47.565 8.361 23.132 1.00 41.78 321 PRO A CA 1
ATOM 2434 C C . PRO A 1 321 ? -48.802 7.522 22.802 1.00 41.78 321 PRO A C 1
ATOM 2436 O O . PRO A 1 321 ? -48.771 6.656 21.925 1.00 41.78 321 PRO A O 1
ATOM 2439 N N . ALA A 1 322 ? -49.898 7.743 23.526 1.00 37.50 322 ALA A N 1
ATOM 2440 C CA . ALA A 1 322 ? -51.180 7.136 23.193 1.00 37.50 322 ALA A CA 1
ATOM 2441 C C . ALA A 1 322 ? -51.751 7.789 21.925 1.00 37.50 322 ALA A C 1
ATOM 2443 O O . ALA A 1 322 ? -51.837 9.012 21.831 1.00 37.50 322 ALA A O 1
ATOM 2444 N N . ALA A 1 323 ? -52.161 6.973 20.954 1.00 39.81 323 ALA A N 1
ATOM 2445 C CA . ALA A 1 323 ? -52.801 7.454 19.737 1.00 39.81 323 ALA A CA 1
ATOM 2446 C C . ALA A 1 323 ? -54.298 7.730 19.970 1.00 39.81 323 ALA A C 1
ATOM 2448 O O . ALA A 1 323 ? -55.084 6.801 20.144 1.00 39.81 323 ALA A O 1
ATOM 2449 N N . ALA A 1 324 ? -54.671 9.008 19.933 1.00 39.94 324 ALA A N 1
ATOM 2450 C CA . ALA A 1 324 ? -56.020 9.554 19.753 1.00 39.94 324 ALA A CA 1
ATOM 2451 C C . ALA A 1 324 ? -55.866 11.064 19.465 1.00 39.94 324 ALA A C 1
ATOM 2453 O O . ALA A 1 324 ? -54.930 11.673 19.970 1.00 39.94 324 ALA A O 1
ATOM 2454 N N . ALA A 1 325 ? -56.709 11.763 18.707 1.00 39.00 325 ALA A N 1
ATOM 2455 C CA . ALA A 1 325 ? -57.671 11.391 17.669 1.00 39.00 325 ALA A CA 1
ATOM 2456 C C . ALA A 1 325 ? -57.864 12.640 16.768 1.00 39.00 325 ALA A C 1
ATOM 2458 O O . ALA A 1 325 ? -57.430 13.736 17.120 1.00 39.00 325 ALA A O 1
ATOM 2459 N N . GLN A 1 326 ? -58.467 12.496 15.588 1.00 35.28 326 GLN A N 1
ATOM 2460 C CA . GLN A 1 326 ? -58.569 13.576 14.592 1.00 35.28 326 GLN A CA 1
ATOM 2461 C C . GLN A 1 326 ? -59.757 14.518 14.864 1.00 35.28 326 GLN A C 1
ATOM 2463 O O . GLN A 1 326 ? -60.832 14.025 15.186 1.00 35.28 326 GLN A O 1
ATOM 2468 N N . ALA A 1 327 ? -59.603 15.825 14.599 1.00 40.34 327 ALA A N 1
ATOM 2469 C CA . ALA A 1 327 ? -60.537 16.627 13.779 1.00 40.34 327 ALA A CA 1
ATOM 2470 C C . ALA A 1 327 ? -60.047 18.092 13.605 1.00 40.34 327 ALA A C 1
ATOM 2472 O O . ALA A 1 327 ? -59.459 18.643 14.536 1.00 40.34 327 ALA A O 1
ATOM 2473 N N . PRO A 1 328 ? -60.276 18.745 12.444 1.00 54.81 328 PRO A N 1
ATOM 2474 C CA . PRO A 1 328 ? -59.799 20.103 12.162 1.00 54.81 328 PRO A CA 1
ATOM 2475 C C . PRO A 1 328 ? -60.911 21.168 12.205 1.00 54.81 328 PRO A C 1
ATOM 2477 O O . PRO A 1 328 ? -62.061 20.876 11.891 1.00 54.81 328 PRO A O 1
ATOM 2480 N N . LEU A 1 329 ? -60.542 22.437 12.416 1.00 42.66 329 LEU A N 1
ATOM 2481 C CA . LEU A 1 329 ? -61.298 23.584 11.895 1.00 42.66 329 LEU A CA 1
ATOM 2482 C C . LEU A 1 329 ? -60.344 24.660 11.363 1.00 42.66 329 LEU A C 1
ATOM 2484 O O . LEU A 1 329 ? -59.395 25.068 12.027 1.00 42.66 329 LEU A O 1
ATOM 2488 N N . ALA A 1 330 ? -60.609 25.108 10.138 1.00 37.38 330 ALA A N 1
ATOM 2489 C CA . ALA A 1 330 ? -59.918 26.222 9.503 1.00 37.38 330 ALA A CA 1
ATOM 2490 C C . ALA A 1 330 ? -60.559 27.559 9.902 1.00 37.38 330 ALA A C 1
ATOM 2492 O O . ALA A 1 330 ? -61.755 27.594 10.163 1.00 37.38 330 ALA A O 1
ATOM 2493 N N . PHE A 1 331 ? -59.820 28.668 9.786 1.00 38.09 331 PHE A N 1
ATOM 2494 C CA . PHE A 1 331 ? -60.329 29.845 9.069 1.00 38.09 331 PHE A CA 1
ATOM 2495 C C . PHE A 1 331 ? -59.181 30.726 8.546 1.00 38.09 331 PHE A C 1
ATOM 2497 O O . PHE A 1 331 ? -58.017 30.542 8.892 1.00 38.09 331 PHE A O 1
ATOM 2504 N N . SER A 1 332 ? -59.506 31.639 7.632 1.00 38.41 332 SER A N 1
ATOM 2505 C CA . SER A 1 332 ? -58.562 32.378 6.784 1.00 38.41 332 SER A CA 1
ATOM 2506 C C . SER A 1 332 ? -58.764 33.892 6.903 1.00 38.41 332 SER A C 1
ATOM 2508 O O . SER A 1 332 ? -59.918 34.313 6.957 1.00 38.41 332 SER A O 1
ATOM 2510 N N . ARG A 1 333 ? -57.686 34.699 6.815 1.00 39.50 333 ARG A N 1
ATOM 2511 C CA . ARG A 1 333 ? -57.478 35.751 5.776 1.00 39.50 333 ARG A CA 1
ATOM 2512 C C . ARG A 1 333 ? -56.466 36.857 6.156 1.00 39.50 333 ARG A C 1
ATOM 2514 O O . ARG A 1 333 ? -56.657 37.589 7.110 1.00 39.50 333 ARG A O 1
ATOM 2521 N N . ARG A 1 334 ? -55.475 37.020 5.266 1.00 36.41 334 ARG A N 1
ATOM 2522 C CA . ARG A 1 334 ? -54.941 38.255 4.632 1.00 36.41 334 ARG A CA 1
ATOM 2523 C C . ARG A 1 334 ? -55.000 39.634 5.337 1.00 36.41 334 ARG A C 1
ATOM 2525 O O . ARG A 1 334 ? -56.080 40.183 5.508 1.00 36.41 334 ARG A O 1
ATOM 2532 N N . GLY A 1 335 ? -53.831 40.295 5.326 1.00 30.94 335 GLY A N 1
ATOM 2533 C CA . GLY A 1 335 ? -53.655 41.748 5.103 1.00 30.94 335 GLY A CA 1
ATOM 2534 C C . GLY A 1 335 ? -53.537 42.612 6.370 1.00 30.94 335 GLY A C 1
ATOM 2535 O O . GLY A 1 335 ? -54.146 42.283 7.375 1.00 30.94 335 GLY A O 1
ATOM 2536 N N . ALA A 1 336 ? -52.795 43.726 6.388 1.00 37.94 336 ALA A N 1
ATOM 2537 C CA . ALA A 1 336 ? -51.897 44.333 5.388 1.00 37.94 336 ALA A CA 1
ATOM 2538 C C . ALA A 1 336 ? -50.984 45.393 6.065 1.00 37.94 336 ALA A C 1
ATOM 2540 O O . ALA A 1 336 ? -51.358 45.857 7.130 1.00 37.94 336 ALA A O 1
ATOM 2541 N N . THR A 1 337 ? -49.864 45.783 5.417 1.00 36.22 337 THR A N 1
ATOM 2542 C CA . THR A 1 337 ? -49.137 47.099 5.474 1.00 36.22 337 THR A CA 1
ATOM 2543 C C . THR A 1 337 ? -48.885 47.805 6.835 1.00 36.22 337 THR A C 1
ATOM 2545 O O . THR A 1 337 ? -49.760 47.899 7.674 1.00 36.22 337 THR A O 1
ATOM 2548 N N . TRP A 1 338 ? -47.748 48.451 7.118 1.00 33.78 338 TRP A N 1
ATOM 2549 C CA . TRP A 1 338 ? -46.811 49.178 6.243 1.00 33.78 338 TRP A CA 1
ATOM 2550 C C . TRP A 1 338 ? -45.351 49.140 6.759 1.00 33.78 338 TRP A C 1
ATOM 2552 O O . TRP A 1 338 ? -45.055 48.538 7.788 1.00 33.78 338 TRP A O 1
ATOM 2562 N N . ALA A 1 339 ? -44.459 49.840 6.060 1.00 31.92 339 ALA A N 1
ATOM 2563 C CA . ALA A 1 339 ? -43.096 50.198 6.465 1.00 31.92 339 ALA A CA 1
ATOM 2564 C C . ALA A 1 339 ? -42.812 51.635 5.958 1.00 31.92 339 ALA A C 1
ATOM 2566 O O . ALA A 1 339 ? -43.651 52.149 5.212 1.00 31.92 339 ALA A O 1
ATOM 2567 N N . PRO A 1 340 ? -41.629 52.250 6.174 1.00 62.25 340 PRO A N 1
ATOM 2568 C CA . PRO A 1 340 ? -40.611 52.112 7.231 1.00 62.25 340 PRO A CA 1
ATOM 2569 C C . PRO A 1 340 ? -40.328 53.489 7.904 1.00 62.25 340 PRO A C 1
ATOM 2571 O O . PRO A 1 340 ? -41.047 54.445 7.643 1.00 62.25 340 PRO A O 1
ATOM 2574 N N . LEU A 1 341 ? -39.249 53.631 8.697 1.00 38.41 341 LEU A N 1
ATOM 2575 C CA . LEU A 1 341 ? -38.384 54.837 8.719 1.00 38.41 341 LEU A CA 1
ATOM 2576 C C . LEU A 1 341 ? -37.065 54.588 9.494 1.00 38.41 341 LEU A C 1
ATOM 2578 O O . LEU A 1 341 ? -37.034 53.861 10.483 1.00 38.41 341 LEU A O 1
ATOM 2582 N N . LEU A 1 342 ? -35.977 55.190 9.004 1.00 38.19 342 LEU A N 1
ATOM 2583 C CA . LEU A 1 342 ? -34.596 55.217 9.536 1.00 38.19 342 LEU A CA 1
ATOM 2584 C C . LEU A 1 342 ? -34.247 56.696 9.905 1.00 38.19 342 LEU A C 1
ATOM 2586 O O . LEU A 1 342 ? -35.122 57.547 9.760 1.00 38.19 342 LEU A O 1
ATOM 2590 N N . PRO A 1 343 ? -32.984 57.096 10.180 1.00 53.09 343 PRO A N 1
ATOM 2591 C CA . PRO A 1 343 ? -32.092 56.726 11.294 1.00 53.09 343 PRO A CA 1
ATOM 2592 C C . PRO A 1 343 ? -31.476 57.965 12.022 1.00 53.09 343 PRO A C 1
ATOM 2594 O O . PRO A 1 343 ? -31.657 59.103 11.604 1.00 53.09 343 PRO A O 1
ATOM 2597 N N . GLY A 1 344 ? -30.637 57.743 13.046 1.00 36.31 344 GLY A N 1
ATOM 2598 C CA . GLY A 1 344 ? -29.664 58.717 13.596 1.00 36.31 344 GLY A CA 1
ATOM 2599 C C . GLY A 1 344 ? -28.794 58.036 14.670 1.00 36.31 344 GLY A C 1
ATOM 2600 O O . GLY A 1 344 ? -29.342 57.343 15.517 1.00 36.31 344 GLY A O 1
ATOM 2601 N N . MET A 1 345 ? -27.454 57.972 14.606 1.00 34.38 345 MET A N 1
ATOM 2602 C CA . MET A 1 345 ? -26.452 59.057 14.706 1.00 34.38 345 MET A CA 1
ATOM 2603 C C . MET A 1 345 ? -26.641 59.906 15.981 1.00 34.38 345 MET A C 1
ATOM 2605 O O . MET A 1 345 ? -27.730 60.413 16.187 1.00 34.38 345 MET A O 1
ATOM 2609 N N . SER A 1 346 ? -25.660 60.223 16.835 1.00 37.66 346 SER A N 1
ATOM 2610 C CA . SER A 1 346 ? -24.225 59.911 17.001 1.00 37.66 346 SER A CA 1
ATOM 2611 C C . SER A 1 346 ? -23.711 60.782 18.184 1.00 37.66 346 SER A C 1
ATOM 2613 O O . SER A 1 346 ? -24.378 61.753 18.529 1.00 37.66 346 SER A O 1
ATOM 2615 N N . SER A 1 347 ? -22.478 60.547 18.673 1.00 38.66 347 SER A N 1
ATOM 2616 C CA . SER A 1 347 ? -21.583 61.533 19.346 1.00 38.66 347 SER A CA 1
ATOM 2617 C C . SER A 1 347 ? -21.561 61.634 20.895 1.00 38.66 347 SER A C 1
ATOM 2619 O O . SER A 1 347 ? -22.485 62.165 21.488 1.00 38.66 347 SER A O 1
ATOM 2621 N N . ASN A 1 348 ? -20.398 61.264 21.484 1.00 37.31 348 ASN A N 1
ATOM 2622 C CA . ASN A 1 348 ? -19.547 62.042 22.435 1.00 37.31 348 ASN A CA 1
ATOM 2623 C C . ASN A 1 348 ? -20.110 62.565 23.798 1.00 37.31 348 ASN A C 1
ATOM 2625 O O . ASN A 1 348 ? -21.282 62.870 23.913 1.00 37.31 348 ASN A O 1
ATOM 2629 N N . ARG A 1 349 ? -19.329 62.795 24.881 1.00 34.53 349 ARG A N 1
ATOM 2630 C CA . ARG A 1 349 ? -17.860 62.770 25.143 1.00 34.53 349 ARG A CA 1
ATOM 2631 C C . ARG A 1 349 ? -17.543 62.783 26.669 1.00 34.53 349 ARG A C 1
ATOM 2633 O O . ARG A 1 349 ? -18.325 63.328 27.430 1.00 34.53 349 ARG A O 1
ATOM 2640 N N . VAL A 1 350 ? -16.303 62.392 27.018 1.00 36.84 350 VAL A N 1
ATOM 2641 C CA . VAL A 1 350 ? -15.418 62.903 28.117 1.00 36.84 350 VAL A CA 1
ATOM 2642 C C . VAL A 1 350 ? -15.799 62.729 29.607 1.00 36.84 350 VAL A C 1
ATOM 2644 O O . VAL A 1 350 ? -16.794 63.252 30.086 1.00 36.84 350 VAL A O 1
ATOM 2647 N N . GLY A 1 351 ? -14.846 62.155 30.367 1.00 35.72 351 GLY A N 1
ATOM 2648 C CA . GLY A 1 351 ? -14.713 62.272 31.832 1.00 35.72 351 GLY A CA 1
ATOM 2649 C C . GLY A 1 351 ? -13.461 61.563 32.406 1.00 35.72 351 GLY A C 1
ATOM 2650 O O . GLY A 1 351 ? -13.463 60.350 32.572 1.00 35.72 351 GLY A O 1
ATOM 2651 N N . ARG A 1 352 ? -12.392 62.317 32.718 1.00 35.28 352 ARG A N 1
ATOM 2652 C CA . ARG A 1 352 ? -11.209 61.973 33.570 1.00 35.28 352 ARG A CA 1
ATOM 2653 C C . ARG A 1 352 ? -10.997 63.158 34.547 1.00 35.28 352 ARG A C 1
ATOM 2655 O O . ARG A 1 352 ? -11.618 64.192 34.290 1.00 35.28 352 ARG A O 1
ATOM 2662 N N . PRO A 1 353 ? -10.091 63.128 35.557 1.00 49.81 353 PRO A N 1
ATOM 2663 C CA . PRO A 1 353 ? -9.184 62.066 36.040 1.00 49.81 353 PRO A CA 1
ATOM 2664 C C . PRO A 1 353 ? -9.751 61.393 37.323 1.00 49.81 353 PRO A C 1
ATOM 2666 O O . PRO A 1 353 ? -10.930 61.567 37.593 1.00 49.81 353 PRO A O 1
ATOM 2669 N N . ALA A 1 354 ? -9.052 60.594 38.145 1.00 34.41 354 ALA A N 1
ATOM 2670 C CA . ALA A 1 354 ? -7.658 60.100 38.203 1.00 34.41 354 ALA A CA 1
ATOM 2671 C C . ALA A 1 354 ? -7.678 58.594 38.623 1.00 34.41 354 ALA A C 1
ATOM 2673 O O . ALA A 1 354 ? -8.732 57.981 38.512 1.00 34.41 354 ALA A O 1
ATOM 2674 N N . GLY A 1 355 ? -6.637 57.880 39.077 1.00 30.81 355 GLY A N 1
ATOM 2675 C CA . GLY A 1 355 ? -5.204 58.126 39.305 1.00 30.81 355 GLY A CA 1
ATOM 2676 C C . GLY A 1 355 ? -4.670 57.186 40.404 1.00 30.81 355 GLY A C 1
ATOM 2677 O O . GLY A 1 355 ? -5.040 57.364 41.556 1.00 30.81 355 GLY A O 1
ATOM 2678 N N . SER A 1 356 ? -3.827 56.201 40.067 1.00 36.12 356 SER A N 1
ATOM 2679 C CA . SER A 1 356 ? -2.887 55.517 40.981 1.00 36.12 356 SER A CA 1
ATOM 2680 C C . SER A 1 356 ? 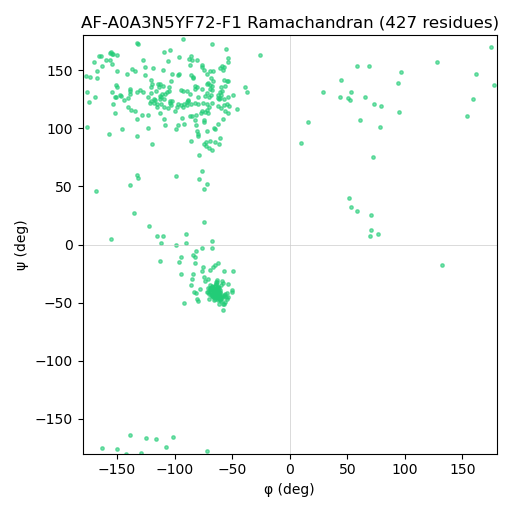-1.922 54.633 40.174 1.00 36.12 356 SER A C 1
ATOM 2682 O O . SER A 1 356 ? -2.223 54.274 39.034 1.00 36.12 356 SER A O 1
ATOM 2684 N N . THR A 1 357 ? -0.759 54.324 40.744 1.00 32.31 357 THR A N 1
ATOM 2685 C CA . THR A 1 357 ? 0.450 53.884 40.027 1.00 32.31 357 THR A CA 1
ATOM 2686 C C . THR A 1 357 ? 0.815 52.435 40.356 1.00 32.31 357 THR A C 1
ATOM 2688 O O . THR A 1 357 ? 0.860 52.075 41.528 1.00 32.31 357 THR A O 1
ATOM 2691 N N . ALA A 1 358 ? 1.160 51.629 39.346 1.00 38.72 358 ALA A N 1
ATOM 2692 C CA . ALA A 1 358 ? 1.919 50.386 39.518 1.00 38.72 358 ALA A CA 1
ATOM 2693 C C . ALA A 1 358 ? 2.696 50.056 38.229 1.00 38.72 358 ALA A C 1
ATOM 2695 O O . ALA A 1 358 ? 2.104 49.906 37.161 1.00 38.72 358 ALA A O 1
ATOM 2696 N N . GLU A 1 359 ? 4.020 49.964 38.339 1.00 42.00 359 GLU A N 1
ATOM 2697 C CA . GLU A 1 359 ? 4.972 49.725 37.246 1.00 42.00 359 GLU A CA 1
ATOM 2698 C C . GLU A 1 359 ? 5.622 48.333 37.416 1.00 42.00 359 GLU A C 1
ATOM 2700 O O . GLU A 1 359 ? 5.947 47.965 38.548 1.00 42.00 359 GLU A O 1
ATOM 2705 N N . PRO A 1 360 ? 5.801 47.530 36.347 1.00 57.06 360 PRO A N 1
ATOM 2706 C CA . PRO A 1 360 ? 6.495 46.243 36.423 1.00 57.06 360 PRO A CA 1
ATOM 2707 C C . PRO A 1 360 ? 8.029 46.394 36.276 1.00 57.06 360 PRO A C 1
ATOM 2709 O O . PRO A 1 360 ? 8.486 47.242 35.510 1.00 57.06 360 PRO A O 1
ATOM 2712 N N . PRO A 1 361 ? 8.846 45.560 36.953 1.00 62.12 361 PRO A N 1
ATOM 2713 C CA . PRO A 1 361 ? 10.306 45.695 36.951 1.00 62.12 361 PRO A CA 1
ATOM 2714 C C . PRO A 1 361 ? 10.989 45.204 35.649 1.00 62.12 361 PRO A C 1
ATOM 2716 O O . PRO A 1 361 ? 10.461 44.319 34.968 1.00 62.12 361 PRO A O 1
ATOM 2719 N N . PRO A 1 362 ? 12.184 45.735 35.309 1.00 61.78 362 PRO A N 1
ATOM 2720 C CA . PRO A 1 362 ? 12.899 45.445 34.060 1.00 61.78 362 PRO A CA 1
ATOM 2721 C C . PRO A 1 362 ? 13.791 44.180 34.111 1.00 61.78 362 PRO A C 1
ATOM 2723 O O . PRO A 1 362 ? 14.169 43.725 35.192 1.00 61.78 362 PRO A O 1
ATOM 2726 N N . PRO A 1 363 ? 14.195 43.626 32.946 1.00 50.53 363 PRO A N 1
ATOM 2727 C CA . PRO A 1 363 ? 15.075 42.459 32.863 1.00 50.53 363 PRO A CA 1
ATOM 2728 C C . PRO A 1 363 ? 16.565 42.804 33.043 1.00 50.53 363 PRO A C 1
ATOM 2730 O O . PRO A 1 363 ? 17.092 43.724 32.415 1.00 50.53 363 PRO A O 1
ATOM 2733 N N . SER A 1 364 ? 17.272 42.000 33.840 1.00 50.75 364 SER A N 1
ATOM 2734 C CA . SER A 1 364 ? 18.720 42.125 34.058 1.00 50.75 364 SER A CA 1
ATOM 2735 C C . SER A 1 364 ? 19.542 41.602 32.875 1.00 50.75 364 SER A C 1
ATOM 2737 O O . SER A 1 364 ? 19.328 40.491 32.393 1.00 50.75 364 SER A O 1
ATOM 2739 N N . ARG A 1 365 ? 20.549 42.379 32.464 1.00 32.41 365 ARG A N 1
ATOM 2740 C CA . ARG A 1 365 ? 21.558 42.028 31.454 1.00 32.41 365 ARG A CA 1
ATOM 2741 C C . ARG A 1 365 ? 22.934 42.018 32.114 1.00 32.41 365 ARG A C 1
ATOM 2743 O O . ARG A 1 365 ? 23.321 43.041 32.670 1.00 32.41 365 ARG A O 1
ATOM 2750 N N . VAL A 1 366 ? 23.675 40.912 32.024 1.00 36.84 366 VAL A N 1
ATOM 2751 C CA . VAL A 1 366 ? 25.072 40.834 32.486 1.00 36.84 366 VAL A CA 1
ATOM 2752 C C . VAL A 1 366 ? 25.923 40.069 31.472 1.00 36.84 366 VAL A C 1
ATOM 2754 O O . VAL A 1 366 ? 25.720 38.884 31.247 1.00 36.84 366 VAL A O 1
ATOM 2757 N N . GLU A 1 367 ? 26.880 40.787 30.900 1.00 34.69 367 GLU A N 1
ATOM 2758 C CA . GLU A 1 367 ? 28.092 40.361 30.186 1.00 34.69 367 GLU A CA 1
ATOM 2759 C C . GLU A 1 367 ? 29.100 41.530 30.348 1.00 34.69 367 GLU A C 1
ATOM 2761 O O . GLU A 1 367 ? 28.647 42.627 30.704 1.00 34.69 367 GLU A O 1
ATOM 2766 N N . PRO A 1 368 ? 30.422 41.387 30.096 1.00 44.66 368 PRO A N 1
ATOM 2767 C CA . PRO A 1 368 ? 31.107 40.270 29.430 1.00 44.66 368 PRO A CA 1
ATOM 2768 C C . PRO A 1 368 ? 32.354 39.730 30.172 1.00 44.66 368 PRO A C 1
ATOM 2770 O O . PRO A 1 368 ? 32.887 40.361 31.082 1.00 44.66 368 PRO A O 1
ATOM 2773 N N . ALA A 1 369 ? 32.912 38.619 29.682 1.00 33.66 369 ALA A N 1
ATOM 2774 C CA . ALA A 1 369 ? 34.339 38.309 29.818 1.00 33.66 369 ALA A CA 1
ATOM 2775 C C . ALA A 1 369 ? 34.801 37.441 28.637 1.00 33.66 369 ALA A C 1
ATOM 2777 O O . ALA A 1 369 ? 34.199 36.410 28.351 1.00 33.66 369 ALA A O 1
ATOM 2778 N N . ALA A 1 370 ? 35.860 37.864 27.944 1.00 30.81 370 ALA A N 1
ATOM 2779 C CA . ALA A 1 370 ? 36.411 37.156 26.792 1.00 30.81 370 ALA A CA 1
ATOM 2780 C C . ALA A 1 370 ? 37.719 36.434 27.146 1.00 30.81 370 ALA A C 1
ATOM 2782 O O . ALA A 1 370 ? 38.622 37.032 27.728 1.00 30.81 370 ALA A O 1
ATOM 2783 N N . SER A 1 371 ? 37.856 35.187 26.698 1.00 36.72 371 SER A N 1
ATOM 2784 C CA . SER A 1 371 ? 39.139 34.489 26.550 1.00 36.72 371 SER A CA 1
ATOM 2785 C C . SER A 1 371 ? 39.045 33.575 25.321 1.00 36.72 371 SER A C 1
ATOM 2787 O O . SER A 1 371 ? 38.256 32.643 25.253 1.00 36.72 371 SER A O 1
ATOM 2789 N N . HIS A 1 372 ? 39.591 34.048 24.205 1.00 36.75 372 HIS A N 1
ATOM 2790 C CA . HIS A 1 372 ? 40.906 33.663 23.682 1.00 36.75 372 HIS A CA 1
ATOM 2791 C C . HIS A 1 372 ? 40.909 32.308 22.959 1.00 36.75 372 HIS A C 1
ATOM 2793 O O . HIS A 1 372 ? 40.963 31.237 23.553 1.00 36.75 372 HIS A O 1
ATOM 2799 N N . ILE A 1 373 ? 40.884 32.398 21.627 1.00 34.12 373 ILE A N 1
ATOM 2800 C CA . ILE A 1 373 ? 41.198 31.299 20.717 1.00 34.12 373 ILE A CA 1
ATOM 2801 C C . ILE A 1 373 ? 42.711 31.097 20.755 1.00 34.12 373 ILE A C 1
ATOM 2803 O O . ILE A 1 373 ? 43.447 32.037 20.462 1.00 34.12 373 ILE A O 1
ATOM 2807 N N . GLU A 1 374 ? 43.172 29.871 20.993 1.00 32.69 374 GLU A N 1
ATOM 2808 C CA . GLU A 1 374 ? 44.536 29.487 20.642 1.00 32.69 374 GLU A CA 1
ATOM 2809 C C . GLU A 1 374 ? 44.541 28.205 19.805 1.00 32.69 374 GLU A C 1
ATOM 2811 O O . GLU A 1 374 ? 43.835 27.234 20.075 1.00 32.69 374 GLU A O 1
ATOM 2816 N N . ARG A 1 375 ? 45.287 28.259 18.700 1.00 31.89 375 ARG A N 1
ATOM 2817 C CA . ARG A 1 375 ? 45.274 27.284 17.608 1.00 31.89 375 ARG A CA 1
ATOM 2818 C C . ARG A 1 375 ? 46.674 26.691 17.498 1.00 31.89 375 ARG A C 1
ATOM 2820 O O . ARG A 1 375 ? 47.494 27.190 16.733 1.00 31.89 375 ARG A O 1
ATOM 2827 N N . ALA A 1 376 ? 46.949 25.643 18.270 1.00 32.06 376 ALA A N 1
ATOM 2828 C CA . ALA A 1 376 ? 48.262 25.006 18.294 1.00 32.06 376 ALA A CA 1
ATOM 2829 C C . ALA A 1 376 ? 48.442 24.032 17.115 1.00 32.06 376 ALA A C 1
ATOM 2831 O O . ALA A 1 376 ? 47.936 22.911 17.115 1.00 32.06 376 ALA A O 1
ATOM 2832 N N . THR A 1 377 ? 49.189 24.465 16.102 1.00 31.47 377 THR A N 1
ATOM 2833 C CA . THR A 1 377 ? 49.752 23.595 15.065 1.00 31.47 377 THR A CA 1
ATOM 2834 C C . THR A 1 377 ? 51.119 23.075 15.500 1.00 31.47 377 THR A C 1
ATOM 2836 O O . THR A 1 377 ? 52.029 23.880 15.683 1.00 31.47 377 THR A O 1
ATOM 2839 N N . ALA A 1 378 ? 51.316 21.758 15.553 1.00 33.66 378 ALA A N 1
ATOM 2840 C CA . ALA A 1 378 ? 52.648 21.162 15.454 1.00 33.66 378 ALA A CA 1
ATOM 2841 C C . ALA A 1 378 ? 52.562 19.729 14.912 1.00 33.66 378 ALA A C 1
ATOM 2843 O O . ALA A 1 378 ? 51.769 18.915 15.376 1.00 33.66 378 ALA A O 1
ATOM 2844 N N . ARG A 1 379 ? 53.397 19.444 13.914 1.00 31.11 379 ARG A N 1
ATOM 2845 C CA . ARG A 1 379 ? 53.594 18.140 13.279 1.00 31.11 379 ARG A CA 1
ATOM 2846 C C . ARG A 1 379 ? 55.099 17.933 13.213 1.00 31.11 379 ARG A C 1
ATOM 2848 O O . ARG A 1 379 ? 55.738 18.604 12.410 1.00 31.11 379 ARG A O 1
ATOM 2855 N N . VAL A 1 380 ? 55.641 17.034 14.026 1.00 35.47 380 VAL A N 1
ATOM 2856 C CA . VAL A 1 380 ? 56.981 16.471 13.824 1.00 35.47 380 VAL A CA 1
ATOM 2857 C C . VAL A 1 380 ? 56.908 14.981 14.129 1.00 35.47 380 VAL A C 1
ATOM 2859 O O . VAL A 1 380 ? 56.286 14.555 15.098 1.00 35.47 380 VAL A O 1
ATOM 2862 N N . GLU A 1 381 ? 57.508 14.224 13.232 1.00 32.56 381 GLU A N 1
ATOM 2863 C CA . GLU A 1 381 ? 57.620 12.776 13.176 1.00 32.56 381 GLU A CA 1
ATOM 2864 C C . GLU A 1 381 ? 59.120 12.492 13.192 1.00 32.56 381 GLU A C 1
ATOM 2866 O O . GLU A 1 381 ? 59.822 13.131 12.415 1.00 32.56 381 GLU A O 1
ATOM 2871 N N . GLU A 1 382 ? 59.604 11.595 14.056 1.00 34.16 382 GLU A N 1
ATOM 2872 C CA . GLU A 1 382 ? 60.835 10.827 13.812 1.00 34.16 382 GLU A CA 1
ATOM 2873 C C . GLU A 1 382 ? 61.006 9.694 14.842 1.00 34.16 382 GLU A C 1
ATOM 2875 O O . GLU A 1 382 ? 60.942 9.896 16.055 1.00 34.16 382 GLU A O 1
ATOM 2880 N N . ASP A 1 383 ? 61.200 8.485 14.317 1.00 34.66 383 ASP A N 1
ATOM 2881 C CA . ASP A 1 383 ? 61.601 7.256 15.017 1.00 34.66 383 ASP A CA 1
ATOM 2882 C C . ASP A 1 383 ? 63.148 7.226 15.099 1.00 34.66 383 ASP A C 1
ATOM 2884 O O . ASP A 1 383 ? 63.800 7.790 14.211 1.00 34.66 383 ASP A O 1
ATOM 2888 N N . PRO A 1 384 ? 63.785 6.547 16.078 1.00 47.03 384 PRO A N 1
ATOM 2889 C CA . PRO A 1 384 ? 64.285 5.217 15.704 1.00 47.03 384 PRO A CA 1
ATOM 2890 C C . PRO A 1 384 ? 64.365 4.142 16.815 1.00 47.03 384 PRO A C 1
ATOM 2892 O O . PRO A 1 384 ? 64.726 4.375 17.969 1.00 47.03 384 PRO A O 1
ATOM 2895 N N . LEU A 1 385 ? 64.183 2.895 16.369 1.00 36.62 385 LEU A N 1
ATOM 2896 C CA . LEU A 1 385 ? 64.485 1.621 17.048 1.00 36.62 385 LEU A CA 1
ATOM 2897 C C . LEU A 1 385 ? 65.988 1.459 17.405 1.00 36.62 385 LEU A C 1
ATOM 2899 O O . LEU A 1 385 ? 66.840 1.935 16.650 1.00 36.62 385 LEU A O 1
ATOM 2903 N N . PRO A 1 386 ? 66.353 0.696 18.470 1.00 43.81 386 PRO A N 1
ATOM 2904 C CA . PRO A 1 386 ? 66.541 -0.755 18.279 1.00 43.81 386 PRO A CA 1
ATOM 2905 C C . PRO A 1 386 ? 66.191 -1.702 19.461 1.00 43.81 386 PRO A C 1
ATOM 2907 O O . PRO A 1 386 ? 66.764 -1.642 20.539 1.00 43.81 386 PRO A O 1
ATOM 2910 N N . SER A 1 387 ? 65.376 -2.718 19.144 1.00 35.91 387 SER A N 1
ATOM 2911 C CA . SER A 1 387 ? 65.598 -4.167 19.390 1.00 35.91 387 SER A CA 1
ATOM 2912 C C . SER A 1 387 ? 65.967 -4.766 20.776 1.00 35.91 387 SER A C 1
ATOM 2914 O O . SER A 1 387 ? 67.089 -4.631 21.247 1.00 35.91 387 SER A O 1
ATOM 2916 N N . ARG A 1 388 ? 65.113 -5.732 21.199 1.00 33.78 388 ARG A N 1
ATOM 2917 C CA . ARG A 1 388 ? 65.318 -6.865 22.159 1.00 33.78 388 ARG A CA 1
ATOM 2918 C C . ARG A 1 388 ? 65.397 -6.474 23.654 1.00 33.78 388 ARG A C 1
ATOM 2920 O O . ARG A 1 388 ? 66.332 -5.820 24.077 1.00 33.78 388 ARG A O 1
ATOM 2927 N N . SER A 1 389 ? 64.541 -6.960 24.561 1.00 37.16 389 SER A N 1
ATOM 2928 C CA . SER A 1 389 ? 64.350 -8.385 24.896 1.00 37.16 389 SER A CA 1
ATOM 2929 C C . SER A 1 389 ? 63.211 -8.590 25.917 1.00 37.16 389 SER A C 1
ATOM 2931 O O . SER A 1 389 ? 63.244 -7.951 26.961 1.00 37.16 389 SER A O 1
ATOM 2933 N N . THR A 1 390 ? 62.271 -9.513 25.668 1.00 36.78 390 THR A N 1
ATOM 2934 C CA . THR A 1 390 ? 61.632 -10.482 26.612 1.00 36.78 390 THR A CA 1
ATOM 2935 C C . THR A 1 390 ? 60.321 -11.027 26.011 1.00 36.78 390 THR A C 1
ATOM 2937 O O . THR A 1 390 ? 59.653 -10.310 25.266 1.00 36.78 390 THR A O 1
ATOM 2940 N N . PRO A 1 391 ? 59.934 -12.292 26.275 1.00 39.50 391 PRO A N 1
ATOM 2941 C CA . PRO A 1 391 ? 58.686 -12.849 25.760 1.00 39.50 391 PRO A CA 1
ATOM 2942 C C . PRO A 1 391 ? 57.497 -12.442 26.643 1.00 39.50 391 PRO A C 1
ATOM 2944 O O . PRO A 1 391 ? 57.317 -12.971 27.739 1.00 39.50 391 PRO A O 1
ATOM 2947 N N . ALA A 1 392 ? 56.661 -11.525 26.155 1.00 38.81 392 ALA A N 1
ATOM 2948 C CA . ALA A 1 392 ? 55.384 -11.222 26.794 1.00 38.81 392 ALA A CA 1
ATOM 2949 C C . ALA A 1 392 ? 54.404 -12.402 26.650 1.00 38.81 392 ALA A C 1
ATOM 2951 O O . ALA A 1 392 ? 54.282 -13.010 25.583 1.00 38.81 392 ALA A O 1
ATOM 2952 N N . VAL A 1 393 ? 53.695 -12.713 27.737 1.00 44.16 393 VAL A N 1
ATOM 2953 C CA . VAL A 1 393 ? 52.636 -13.728 27.771 1.00 44.16 393 VAL A CA 1
ATOM 2954 C C . VAL A 1 393 ? 51.535 -13.349 26.779 1.00 44.16 393 VAL A C 1
ATOM 2956 O O . VAL A 1 393 ? 51.007 -12.241 26.826 1.00 44.16 393 VAL A O 1
ATOM 2959 N N . ILE A 1 394 ? 51.155 -14.282 25.901 1.00 43.91 394 ILE A N 1
ATOM 2960 C CA . ILE A 1 394 ? 49.992 -14.107 25.023 1.00 43.91 394 ILE A CA 1
ATOM 2961 C C . ILE A 1 394 ? 48.727 -14.290 25.868 1.00 43.91 394 ILE A C 1
ATOM 2963 O O . ILE A 1 394 ? 48.163 -15.386 25.939 1.00 43.91 394 ILE A O 1
ATOM 2967 N N . GLU A 1 395 ? 48.264 -13.214 26.502 1.00 46.62 395 GLU A N 1
ATOM 2968 C CA . GLU A 1 395 ? 46.895 -13.171 27.001 1.00 46.62 395 GLU A CA 1
ATOM 2969 C C . GLU A 1 395 ? 45.935 -13.278 25.813 1.00 46.62 395 GLU A C 1
ATOM 2971 O O . GLU A 1 395 ? 45.939 -12.472 24.879 1.00 46.62 395 GLU A O 1
ATOM 2976 N N . ARG A 1 396 ? 45.114 -14.331 25.817 1.00 52.44 396 ARG A N 1
ATOM 2977 C CA . ARG A 1 396 ? 44.047 -14.480 24.827 1.00 52.44 396 ARG A CA 1
ATOM 2978 C C . ARG A 1 396 ? 43.004 -13.386 25.067 1.00 52.44 396 ARG A C 1
ATOM 2980 O O . ARG A 1 396 ? 42.592 -13.229 26.217 1.00 52.44 396 ARG A O 1
ATOM 2987 N N . PRO A 1 397 ? 42.485 -12.719 24.019 1.00 55.41 397 PRO A N 1
ATOM 2988 C CA . PRO A 1 397 ? 41.361 -11.810 24.193 1.00 55.41 397 PRO A CA 1
ATOM 2989 C C . PRO A 1 397 ? 40.175 -12.565 24.823 1.00 55.41 397 PRO A C 1
ATOM 2991 O O . PRO A 1 397 ? 39.947 -13.738 24.484 1.00 55.41 397 PRO A O 1
ATOM 2994 N N . PRO A 1 398 ? 39.416 -11.931 25.736 1.00 53.34 398 PRO A N 1
ATOM 2995 C CA . PRO A 1 398 ? 38.318 -12.588 26.427 1.00 53.34 398 PRO A CA 1
ATOM 2996 C C . PRO A 1 398 ? 37.279 -13.086 25.420 1.00 53.34 398 PRO A C 1
ATOM 2998 O O . PRO A 1 398 ? 36.906 -12.388 24.473 1.00 53.34 398 PRO A O 1
ATOM 3001 N N . ARG A 1 399 ? 36.807 -14.322 25.618 1.00 53.91 399 ARG A N 1
ATOM 3002 C CA . ARG A 1 399 ? 35.765 -14.906 24.764 1.00 53.91 399 ARG A CA 1
ATOM 3003 C C . ARG A 1 399 ? 34.504 -14.047 24.857 1.00 53.91 399 ARG A C 1
ATOM 3005 O O . ARG A 1 399 ? 34.049 -13.741 25.956 1.00 53.91 399 ARG A O 1
ATOM 3012 N N . GLY A 1 400 ? 33.930 -13.703 23.704 1.00 52.00 400 GLY A N 1
ATOM 3013 C CA . GLY A 1 400 ? 32.638 -13.020 23.647 1.00 52.00 400 GLY A CA 1
ATOM 3014 C C . GLY A 1 400 ? 31.540 -13.819 24.368 1.00 52.00 400 GLY A C 1
ATOM 3015 O O . GLY A 1 400 ? 31.641 -15.047 24.457 1.00 52.00 400 GLY A O 1
ATOM 3016 N N . PRO A 1 401 ? 30.497 -13.145 24.885 1.00 51.81 401 PRO A N 1
ATOM 3017 C CA . PRO A 1 401 ? 29.480 -13.782 25.711 1.00 51.81 401 PRO A CA 1
ATOM 3018 C C . PRO A 1 401 ? 28.759 -14.894 24.944 1.00 51.81 401 PRO A C 1
ATOM 3020 O O . PRO A 1 401 ? 28.209 -14.683 23.862 1.00 51.81 401 PRO A O 1
ATOM 3023 N N . THR A 1 402 ? 28.741 -16.093 25.524 1.00 50.12 402 THR A N 1
ATOM 3024 C CA . THR A 1 402 ? 27.944 -17.210 25.013 1.00 50.12 402 THR A CA 1
ATOM 3025 C C . THR A 1 402 ? 26.463 -16.913 25.207 1.00 50.12 402 THR A C 1
ATOM 3027 O O . THR A 1 402 ? 26.048 -16.595 26.321 1.00 50.12 402 THR A O 1
ATOM 3030 N N . GLY A 1 403 ? 25.668 -17.043 24.141 1.00 50.56 403 GLY A N 1
ATOM 3031 C CA . GLY A 1 403 ? 24.231 -16.769 24.179 1.00 50.56 403 GLY A CA 1
ATOM 3032 C C . GLY A 1 403 ? 23.500 -17.544 25.280 1.00 50.56 403 GLY A C 1
ATOM 3033 O O . GLY A 1 403 ? 23.796 -18.713 25.539 1.00 50.56 403 GLY A O 1
ATOM 3034 N N . THR A 1 404 ? 22.537 -16.881 25.920 1.00 52.06 404 THR A N 1
ATOM 3035 C CA . THR A 1 404 ? 21.733 -17.422 27.019 1.00 52.06 404 THR A CA 1
ATOM 3036 C C . THR A 1 404 ? 21.018 -18.710 26.611 1.00 52.06 404 THR A C 1
ATOM 3038 O O . THR A 1 404 ? 20.107 -18.705 25.785 1.00 52.06 404 THR A O 1
ATOM 3041 N N . LYS A 1 405 ? 21.388 -19.831 27.242 1.00 50.16 405 LYS A N 1
ATOM 3042 C CA . LYS A 1 405 ? 20.611 -21.078 27.193 1.00 50.16 405 LYS A CA 1
ATOM 3043 C C . LYS A 1 405 ? 19.426 -20.984 28.158 1.00 50.16 405 LYS A C 1
ATOM 3045 O O . LYS A 1 405 ? 19.455 -21.543 29.247 1.00 50.16 405 LYS A O 1
ATOM 3050 N N . GLY A 1 406 ? 18.400 -20.251 27.745 1.00 47.81 406 GLY A N 1
ATOM 3051 C CA . GLY A 1 406 ? 17.134 -20.096 28.457 1.00 47.81 406 GLY A CA 1
ATOM 3052 C C . GLY A 1 406 ? 16.148 -19.320 27.587 1.00 47.81 406 GLY A C 1
ATOM 3053 O O . GLY A 1 406 ? 16.552 -18.429 26.848 1.00 47.81 406 GLY A O 1
ATOM 3054 N N . THR A 1 407 ? 14.861 -19.654 27.651 1.00 51.66 407 THR A N 1
ATOM 3055 C CA . THR A 1 407 ? 13.799 -19.144 26.757 1.00 51.66 407 THR A CA 1
ATOM 3056 C C . THR A 1 407 ? 13.370 -17.689 27.025 1.00 51.66 407 THR A C 1
ATOM 3058 O O . THR A 1 407 ? 12.298 -17.268 26.598 1.00 51.66 407 THR A O 1
ATOM 3061 N N . GLY A 1 408 ? 14.203 -16.901 27.710 1.00 51.50 408 GLY A N 1
ATOM 3062 C CA . GLY A 1 408 ? 13.973 -15.482 27.977 1.00 51.50 408 GLY A CA 1
ATOM 3063 C C . GLY A 1 408 ? 14.597 -14.586 26.907 1.00 51.50 408 GLY A C 1
ATOM 3064 O O . GLY A 1 408 ? 15.813 -14.591 26.709 1.00 51.50 408 GLY A O 1
ATOM 3065 N N . PHE A 1 409 ? 13.776 -13.772 26.242 1.00 60.78 409 PHE A N 1
ATOM 3066 C CA . PHE A 1 409 ? 14.267 -12.653 25.437 1.00 60.78 409 PHE A CA 1
ATOM 3067 C C . PHE A 1 409 ? 14.870 -11.577 26.352 1.00 60.78 409 PHE A C 1
ATOM 3069 O O . PHE A 1 409 ? 14.346 -11.318 27.432 1.00 60.78 409 PHE A O 1
ATOM 3076 N N . SER A 1 410 ? 15.953 -10.924 25.924 1.00 68.06 410 SER A N 1
ATOM 3077 C CA . SER A 1 410 ? 16.507 -9.789 26.670 1.00 68.06 410 SER A CA 1
ATOM 3078 C C . SER A 1 410 ? 15.539 -8.600 26.663 1.00 68.06 410 SER A C 1
ATOM 3080 O O . SER A 1 410 ? 14.842 -8.374 25.673 1.00 68.06 410 SER A O 1
ATOM 3082 N N . MET A 1 411 ? 15.554 -7.798 27.733 1.00 62.16 411 MET A N 1
ATOM 3083 C CA . MET A 1 411 ? 14.723 -6.591 27.884 1.00 62.16 411 MET A CA 1
ATOM 3084 C C . MET A 1 411 ? 14.815 -5.668 26.653 1.00 62.16 411 MET A C 1
ATOM 3086 O O . MET A 1 411 ? 13.805 -5.195 26.145 1.00 62.16 411 MET A O 1
ATOM 3090 N N . ALA A 1 412 ? 16.021 -5.493 26.096 1.00 60.78 412 ALA A N 1
ATOM 3091 C CA . ALA A 1 412 ? 16.241 -4.721 24.871 1.00 60.78 412 ALA A CA 1
ATOM 3092 C C . ALA A 1 412 ? 15.486 -5.292 23.653 1.00 60.78 412 ALA A C 1
ATOM 3094 O O . ALA A 1 412 ? 14.884 -4.529 22.904 1.00 60.78 412 ALA A O 1
ATOM 3095 N N . ARG A 1 413 ? 15.440 -6.624 23.480 1.00 66.00 413 ARG A N 1
ATOM 3096 C CA . ARG A 1 413 ? 14.640 -7.268 22.422 1.00 66.00 413 ARG A CA 1
ATOM 3097 C C . ARG A 1 413 ? 13.138 -7.182 22.684 1.00 66.00 413 ARG A C 1
ATOM 3099 O O . ARG A 1 413 ? 12.391 -6.995 21.731 1.00 66.00 413 ARG A O 1
ATOM 3106 N N . GLN A 1 414 ? 12.697 -7.292 23.938 1.00 69.62 414 GLN A N 1
ATOM 3107 C CA . GLN A 1 414 ? 11.283 -7.115 24.302 1.00 69.62 414 GLN A CA 1
ATOM 3108 C C . GLN A 1 414 ? 10.792 -5.682 24.039 1.00 69.62 414 GLN A C 1
ATOM 3110 O O . GLN A 1 414 ? 9.644 -5.492 23.654 1.00 69.62 414 GLN A O 1
ATOM 3115 N N . LEU A 1 415 ? 11.677 -4.690 24.173 1.00 72.56 415 LEU A N 1
ATOM 3116 C CA . LEU A 1 415 ? 11.416 -3.279 23.872 1.00 72.56 415 LEU A CA 1
ATOM 3117 C C . LEU A 1 415 ? 11.732 -2.887 22.411 1.00 72.56 415 LEU A C 1
ATOM 3119 O O . LEU A 1 415 ? 11.723 -1.705 22.079 1.00 72.56 415 LEU A O 1
ATOM 3123 N N . GLY A 1 416 ? 12.024 -3.851 21.528 1.00 66.81 416 GLY A N 1
ATOM 3124 C CA . GLY A 1 416 ? 12.273 -3.605 20.098 1.00 66.81 416 GLY A CA 1
ATOM 3125 C C . GLY A 1 416 ? 13.587 -2.880 19.765 1.00 66.81 416 GLY A C 1
ATOM 3126 O O . GLY A 1 416 ? 13.778 -2.442 18.632 1.00 66.81 416 GLY A O 1
ATOM 3127 N N . LEU A 1 417 ? 14.508 -2.753 20.724 1.00 74.75 417 LEU A N 1
ATOM 3128 C CA . LEU A 1 417 ? 15.770 -2.032 20.569 1.00 74.75 417 LEU A CA 1
ATOM 3129 C C . LEU A 1 417 ? 16.856 -2.939 19.967 1.00 74.75 417 LEU A C 1
ATOM 3131 O O . LEU A 1 417 ? 17.258 -3.944 20.559 1.00 74.75 417 LEU A O 1
ATOM 3135 N N . ASN A 1 418 ? 17.396 -2.548 18.809 1.00 58.59 418 ASN A N 1
ATOM 3136 C CA . ASN A 1 418 ? 18.474 -3.259 18.104 1.00 58.59 418 ASN A CA 1
ATOM 3137 C C . ASN A 1 418 ? 19.869 -2.984 18.715 1.00 58.59 418 ASN A C 1
ATOM 3139 O O . ASN A 1 418 ? 20.794 -2.534 18.041 1.00 58.59 418 ASN A O 1
ATOM 3143 N N . VAL A 1 419 ? 20.034 -3.263 20.010 1.00 65.50 419 VAL A N 1
ATOM 3144 C CA . VAL A 1 419 ? 21.312 -3.101 20.724 1.00 65.50 419 VAL A CA 1
ATOM 3145 C C . VAL A 1 419 ? 22.084 -4.423 20.725 1.00 65.50 419 VAL A C 1
ATOM 3147 O O . VAL A 1 419 ? 21.699 -5.379 21.395 1.00 65.50 419 VAL A O 1
ATOM 3150 N N . ALA A 1 420 ? 23.181 -4.482 19.964 1.00 57.53 420 ALA A N 1
ATOM 3151 C CA . ALA A 1 420 ? 23.993 -5.695 19.792 1.00 57.53 420 ALA A CA 1
ATOM 3152 C C . ALA A 1 420 ? 25.192 -5.805 20.758 1.00 57.53 420 ALA A C 1
ATOM 3154 O O . ALA A 1 420 ? 25.660 -6.907 21.041 1.00 57.53 420 ALA A O 1
ATOM 3155 N N . ARG A 1 421 ? 25.703 -4.674 21.258 1.00 63.66 421 ARG A N 1
ATOM 3156 C CA . ARG A 1 421 ? 26.819 -4.588 22.211 1.00 63.66 421 ARG A CA 1
ATOM 3157 C C . ARG A 1 421 ? 26.631 -3.341 23.072 1.00 63.66 421 ARG A C 1
ATOM 3159 O O . ARG A 1 421 ? 26.343 -2.276 22.539 1.00 63.66 421 ARG A O 1
ATOM 3166 N N . ILE A 1 422 ? 26.839 -3.483 24.377 1.00 65.62 422 ILE A N 1
ATOM 3167 C CA . ILE A 1 422 ? 26.972 -2.377 25.329 1.00 65.62 422 ILE A CA 1
ATOM 3168 C C . ILE A 1 422 ? 28.393 -2.471 25.885 1.00 65.62 422 ILE A C 1
ATOM 3170 O O . ILE A 1 422 ? 28.838 -3.563 26.239 1.00 65.62 422 ILE A O 1
ATOM 3174 N N . VAL A 1 423 ? 29.110 -1.351 25.912 1.00 70.94 423 VAL A N 1
ATOM 3175 C CA . VAL A 1 423 ? 30.420 -1.220 26.558 1.00 70.94 423 VAL A CA 1
ATOM 3176 C C . VAL A 1 423 ? 30.239 -0.185 27.656 1.00 70.94 423 VAL A C 1
ATOM 3178 O O . VAL A 1 423 ? 29.787 0.920 27.371 1.00 70.94 423 VAL A O 1
ATOM 3181 N N . ILE A 1 424 ? 30.526 -0.567 28.898 1.00 65.31 424 ILE A N 1
ATOM 3182 C CA . ILE A 1 424 ? 30.506 0.338 30.047 1.00 65.31 424 ILE A CA 1
ATOM 3183 C C . ILE A 1 424 ? 31.962 0.645 30.371 1.00 65.31 424 ILE A C 1
ATOM 3185 O O . ILE A 1 424 ? 32.748 -0.277 30.588 1.00 65.31 424 ILE A O 1
ATOM 3189 N N . ASP A 1 425 ? 32.308 1.925 30.350 1.00 65.12 425 ASP A N 1
ATOM 3190 C CA . ASP A 1 425 ? 33.642 2.412 30.680 1.00 65.12 425 ASP A CA 1
ATOM 3191 C C . ASP A 1 425 ? 33.766 2.521 32.214 1.00 65.12 425 ASP A C 1
ATOM 3193 O O . ASP A 1 425 ? 32.937 3.206 32.826 1.00 65.12 425 ASP A O 1
ATOM 3197 N N . PRO A 1 426 ? 34.720 1.839 32.877 1.00 57.00 426 PRO A N 1
ATOM 3198 C CA . PRO A 1 426 ? 34.897 1.908 34.328 1.00 57.00 426 PRO A CA 1
ATOM 3199 C C . PRO A 1 426 ? 35.580 3.228 34.734 1.00 57.00 426 PRO A C 1
ATOM 3201 O O . PRO A 1 426 ? 36.701 3.226 35.239 1.00 57.00 426 PRO A O 1
ATOM 3204 N N . GLY A 1 427 ? 34.916 4.362 34.482 1.00 50.78 427 GLY A N 1
ATOM 3205 C CA . GLY A 1 427 ? 35.563 5.676 34.533 1.00 50.78 427 GLY A CA 1
ATOM 3206 C C . GLY A 1 427 ? 34.680 6.895 34.812 1.00 50.78 427 GLY A C 1
ATOM 3207 O O . GLY A 1 427 ? 35.208 7.999 34.765 1.00 50.78 427 GLY A O 1
ATOM 3208 N N . HIS A 1 428 ? 33.383 6.744 35.099 1.00 44.22 428 HIS A N 1
ATOM 3209 C CA . HIS A 1 428 ? 32.527 7.827 35.615 1.00 44.22 428 HIS A CA 1
ATOM 3210 C C . HIS A 1 428 ? 31.616 7.274 36.722 1.00 44.22 428 HIS A C 1
ATOM 3212 O O . HIS A 1 428 ? 31.039 6.198 36.553 1.00 44.22 428 HIS A O 1
ATOM 3218 N N . GLY A 1 429 ? 31.550 7.986 37.853 1.00 45.25 429 GLY A N 1
ATOM 3219 C CA . GLY A 1 429 ? 30.727 7.652 39.027 1.00 45.25 429 GLY A CA 1
ATOM 3220 C C . GLY A 1 429 ? 29.411 8.414 39.069 1.00 45.25 429 GLY A C 1
ATOM 3221 O O . GLY A 1 429 ? 29.350 9.492 38.438 1.00 45.25 429 GLY A O 1
#